Protein AF-A0A813KZ25-F1 (afdb_monomer_lite)

Foldseek 3Di:
DDDDDDDDDDDDDDPDPVVVVVVVVVVVVVCVVVVVDDDPPPDDDDDDPPVVVVVVVLVCLQVVVDDDDPDPVSVVSSVVSVVVVVVVVVVVVVVVVVVVVVVVVQCPDPPRVVVVVVVVVVVVVVVVVVVVVVVVVVVVVVVVVVVVVVVVVVVVVVVVVVVVVVVVCVVCVVVVVVVVVVVVVVVVVVVVVVVVVVVVVVVVVVVVVVLVVVCVQQVHPVLVVVCVVCVVPPVSPPDDTPVNVVVVVVVVVVVVVVVCVVVVPDDDDDDDDDDDDDDPPDDDDPPVVVVVVVVVVVVVVVVVVVVVVVVVVVVVVVVVVVVVVVVVVVVVVVVVVVVVVVVVVVVVVVVVVVVVVVVVVVVVVVVVVVVVPPPPDPPPPVVVVVVVVVVVVVVVVVVVVVVVVVVVVVVVVVVVVCCVVVCVVCPPPPPDDDDDPVNLVVVLVVLVVVLVVLVVVLVVLVVVLVVLVDPDDDDDRDDPVVSVVSVVVSVVSVVVSVVSVVVSVVSVPPDCPDDDDDDDDDDDDDDDDPDDDPDDPPPVNVVVVVVVVVVVVVVVVVVDDDDD

Secondary structure (DSSP, 8-state):
---------------SHHHHHHHHHHHHHHHHHTT-S---------S-HHHHHHHHHHHHHHHT-SPPPSSHHHHHHHHHHHHHHHHHHHHHHHHHHHHHHHHHHHTSSTT-HHHHHHHHHHHHHHHHHHHHHHHHHHHHHHHHHHHHHHHHHHHHHHHHHHHHHHHHHHHHHTHHHHHHHHHHHHHHHHHHHHHHHHHHHHHHHHHHHHHHHHHHHH-SHHHHHHHHHHHT-TT-TT---HHHHHHHHHHHHHHHHHHHHHS--S--------------------HHHHHHHHHHHHHHHHHHHHHHHHHHHHHHHHHHHHHHHHHHHHHHHHHHHHHHHHHHHHHHHHHHHHHHHHHHHHHHHHHHHHTTT-SS-HHHHHHHHHHHHHHHHHHHHHHHHHHHHHHHHHHHHHHHHHHHHHHTTS-TT--SS---HHHHHHHHHHHHHHHHHHHHHHHHHHHHHHHTTS--S--PPPPHHHHHHHHHHHHHHHHHHHHHHHHHHHHTTS-------------------------PSPHHHHHHHHHHHHHHHHHHHHHSPPP-

Sequence (564 aa):
MELEAHAEFEGASDGEDDDIARFERQCADRARAEGRIALSQEEEDGLQSDEEDEQIQKGRLVTGTGPAPKDDSGWRQKCELLQEKLARREAELGQARNDLELLRSDGIGPNDPGNELKQRLLDLTKKNRRFQVTCESQKVRLQQLEAEVKKPKEEARKQAEELVMQRASELMGDGLGNVEDWKKKYLVSSNKLQEVRHEAQELRAQLQKQRKVLLKEVGSEEALQQALAVADDPTANQWKGRAAQISQLQRQLRELREKVAAGGDTGLTAAAVTMVPAAAAAAQPKVPAVSQAADKRREEFERLQEEVEKLRAEQAEAKSKQVALKSRAGLLESQLREMKANSQFLLRKSDDDDALVAAMRRQMGRRAEAGDVEELDEGGAAAAELEGLRQENEELQGQLERQAQIVVQLRQKSLAASCENGSVRLGPKSAESSVSDRQLIDRVRFLEAENQKAGEHVRLLREQLEEGGGGSGSSRPFSAESTLNLKDKLRQLSERLAAAERENKSLRQQPASGGDDSPASRPGSRSSSRGMSGAGPDAEQVLRHNEALKREVVRLRAQLPRPD

pLDDT: mean 74.87, std 17.45, range [34.38, 97.69]

Structure (mmCIF, N/CA/C/O backbone):
data_AF-A0A813KZ25-F1
#
_entry.id   AF-A0A813KZ25-F1
#
loop_
_atom_site.group_PDB
_atom_site.id
_atom_site.type_symbol
_atom_site.label_atom_id
_atom_site.label_alt_id
_atom_site.label_comp_id
_atom_site.label_asym_id
_atom_site.label_entity_id
_atom_site.label_seq_id
_atom_site.pdbx_PDB_ins_code
_atom_site.Cartn_x
_atom_site.Cartn_y
_atom_site.Cartn_z
_atom_site.occupancy
_atom_site.B_iso_or_equiv
_atom_site.auth_seq_id
_atom_site.auth_comp_id
_atom_site.auth_asym_id
_atom_site.auth_atom_id
_atom_site.pdbx_PDB_model_num
ATOM 1 N N . MET A 1 1 ? 18.629 -49.037 -3.111 1.00 36.53 1 MET A N 1
ATOM 2 C CA . MET A 1 1 ? 17.404 -49.502 -3.776 1.00 36.53 1 MET A CA 1
ATOM 3 C C . MET A 1 1 ? 16.741 -48.276 -4.369 1.00 36.53 1 MET A C 1
ATOM 5 O O . MET A 1 1 ? 16.383 -47.403 -3.587 1.00 36.53 1 MET A O 1
ATOM 9 N N . GLU A 1 2 ? 16.638 -48.059 -5.674 1.00 37.22 2 GLU A N 1
ATOM 10 C CA . GLU A 1 2 ? 17.312 -48.556 -6.898 1.00 37.22 2 GLU A CA 1
ATOM 11 C C . GLU A 1 2 ? 17.194 -47.357 -7.883 1.00 37.22 2 GLU A C 1
ATOM 13 O O . GLU A 1 2 ? 16.255 -46.576 -7.760 1.00 37.22 2 GLU A O 1
ATOM 18 N N . LEU A 1 3 ? 18.217 -46.932 -8.630 1.00 42.91 3 LEU A N 1
ATOM 19 C CA . LEU A 1 3 ? 18.753 -47.489 -9.884 1.00 42.91 3 LEU A CA 1
ATOM 20 C C . LEU A 1 3 ? 17.744 -47.634 -11.048 1.00 42.91 3 LEU A C 1
ATOM 22 O O . LEU A 1 3 ? 16.659 -48.169 -10.874 1.00 42.91 3 LEU A O 1
ATOM 26 N N . GLU A 1 4 ? 18.220 -47.200 -12.226 1.00 42.59 4 GLU A N 1
ATOM 27 C CA . GLU A 1 4 ? 17.749 -47.471 -13.602 1.00 42.59 4 GLU A CA 1
ATOM 28 C C . GLU A 1 4 ? 16.468 -46.796 -14.144 1.00 42.59 4 GLU A C 1
ATOM 30 O O . GLU A 1 4 ? 15.345 -47.159 -13.815 1.00 42.59 4 GLU A O 1
ATOM 35 N N . ALA A 1 5 ? 16.665 -45.900 -15.124 1.00 47.97 5 ALA A N 1
ATOM 36 C CA . ALA A 1 5 ? 16.288 -46.157 -16.525 1.00 47.97 5 ALA A CA 1
ATOM 37 C C . ALA A 1 5 ? 17.083 -45.232 -17.482 1.00 47.97 5 ALA A C 1
ATOM 39 O O . ALA A 1 5 ? 17.211 -44.035 -17.230 1.00 47.97 5 ALA A O 1
ATOM 40 N N . HIS A 1 6 ? 17.627 -45.798 -18.563 1.00 44.78 6 HIS A N 1
ATOM 41 C CA . HIS A 1 6 ? 18.362 -45.121 -19.648 1.00 44.78 6 HIS A CA 1
ATOM 42 C C . HIS A 1 6 ? 17.597 -45.276 -20.981 1.00 44.78 6 HIS A C 1
ATOM 44 O O . HIS A 1 6 ? 16.732 -46.144 -21.075 1.00 44.78 6 HIS A O 1
ATOM 50 N N . ALA A 1 7 ? 18.027 -44.522 -22.007 1.00 44.97 7 ALA A N 1
ATOM 51 C CA . ALA A 1 7 ? 17.545 -44.528 -23.403 1.00 44.97 7 ALA A CA 1
ATOM 52 C C . ALA A 1 7 ? 16.144 -43.895 -23.605 1.00 44.97 7 ALA A C 1
ATOM 54 O O . ALA A 1 7 ? 15.352 -43.825 -22.673 1.00 44.97 7 ALA A O 1
ATOM 55 N N . GLU A 1 8 ? 15.768 -43.352 -24.764 1.00 40.47 8 GLU A N 1
ATOM 56 C CA . GLU A 1 8 ? 16.441 -43.192 -26.074 1.00 40.47 8 GLU A CA 1
ATOM 57 C C . GLU A 1 8 ? 16.658 -41.664 -26.348 1.00 40.47 8 GLU A C 1
ATOM 59 O O . GLU A 1 8 ? 16.613 -40.891 -25.392 1.00 40.47 8 GLU A O 1
ATOM 64 N N . PHE A 1 9 ? 16.947 -41.089 -27.528 1.00 39.06 9 PHE A N 1
ATOM 65 C CA . PHE A 1 9 ? 17.068 -41.554 -28.922 1.00 39.06 9 PHE A CA 1
ATOM 66 C C . PHE A 1 9 ? 18.133 -40.700 -29.676 1.00 39.06 9 PHE A C 1
ATOM 68 O O . PHE A 1 9 ? 18.678 -39.741 -29.130 1.00 39.06 9 PHE A O 1
ATOM 75 N N . GLU A 1 10 ? 18.444 -41.079 -30.915 1.00 45.62 10 GLU A N 1
ATOM 76 C CA . GLU A 1 10 ? 19.489 -40.592 -31.832 1.00 45.62 10 GLU A CA 1
ATOM 77 C C . GLU A 1 10 ? 18.950 -39.613 -32.911 1.00 45.62 10 GLU A C 1
ATOM 79 O O . GLU A 1 10 ? 17.741 -39.448 -33.051 1.00 45.62 10 GLU A O 1
ATOM 84 N N . GLY A 1 11 ? 19.829 -39.004 -33.729 1.00 47.03 11 GLY A N 1
ATOM 85 C CA . GLY A 1 11 ? 19.431 -38.417 -35.028 1.00 47.03 11 GLY A CA 1
ATOM 86 C C . GLY A 1 11 ? 19.893 -36.987 -35.344 1.00 47.03 11 GLY A C 1
ATOM 87 O O . GLY A 1 11 ? 19.056 -36.096 -35.465 1.00 47.03 11 GLY A O 1
ATOM 88 N N . ALA A 1 12 ? 21.200 -36.762 -35.533 1.00 49.75 12 ALA A N 1
ATOM 89 C CA . ALA A 1 12 ? 21.736 -35.527 -36.134 1.00 49.75 12 ALA A CA 1
ATOM 90 C C . ALA A 1 12 ? 23.165 -35.726 -36.693 1.00 49.75 12 ALA A C 1
ATOM 92 O O . ALA A 1 12 ? 24.135 -35.267 -36.096 1.00 49.75 12 ALA A O 1
ATOM 93 N N . SER A 1 13 ? 23.308 -36.433 -37.819 1.00 53.72 13 SER A N 1
ATOM 94 C CA . SER A 1 13 ? 24.585 -36.564 -38.543 1.00 53.72 13 SER A CA 1
ATOM 95 C C . SER A 1 13 ? 24.324 -36.938 -40.002 1.00 53.72 13 SER A C 1
ATOM 97 O O . SER A 1 13 ? 24.240 -38.121 -40.306 1.00 53.72 13 SER A O 1
ATOM 99 N N . ASP A 1 14 ? 24.153 -35.941 -40.872 1.00 59.09 14 ASP A N 1
ATOM 100 C CA . ASP A 1 14 ? 23.972 -36.144 -42.325 1.00 59.09 14 ASP A CA 1
ATOM 101 C C . ASP A 1 14 ? 24.311 -34.857 -43.123 1.00 59.09 14 ASP A C 1
ATOM 103 O O . ASP A 1 14 ? 23.649 -34.499 -44.092 1.00 59.09 14 ASP A O 1
ATOM 107 N N . GLY A 1 15 ? 25.297 -34.080 -42.644 1.00 57.53 15 GLY A N 1
ATOM 108 C CA . GLY A 1 15 ? 25.581 -32.722 -43.143 1.00 57.53 15 GLY A CA 1
ATOM 109 C C . GLY A 1 15 ? 27.024 -32.426 -43.562 1.00 57.53 15 GLY A C 1
ATOM 110 O O . GLY A 1 15 ? 27.287 -31.302 -43.971 1.00 57.53 15 GLY A O 1
ATOM 111 N N . GLU A 1 16 ? 27.956 -33.378 -43.446 1.00 57.84 16 GLU A N 1
ATOM 112 C CA . GLU A 1 16 ? 29.395 -33.122 -43.666 1.00 57.84 16 GLU A CA 1
ATOM 113 C C . GLU A 1 16 ? 29.907 -33.565 -45.057 1.00 57.84 16 GLU A C 1
ATOM 115 O O . GLU A 1 16 ? 30.904 -33.025 -45.537 1.00 57.84 16 GLU A O 1
ATOM 120 N N . ASP A 1 17 ? 29.211 -34.473 -45.755 1.00 60.53 17 ASP A N 1
ATOM 121 C CA . ASP A 1 17 ? 29.650 -34.984 -47.070 1.00 60.53 17 ASP A CA 1
ATOM 122 C C . ASP A 1 17 ? 29.461 -33.971 -48.225 1.00 60.53 17 ASP A C 1
ATOM 124 O O . ASP A 1 17 ? 30.248 -33.953 -49.179 1.00 60.53 17 ASP A O 1
ATOM 128 N N . ASP A 1 18 ? 28.468 -33.076 -48.138 1.00 67.38 18 ASP A N 1
ATOM 129 C CA . ASP A 1 18 ? 28.205 -32.052 -49.168 1.00 67.38 18 ASP A CA 1
ATOM 130 C C . ASP A 1 18 ? 29.309 -30.975 -49.237 1.00 67.38 18 ASP A C 1
ATOM 132 O O . ASP A 1 18 ? 29.603 -30.437 -50.313 1.00 67.38 18 ASP A O 1
ATOM 136 N N . ASP A 1 19 ? 29.968 -30.673 -48.112 1.00 73.38 19 ASP A N 1
ATOM 137 C CA . ASP A 1 19 ? 31.035 -29.667 -48.058 1.00 73.38 19 ASP A CA 1
ATOM 138 C C . ASP A 1 19 ? 32.309 -30.134 -48.785 1.00 73.38 19 ASP A C 1
ATOM 140 O O . ASP A 1 19 ? 32.986 -29.327 -49.434 1.00 73.38 19 ASP A O 1
ATOM 144 N N . ILE A 1 20 ? 32.602 -31.441 -48.767 1.00 74.31 20 ILE A N 1
ATOM 145 C CA . ILE A 1 20 ? 33.750 -32.030 -49.475 1.00 74.31 20 ILE A CA 1
ATOM 146 C C . ILE A 1 20 ? 33.552 -31.906 -50.993 1.00 74.31 20 ILE A C 1
ATOM 148 O O . ILE A 1 20 ? 34.407 -31.350 -51.689 1.00 74.31 20 ILE A O 1
ATOM 152 N N . ALA A 1 21 ? 32.391 -32.323 -51.510 1.00 77.19 21 ALA A N 1
ATOM 153 C CA . ALA A 1 21 ? 32.072 -32.225 -52.938 1.00 77.19 21 ALA A CA 1
ATOM 154 C C . ALA A 1 21 ? 32.057 -30.766 -53.444 1.00 77.19 21 ALA A C 1
ATOM 156 O O . ALA A 1 21 ? 32.424 -30.473 -54.591 1.00 77.19 21 ALA A O 1
ATOM 157 N N . ARG A 1 22 ? 31.661 -29.822 -52.582 1.00 80.88 22 ARG A N 1
ATOM 158 C CA . ARG A 1 22 ? 31.679 -28.386 -52.879 1.00 80.88 22 ARG A CA 1
ATOM 159 C C . ARG A 1 22 ? 33.099 -27.815 -52.931 1.00 80.88 22 ARG A C 1
ATOM 161 O O . ARG A 1 22 ? 33.386 -26.995 -53.808 1.00 80.88 22 ARG A O 1
ATOM 168 N N . PHE A 1 23 ? 33.983 -28.263 -52.041 1.00 83.00 23 PHE A N 1
ATOM 169 C CA . PHE A 1 23 ? 35.395 -27.883 -52.027 1.00 83.00 23 PHE A CA 1
ATOM 170 C C . PHE A 1 23 ? 36.140 -28.397 -53.269 1.00 83.00 23 PHE A C 1
ATOM 172 O O . PHE A 1 23 ? 36.838 -27.625 -53.933 1.00 83.00 23 PHE A O 1
ATOM 179 N N . GLU A 1 24 ? 35.928 -29.659 -53.659 1.00 84.19 24 GLU A N 1
ATOM 180 C CA . GLU A 1 24 ? 36.557 -30.245 -54.852 1.00 84.19 24 GLU A CA 1
ATOM 181 C C . GLU A 1 24 ? 36.193 -29.494 -56.143 1.00 84.19 24 GLU A C 1
ATOM 183 O O . GLU A 1 24 ? 37.074 -29.213 -56.963 1.00 84.19 24 GLU A O 1
ATOM 188 N N . ARG A 1 25 ? 34.927 -29.073 -56.304 1.00 82.00 25 ARG A N 1
ATOM 189 C CA . ARG A 1 25 ? 34.517 -28.220 -57.436 1.00 82.00 25 ARG A CA 1
ATOM 190 C C . ARG A 1 25 ? 35.242 -26.876 -57.450 1.00 82.00 25 ARG A C 1
ATOM 192 O O . ARG A 1 25 ? 35.750 -26.488 -58.499 1.00 82.00 25 ARG A O 1
ATOM 199 N N . GLN A 1 26 ? 35.357 -26.190 -56.309 1.00 85.19 26 GLN A N 1
ATOM 200 C CA . GLN A 1 26 ? 36.090 -24.918 -56.243 1.00 85.19 26 GLN A CA 1
ATOM 201 C C . GLN A 1 26 ? 37.579 -25.080 -56.577 1.00 85.19 26 GLN A C 1
ATOM 203 O O . GLN A 1 26 ? 38.151 -24.224 -57.256 1.00 85.19 26 GLN A O 1
ATOM 208 N N . CYS A 1 27 ? 38.207 -26.183 -56.159 1.00 82.31 27 CYS A N 1
ATOM 209 C CA . CYS A 1 27 ? 39.578 -26.508 -56.548 1.00 82.31 27 CYS A CA 1
ATOM 210 C C . CYS A 1 27 ? 39.711 -26.766 -58.057 1.00 82.31 27 CYS A C 1
ATOM 212 O O . CYS A 1 27 ? 40.636 -26.236 -58.676 1.00 82.31 27 CYS A O 1
ATOM 214 N N . ALA A 1 28 ? 38.786 -27.514 -58.667 1.00 76.69 28 ALA A N 1
ATOM 215 C CA . ALA A 1 28 ? 38.788 -27.768 -60.107 1.00 76.69 28 ALA A CA 1
ATOM 216 C C . ALA A 1 28 ? 38.571 -26.484 -60.930 1.00 76.69 28 ALA A C 1
ATOM 218 O O . ALA A 1 28 ? 39.295 -26.239 -61.898 1.00 76.69 28 ALA A O 1
ATOM 219 N N . ASP A 1 29 ? 37.624 -25.634 -60.529 1.00 78.50 29 ASP A N 1
ATOM 220 C CA . ASP A 1 29 ? 37.330 -24.374 -61.219 1.00 78.50 29 ASP A CA 1
ATOM 221 C C . ASP A 1 29 ? 38.492 -23.374 -61.088 1.00 78.50 29 ASP A C 1
ATOM 223 O O . ASP A 1 29 ? 38.884 -22.756 -62.081 1.00 78.50 29 ASP A O 1
ATOM 227 N N . ARG A 1 30 ? 39.132 -23.283 -59.909 1.00 78.06 30 ARG A N 1
ATOM 228 C CA . ARG A 1 30 ? 40.368 -22.501 -59.727 1.00 78.06 30 ARG A CA 1
ATOM 229 C C . ARG A 1 30 ? 41.516 -23.050 -60.580 1.00 78.06 30 ARG A C 1
ATOM 231 O O . ARG A 1 30 ? 42.224 -22.265 -61.200 1.00 78.06 30 ARG A O 1
ATOM 238 N N . ALA A 1 31 ? 41.684 -24.369 -60.678 1.00 72.00 31 ALA A N 1
ATOM 239 C CA . ALA A 1 31 ? 42.730 -24.974 -61.508 1.00 72.00 31 ALA A CA 1
ATOM 240 C C . ALA A 1 31 ? 42.530 -24.726 -63.018 1.00 72.00 31 ALA A C 1
ATOM 242 O O . ALA A 1 31 ? 43.521 -24.586 -63.742 1.00 72.00 31 ALA A O 1
ATOM 243 N N . ARG A 1 32 ? 41.276 -24.611 -63.490 1.00 73.19 32 ARG A N 1
ATOM 244 C CA . ARG A 1 32 ? 40.964 -24.144 -64.856 1.00 73.19 32 ARG A CA 1
ATOM 245 C C . ARG A 1 32 ? 41.240 -22.647 -65.025 1.00 73.19 32 ARG A C 1
ATOM 247 O O . ARG A 1 32 ? 41.876 -22.270 -66.002 1.00 73.19 32 ARG A O 1
ATOM 254 N N . ALA A 1 33 ? 40.825 -21.806 -64.074 1.00 67.38 33 ALA A N 1
ATOM 255 C CA . ALA A 1 33 ? 41.068 -20.359 -64.118 1.00 67.38 33 ALA A CA 1
ATOM 256 C C . ALA A 1 33 ? 42.566 -19.992 -64.065 1.00 67.38 33 ALA A C 1
ATOM 258 O O . ALA A 1 33 ? 42.987 -19.019 -64.682 1.00 67.38 33 ALA A O 1
ATOM 259 N N . GLU A 1 34 ? 43.382 -20.789 -63.370 1.00 75.94 34 GLU A N 1
ATOM 260 C CA . GLU A 1 34 ? 44.844 -20.655 -63.333 1.00 75.94 34 GLU A CA 1
ATOM 261 C C . GLU A 1 34 ? 45.560 -21.314 -64.533 1.00 75.94 34 GLU A C 1
ATOM 263 O O . GLU A 1 34 ? 46.790 -21.346 -64.563 1.00 75.94 34 GLU A O 1
ATOM 268 N N . GLY A 1 35 ? 44.829 -21.876 -65.506 1.00 66.38 35 GLY A N 1
ATOM 269 C CA . GLY A 1 35 ? 45.403 -22.496 -66.709 1.00 66.38 35 GLY A CA 1
ATOM 270 C C . GLY A 1 35 ? 46.263 -23.741 -66.451 1.00 66.38 35 GLY A C 1
ATOM 271 O O . GLY A 1 35 ? 47.052 -24.128 -67.309 1.00 66.38 35 GLY A O 1
ATOM 272 N N . ARG A 1 36 ? 46.150 -24.370 -65.270 1.00 60.28 36 ARG A N 1
ATOM 273 C CA . ARG A 1 36 ? 46.997 -25.513 -64.869 1.00 60.28 36 ARG A CA 1
ATOM 274 C C . ARG A 1 36 ? 46.496 -26.862 -65.374 1.00 60.28 36 ARG A C 1
ATOM 276 O O . ARG A 1 36 ? 47.260 -27.822 -65.393 1.00 60.28 36 ARG A O 1
ATOM 283 N N . ILE A 1 37 ? 45.225 -26.940 -65.758 1.00 51.19 37 ILE A N 1
ATOM 284 C CA . ILE A 1 37 ? 44.663 -28.096 -66.455 1.00 51.19 37 ILE A CA 1
ATOM 285 C C . ILE A 1 37 ? 44.690 -27.758 -67.941 1.00 51.19 37 ILE A C 1
ATOM 287 O O . ILE A 1 37 ? 43.858 -26.985 -68.417 1.00 51.19 37 ILE A O 1
ATOM 291 N N . ALA A 1 38 ? 45.663 -28.319 -68.659 1.00 49.47 38 ALA A N 1
ATOM 292 C CA . ALA A 1 38 ? 45.655 -28.284 -70.112 1.00 49.47 38 ALA A CA 1
ATOM 293 C C . ALA A 1 38 ? 44.382 -28.977 -70.614 1.00 49.47 38 ALA A C 1
ATOM 295 O O . ALA A 1 38 ? 44.053 -30.078 -70.165 1.00 49.47 38 ALA A O 1
ATOM 296 N N . LEU A 1 39 ? 43.674 -28.334 -71.544 1.00 45.62 39 LEU A N 1
ATOM 297 C CA . LEU A 1 39 ? 42.665 -29.023 -72.338 1.00 45.62 39 LEU A CA 1
ATOM 298 C C . LEU A 1 39 ? 43.368 -30.188 -73.042 1.00 45.62 39 LEU A C 1
ATOM 300 O O . LEU A 1 39 ? 44.388 -29.980 -73.701 1.00 45.62 39 LEU A O 1
ATOM 304 N N . SER A 1 40 ? 42.842 -31.403 -72.887 1.00 44.84 40 SER A N 1
ATOM 305 C CA . SER A 1 40 ? 43.243 -32.553 -73.694 1.00 44.84 40 SER A CA 1
ATOM 306 C C . SER A 1 40 ? 42.746 -32.321 -75.119 1.00 44.84 40 SER A C 1
ATOM 308 O O . SER A 1 40 ? 41.666 -32.767 -75.501 1.00 44.84 40 SER A O 1
ATOM 310 N N . GLN A 1 41 ? 43.522 -31.532 -75.855 1.00 44.53 41 GLN A N 1
ATOM 311 C CA . GLN A 1 41 ? 43.350 -31.218 -77.263 1.00 44.53 41 GLN A CA 1
ATOM 312 C C . GLN A 1 41 ? 43.820 -32.428 -78.077 1.00 44.53 41 GLN A C 1
ATOM 314 O O . GLN A 1 41 ? 44.891 -32.427 -78.679 1.00 44.53 41 GLN A O 1
ATOM 319 N N . GLU A 1 42 ? 43.038 -33.503 -78.004 1.00 47.38 42 GLU A N 1
ATOM 320 C CA . GLU A 1 42 ? 43.119 -34.592 -78.968 1.00 47.38 42 GLU A CA 1
ATOM 321 C C . GLU A 1 42 ? 42.448 -34.127 -80.271 1.00 47.38 42 GLU A C 1
ATOM 323 O O . GLU A 1 42 ? 41.403 -33.481 -80.230 1.00 47.38 42 GLU A O 1
ATOM 328 N N . GLU A 1 43 ? 43.067 -34.473 -81.404 1.00 51.31 43 GLU A N 1
ATOM 329 C CA . GLU A 1 43 ? 42.542 -34.320 -82.772 1.00 51.31 43 GLU A CA 1
ATOM 330 C C . GLU A 1 43 ? 42.404 -32.884 -83.332 1.00 51.31 43 GLU A C 1
ATOM 332 O O . GLU A 1 43 ? 41.311 -32.337 -83.406 1.00 51.31 43 GLU A O 1
ATOM 337 N N . GLU A 1 44 ? 43.502 -32.328 -83.868 1.00 43.34 44 GLU A N 1
ATOM 338 C CA . GLU A 1 44 ? 43.491 -31.637 -85.179 1.00 43.34 44 GLU A CA 1
ATOM 339 C C . GLU A 1 44 ? 44.927 -31.494 -85.732 1.00 43.34 44 GLU A C 1
ATOM 341 O O . GLU A 1 44 ? 45.586 -30.465 -85.609 1.00 43.34 44 GLU A O 1
ATOM 346 N N . ASP A 1 45 ? 45.434 -32.584 -86.318 1.00 43.09 45 ASP A N 1
ATOM 347 C CA . ASP A 1 45 ? 46.761 -32.663 -86.942 1.00 43.09 45 ASP A CA 1
ATOM 348 C C . ASP A 1 45 ? 46.648 -32.420 -88.461 1.00 43.09 45 ASP A C 1
ATOM 350 O O . ASP A 1 45 ? 45.943 -33.156 -89.159 1.00 43.09 45 ASP A O 1
ATOM 354 N N . GLY A 1 46 ? 47.382 -31.436 -88.997 1.00 50.91 46 GLY A N 1
ATOM 355 C CA . GLY A 1 46 ? 47.637 -31.328 -90.440 1.00 50.91 46 GLY A CA 1
ATOM 356 C C . GLY A 1 46 ? 47.591 -29.923 -91.054 1.00 50.91 46 GLY A C 1
ATOM 357 O O . GLY A 1 46 ? 46.553 -29.272 -91.069 1.00 50.91 46 GLY A O 1
ATOM 358 N N . LEU A 1 47 ? 48.691 -29.563 -91.738 1.00 52.75 47 LEU A N 1
ATOM 359 C CA . LEU A 1 47 ? 48.847 -28.442 -92.693 1.00 52.75 47 LEU A CA 1
ATOM 360 C C . LEU A 1 47 ? 49.297 -27.057 -92.157 1.00 52.75 47 LEU A C 1
ATOM 362 O O . LEU A 1 47 ? 48.954 -26.044 -92.762 1.00 52.75 47 LEU A O 1
ATOM 366 N N . GLN A 1 48 ? 50.153 -26.994 -91.123 1.00 53.09 48 GLN A N 1
ATOM 367 C CA . GLN A 1 48 ? 50.901 -25.760 -90.758 1.00 53.09 48 GLN A CA 1
ATOM 368 C C . GLN A 1 48 ? 52.442 -25.911 -90.662 1.00 53.09 48 GLN A C 1
ATOM 370 O O . GLN A 1 48 ? 53.136 -24.931 -90.390 1.00 53.09 48 GLN A O 1
ATOM 375 N N . SER A 1 49 ? 52.992 -27.096 -90.977 1.00 59.94 49 SER A N 1
ATOM 376 C CA . SER A 1 49 ? 54.390 -27.484 -90.678 1.00 59.94 49 SER A CA 1
ATOM 377 C C . SER A 1 49 ? 55.461 -26.465 -91.085 1.00 59.94 49 SER A C 1
ATOM 379 O O . SER A 1 49 ? 56.339 -26.174 -90.283 1.00 59.94 49 SER A O 1
ATOM 381 N N . ASP A 1 50 ? 55.413 -25.908 -92.300 1.00 55.78 50 ASP A N 1
ATOM 382 C CA . ASP A 1 50 ? 56.550 -25.141 -92.836 1.00 55.78 50 ASP A CA 1
ATOM 383 C C . ASP A 1 50 ? 56.724 -23.762 -92.163 1.00 55.78 50 ASP A C 1
ATOM 385 O O . ASP A 1 50 ? 57.852 -23.328 -91.908 1.00 55.78 50 ASP A O 1
ATOM 389 N N . GLU A 1 51 ? 55.627 -23.073 -91.820 1.00 64.00 51 GLU A N 1
ATOM 390 C CA . GLU A 1 51 ? 55.697 -21.795 -91.091 1.00 64.00 51 GLU A CA 1
ATOM 391 C C . GLU A 1 51 ? 56.019 -22.008 -89.607 1.00 64.00 51 GLU A C 1
ATOM 393 O O . GLU A 1 51 ? 56.773 -21.226 -89.016 1.00 64.00 51 GLU A O 1
ATOM 398 N N . GLU A 1 52 ? 55.491 -23.077 -89.007 1.00 66.12 52 GLU A N 1
ATOM 399 C CA . GLU A 1 52 ? 55.798 -23.455 -87.628 1.00 66.12 52 GLU A CA 1
ATOM 400 C C . GLU A 1 52 ? 57.262 -23.877 -87.479 1.00 66.12 52 GLU A C 1
ATOM 402 O O . GLU A 1 52 ? 57.940 -23.390 -86.575 1.00 66.12 52 GLU A O 1
ATOM 407 N N . ASP A 1 53 ? 57.805 -24.683 -88.394 1.00 69.44 53 ASP A N 1
ATOM 408 C CA . ASP A 1 53 ? 59.215 -25.078 -88.391 1.00 69.44 53 ASP A CA 1
ATOM 409 C C . ASP A 1 53 ? 60.149 -23.869 -88.566 1.00 69.44 53 ASP A C 1
ATOM 411 O O . ASP A 1 53 ? 61.172 -23.777 -87.877 1.00 69.44 53 ASP A O 1
ATOM 415 N N . GLU A 1 54 ? 59.797 -22.886 -89.405 1.00 72.25 54 GLU A N 1
ATOM 416 C CA . GLU A 1 54 ? 60.538 -21.621 -89.478 1.00 72.25 54 GLU A CA 1
ATOM 417 C C . GLU A 1 54 ? 60.476 -20.825 -88.164 1.00 72.25 54 GLU A C 1
ATOM 419 O O . GLU A 1 54 ? 61.498 -20.289 -87.718 1.00 72.25 54 GLU A O 1
ATOM 424 N N . GLN A 1 55 ? 59.309 -20.732 -87.520 1.00 74.25 55 GLN A N 1
ATOM 425 C CA . GLN A 1 55 ? 59.161 -20.047 -86.231 1.00 74.25 55 GLN A CA 1
ATOM 426 C C . GLN A 1 55 ? 59.914 -20.775 -85.108 1.00 74.25 55 GLN A C 1
ATOM 428 O O . GLN A 1 55 ? 60.587 -20.132 -84.297 1.00 74.25 55 GLN A O 1
ATOM 433 N N . ILE A 1 56 ? 59.894 -22.108 -85.099 1.00 73.44 56 ILE A N 1
ATOM 434 C CA . ILE A 1 56 ? 60.641 -22.964 -84.175 1.00 73.44 56 ILE A CA 1
ATOM 435 C C . ILE A 1 56 ? 62.150 -22.797 -84.399 1.00 73.44 56 ILE A C 1
ATOM 437 O O . ILE A 1 56 ? 62.898 -22.682 -83.424 1.00 73.44 56 ILE A O 1
ATOM 441 N N . GLN A 1 57 ? 62.628 -22.721 -85.646 1.00 71.06 57 GLN A N 1
ATOM 442 C CA . GLN A 1 57 ? 64.040 -22.453 -85.942 1.00 71.06 57 GLN A CA 1
ATOM 443 C C . GLN A 1 57 ? 64.465 -21.045 -85.503 1.00 71.06 57 GLN A C 1
ATOM 445 O O . GLN A 1 57 ? 65.467 -20.914 -84.793 1.00 71.06 57 GLN A O 1
ATOM 450 N N . LYS A 1 58 ? 63.689 -20.003 -85.833 1.00 77.00 58 LYS A N 1
ATOM 451 C CA . LYS A 1 58 ? 63.936 -18.617 -85.383 1.00 77.00 58 LYS A CA 1
ATOM 452 C C . LYS A 1 58 ? 63.944 -18.532 -83.851 1.00 77.00 58 LYS A C 1
ATOM 454 O O . LYS A 1 58 ? 64.864 -17.957 -83.267 1.00 77.00 58 LYS A O 1
ATOM 459 N N . GLY A 1 59 ? 63.000 -19.203 -83.188 1.00 74.75 59 GLY A N 1
ATOM 460 C CA . GLY A 1 59 ? 62.949 -19.357 -81.735 1.00 74.75 59 GLY A CA 1
ATOM 461 C C . GLY A 1 59 ? 64.212 -20.008 -81.163 1.00 74.75 59 GLY A C 1
ATOM 462 O O . GLY A 1 59 ? 64.850 -19.426 -80.286 1.00 74.75 59 GLY A O 1
ATOM 463 N N . ARG A 1 60 ? 64.633 -21.161 -81.706 1.00 76.88 60 ARG A N 1
ATOM 464 C CA . ARG A 1 60 ? 65.855 -21.892 -81.304 1.00 76.88 60 ARG A CA 1
ATOM 465 C C . ARG A 1 60 ? 67.144 -21.092 -81.530 1.00 76.88 60 ARG A C 1
ATOM 467 O O . ARG A 1 60 ? 68.080 -21.215 -80.733 1.00 76.88 60 ARG A O 1
ATOM 474 N N . LEU A 1 61 ? 67.210 -20.260 -82.575 1.00 74.62 61 LEU A N 1
ATOM 475 C CA . LEU A 1 61 ? 68.319 -19.322 -82.803 1.00 74.62 61 LEU A CA 1
ATOM 476 C C . LEU A 1 61 ? 68.396 -18.268 -81.686 1.00 74.62 61 LEU A C 1
ATOM 478 O O . LEU A 1 61 ? 69.485 -17.992 -81.173 1.00 74.62 61 LEU A O 1
ATOM 482 N N . VAL A 1 62 ? 67.244 -17.713 -81.296 1.00 78.69 62 VAL A N 1
ATOM 483 C CA . VAL A 1 62 ? 67.093 -16.636 -80.300 1.00 78.69 62 VAL A CA 1
ATOM 484 C C . VAL A 1 62 ? 67.269 -17.115 -78.856 1.00 78.69 62 VAL A C 1
ATOM 486 O O . VAL A 1 62 ? 67.780 -16.369 -78.020 1.00 78.69 62 VAL A O 1
ATOM 489 N N . THR A 1 63 ? 66.863 -18.343 -78.533 1.00 77.94 63 THR A N 1
ATOM 490 C CA . THR A 1 63 ? 67.114 -18.974 -77.222 1.00 77.94 63 THR A CA 1
ATOM 491 C C . THR A 1 63 ? 68.521 -19.556 -77.104 1.00 77.94 63 THR A C 1
ATOM 493 O O . THR A 1 63 ? 68.957 -19.857 -75.997 1.00 77.94 63 THR A O 1
ATOM 496 N N . GLY A 1 64 ? 69.234 -19.731 -78.222 1.00 75.62 64 GLY A N 1
ATOM 497 C CA . GLY A 1 64 ? 70.547 -20.378 -78.252 1.00 75.62 64 GLY A CA 1
ATOM 498 C C . GLY A 1 64 ? 70.505 -21.893 -78.027 1.00 75.62 64 GLY A C 1
ATOM 499 O O . GLY A 1 64 ? 71.552 -22.484 -77.783 1.00 75.62 64 GLY A O 1
ATOM 500 N N . THR A 1 65 ? 69.325 -22.517 -78.110 1.00 78.19 65 THR A N 1
ATOM 501 C CA . THR A 1 65 ? 69.140 -23.970 -77.934 1.00 78.19 65 THR A CA 1
ATOM 502 C C . THR A 1 65 ? 69.236 -24.758 -79.246 1.00 78.19 65 THR A C 1
ATOM 504 O O . THR A 1 65 ? 69.225 -25.987 -79.223 1.00 78.19 65 THR A O 1
ATOM 507 N N . GLY A 1 66 ? 69.334 -24.075 -80.391 1.00 77.00 66 GLY A N 1
ATOM 508 C CA . GLY A 1 66 ? 69.631 -24.681 -81.693 1.00 77.00 66 GLY A CA 1
ATOM 509 C C . GLY A 1 66 ? 71.135 -24.814 -81.990 1.00 77.00 66 GLY A C 1
ATOM 510 O O . GLY A 1 66 ? 71.960 -24.199 -81.310 1.00 77.00 66 GLY A O 1
ATOM 511 N N . PRO A 1 67 ? 71.513 -25.582 -83.031 1.00 71.12 67 PRO A N 1
ATOM 512 C CA . PRO A 1 67 ? 72.890 -25.622 -83.520 1.00 71.12 67 PRO A CA 1
ATOM 513 C C . PRO A 1 67 ? 73.364 -24.225 -83.951 1.00 71.12 67 PRO A C 1
ATOM 515 O O . PRO A 1 67 ? 72.580 -23.415 -84.447 1.00 71.12 67 PRO A O 1
ATOM 518 N N . ALA A 1 68 ? 74.656 -23.941 -83.772 1.00 77.44 68 ALA A N 1
ATOM 519 C CA . ALA A 1 68 ? 75.230 -22.652 -84.154 1.00 77.44 68 ALA A CA 1
ATOM 520 C C . ALA A 1 68 ? 75.076 -22.396 -85.671 1.00 77.44 68 ALA A C 1
ATOM 522 O O . ALA A 1 68 ? 75.265 -23.336 -86.454 1.00 77.44 68 ALA A O 1
ATOM 523 N N . PRO A 1 69 ? 74.778 -21.150 -86.100 1.00 83.75 69 PRO A N 1
ATOM 524 C CA . PRO A 1 69 ? 74.749 -20.802 -87.516 1.00 83.75 69 PRO A CA 1
ATOM 525 C C . PRO A 1 69 ? 76.081 -21.141 -88.191 1.00 83.75 69 PRO A C 1
ATOM 527 O O . PRO A 1 69 ? 77.153 -20.850 -87.652 1.00 83.75 69 PRO A O 1
ATOM 530 N N . LYS A 1 70 ? 76.006 -21.798 -89.352 1.00 79.56 70 LYS A N 1
ATOM 531 C CA . LYS A 1 70 ? 77.178 -22.335 -90.065 1.00 79.56 70 LYS A CA 1
ATOM 532 C C . LYS A 1 70 ? 77.835 -21.311 -90.994 1.00 79.56 70 LYS A C 1
ATOM 534 O O . LYS A 1 70 ? 78.919 -21.567 -91.506 1.00 79.56 70 LYS A O 1
ATOM 539 N N . ASP A 1 71 ? 77.169 -20.186 -91.214 1.00 84.31 71 ASP A N 1
ATOM 540 C CA . ASP A 1 71 ? 77.486 -19.179 -92.212 1.00 84.31 71 ASP A CA 1
ATOM 541 C C . ASP A 1 71 ? 77.149 -17.763 -91.707 1.00 84.31 71 ASP A C 1
ATOM 543 O O . ASP A 1 71 ? 76.360 -17.573 -90.774 1.00 84.31 71 ASP A O 1
ATOM 547 N N . ASP A 1 72 ? 77.735 -16.751 -92.348 1.00 85.31 72 ASP A N 1
ATOM 548 C CA . ASP A 1 72 ? 77.554 -15.343 -91.977 1.00 85.31 72 ASP A CA 1
ATOM 549 C C . ASP A 1 72 ? 76.096 -14.865 -92.074 1.00 85.31 72 ASP A C 1
ATOM 551 O O . ASP A 1 72 ? 75.721 -13.924 -91.368 1.00 85.31 72 ASP A O 1
ATOM 555 N N . SER A 1 73 ? 75.262 -15.477 -92.928 1.00 84.56 73 SER A N 1
ATOM 556 C CA . SER A 1 73 ? 73.863 -15.060 -93.082 1.00 84.56 73 SER A CA 1
ATOM 557 C C . SER A 1 73 ? 73.032 -15.436 -91.852 1.00 84.56 73 SER A C 1
ATOM 559 O O . SER A 1 73 ? 72.362 -14.571 -91.284 1.00 84.56 73 SER A O 1
ATOM 561 N N . GLY A 1 74 ? 73.176 -16.664 -91.340 1.00 84.25 74 GLY A N 1
ATOM 562 C CA . GLY A 1 74 ? 72.502 -17.094 -90.116 1.00 84.25 74 GLY A CA 1
ATOM 563 C C . GLY A 1 74 ? 72.996 -16.364 -88.858 1.00 84.25 74 GLY A C 1
ATOM 564 O O . GLY A 1 74 ? 72.216 -16.134 -87.931 1.00 84.25 74 GLY A O 1
ATOM 565 N N . TRP A 1 75 ? 74.261 -15.921 -88.819 1.00 87.56 75 TRP A N 1
ATOM 566 C CA . TRP A 1 75 ? 74.742 -15.034 -87.747 1.00 87.56 75 TRP A CA 1
ATOM 567 C C . TRP A 1 75 ? 74.125 -13.633 -87.819 1.00 87.56 75 TRP A C 1
ATOM 569 O O . TRP A 1 75 ? 73.730 -13.101 -86.781 1.00 87.56 75 TRP A O 1
ATOM 579 N N . ARG A 1 76 ? 73.973 -13.053 -89.017 1.00 88.19 76 ARG A N 1
ATOM 580 C CA . ARG A 1 76 ? 73.265 -11.772 -89.206 1.00 88.19 76 ARG A CA 1
ATOM 581 C C . ARG A 1 76 ? 71.802 -11.876 -88.776 1.00 88.19 76 ARG A C 1
ATOM 583 O O . ARG A 1 76 ? 71.369 -11.063 -87.965 1.00 88.19 76 ARG A O 1
ATOM 590 N N . GLN A 1 77 ? 71.096 -12.919 -89.215 1.00 87.12 77 GLN A N 1
ATOM 591 C CA . GLN A 1 77 ? 69.704 -13.177 -88.835 1.00 87.12 77 GLN A CA 1
ATOM 592 C C . GLN A 1 77 ? 69.546 -13.366 -87.315 1.00 87.12 77 GLN A C 1
ATOM 594 O O . GLN A 1 77 ? 68.624 -12.826 -86.708 1.00 87.12 77 GLN A O 1
ATOM 599 N N . LYS A 1 78 ? 70.479 -14.075 -86.661 1.00 87.25 78 LYS A N 1
ATOM 600 C CA . LYS A 1 78 ? 70.493 -14.203 -85.196 1.00 87.25 78 LYS A CA 1
ATOM 601 C C . LYS A 1 78 ? 70.695 -12.855 -84.496 1.00 87.25 78 LYS A C 1
ATOM 603 O O . LYS A 1 78 ? 70.027 -12.594 -83.499 1.00 87.25 78 LYS A O 1
ATOM 608 N N . CYS A 1 79 ? 71.601 -12.012 -84.990 1.00 89.25 79 CYS A N 1
ATOM 609 C CA . CYS A 1 79 ? 71.822 -10.673 -84.439 1.00 89.25 79 CYS A CA 1
ATOM 610 C C . CYS A 1 79 ? 70.589 -9.773 -84.597 1.00 89.25 79 CYS A C 1
ATOM 612 O O . CYS A 1 79 ? 70.226 -9.093 -83.643 1.00 89.25 79 CYS A O 1
ATOM 614 N N . GLU A 1 80 ? 69.921 -9.813 -85.750 1.00 90.50 80 GLU A N 1
ATOM 615 C CA . GLU A 1 80 ? 68.695 -9.056 -86.029 1.00 90.50 80 GLU A CA 1
ATOM 616 C C . GLU A 1 80 ? 67.543 -9.472 -85.097 1.00 90.50 80 GLU A C 1
ATOM 618 O O . GLU A 1 80 ? 66.973 -8.631 -84.404 1.00 90.50 80 GLU A O 1
ATOM 623 N N . LEU A 1 81 ? 67.281 -10.777 -84.955 1.00 89.12 81 LEU A N 1
ATOM 624 C CA . LEU A 1 81 ? 66.257 -11.288 -84.032 1.00 89.12 81 LEU A CA 1
ATOM 625 C C . LEU A 1 81 ? 66.575 -10.987 -82.552 1.00 89.12 81 LEU A C 1
ATOM 627 O O . LEU A 1 81 ? 65.668 -10.784 -81.741 1.00 89.12 81 LEU A O 1
ATOM 631 N N . LEU A 1 82 ? 67.857 -10.953 -82.169 1.00 89.44 82 LEU A N 1
ATOM 632 C CA . LEU A 1 82 ? 68.272 -10.550 -80.820 1.00 89.44 82 LEU A CA 1
ATOM 633 C C . LEU A 1 82 ? 68.121 -9.040 -80.593 1.00 89.44 82 LEU A C 1
ATOM 635 O O . LEU A 1 82 ? 67.718 -8.649 -79.498 1.00 89.44 82 LEU A O 1
ATOM 639 N N . GLN A 1 83 ? 68.392 -8.205 -81.601 1.00 92.31 83 GLN A N 1
ATOM 640 C CA . GLN A 1 83 ? 68.129 -6.763 -81.557 1.00 92.31 83 GLN A CA 1
ATOM 641 C C . GLN A 1 83 ? 66.630 -6.478 -81.445 1.00 92.31 83 GLN A C 1
ATOM 643 O O . GLN 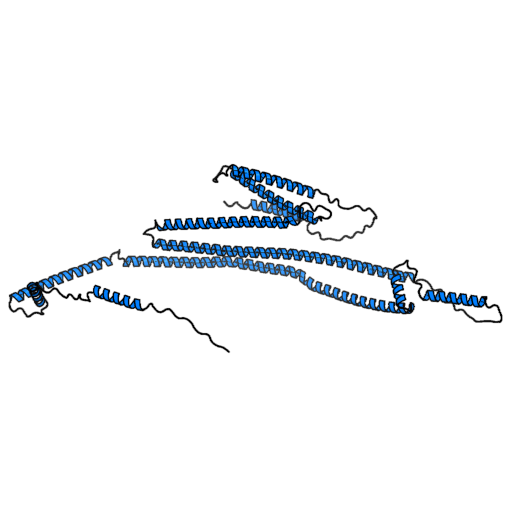A 1 83 ? 66.229 -5.683 -80.599 1.00 92.31 83 GLN A O 1
ATOM 648 N N . GLU A 1 84 ? 65.791 -7.178 -82.211 1.00 92.19 84 GLU A N 1
ATOM 649 C CA . GLU A 1 84 ? 64.337 -7.042 -82.119 1.00 92.19 84 GLU A CA 1
ATOM 650 C C . GLU A 1 84 ? 63.817 -7.461 -80.734 1.00 92.19 84 GLU A C 1
ATOM 652 O O . GLU A 1 84 ? 63.046 -6.736 -80.104 1.00 92.19 84 GLU A O 1
ATOM 657 N N . LYS A 1 85 ? 64.285 -8.597 -80.201 1.00 90.81 85 LYS A N 1
ATOM 658 C CA . LYS A 1 85 ? 63.935 -9.044 -78.844 1.00 90.81 85 LYS A CA 1
ATOM 659 C C . LYS A 1 85 ? 64.394 -8.057 -77.768 1.00 90.81 85 LYS A C 1
ATOM 661 O O . LYS A 1 85 ? 63.681 -7.877 -76.782 1.00 90.81 85 LYS A O 1
ATOM 666 N N . LEU A 1 86 ? 65.556 -7.428 -77.942 1.00 92.56 86 LEU A N 1
ATOM 667 C CA . LEU A 1 86 ? 66.057 -6.393 -77.040 1.00 92.56 86 LEU A CA 1
ATOM 668 C C . LEU A 1 86 ? 65.168 -5.143 -77.107 1.00 92.56 86 LEU A C 1
ATOM 670 O O . LEU A 1 86 ? 64.701 -4.701 -76.064 1.00 92.56 86 LEU A O 1
ATOM 674 N N . ALA A 1 87 ? 64.824 -4.659 -78.303 1.00 94.00 87 ALA A N 1
ATOM 675 C CA . ALA A 1 87 ? 63.923 -3.518 -78.488 1.00 94.00 87 ALA A CA 1
ATOM 676 C C . ALA A 1 87 ? 62.519 -3.768 -77.900 1.00 94.00 87 ALA A C 1
ATOM 678 O O . ALA A 1 87 ? 61.967 -2.902 -77.221 1.00 94.00 87 ALA A O 1
ATOM 679 N N . ARG A 1 88 ? 61.958 -4.976 -78.077 1.00 93.19 88 ARG A N 1
ATOM 680 C CA . ARG A 1 88 ? 60.696 -5.384 -77.427 1.00 93.19 88 ARG A CA 1
ATOM 681 C C . ARG A 1 88 ? 60.816 -5.346 -75.895 1.00 93.19 88 ARG A C 1
ATOM 683 O O . ARG A 1 88 ? 59.938 -4.803 -75.234 1.00 93.19 88 ARG A O 1
ATOM 690 N N . ARG A 1 89 ? 61.922 -5.844 -75.325 1.00 92.19 89 ARG A N 1
ATOM 691 C CA . ARG A 1 89 ? 62.192 -5.795 -73.872 1.00 92.19 89 ARG A CA 1
ATOM 692 C C . ARG A 1 89 ? 62.397 -4.373 -73.348 1.00 92.19 89 ARG A C 1
ATOM 694 O O . ARG A 1 89 ? 61.978 -4.081 -72.233 1.00 92.19 89 ARG A O 1
ATOM 701 N N . GLU A 1 90 ? 63.017 -3.488 -74.123 1.00 94.19 90 GLU A N 1
ATOM 702 C CA . GLU A 1 90 ? 63.159 -2.071 -73.771 1.00 94.19 90 GLU A CA 1
ATOM 703 C C . GLU A 1 90 ? 61.809 -1.342 -73.791 1.00 94.19 90 GLU A C 1
ATOM 705 O O . GLU A 1 90 ? 61.544 -0.548 -72.889 1.00 94.19 90 GLU A O 1
ATOM 710 N N . ALA A 1 91 ? 60.926 -1.662 -74.744 1.00 92.69 91 ALA A N 1
ATOM 711 C CA . ALA A 1 91 ? 59.556 -1.153 -74.774 1.00 92.69 91 ALA A CA 1
ATOM 712 C C . ALA A 1 91 ? 58.718 -1.664 -73.584 1.00 92.69 91 ALA A C 1
ATOM 714 O O . ALA A 1 91 ? 58.099 -0.857 -72.893 1.00 92.69 91 ALA A O 1
ATOM 715 N N . GLU A 1 92 ? 58.765 -2.970 -73.285 1.00 91.62 92 GLU A N 1
ATOM 716 C CA . GLU A 1 92 ? 58.127 -3.574 -72.100 1.00 91.62 92 GLU A CA 1
ATOM 717 C C . GLU A 1 92 ? 58.623 -2.916 -70.792 1.00 91.62 92 GLU A C 1
ATOM 719 O O . GLU A 1 92 ? 57.826 -2.562 -69.923 1.00 91.62 92 GLU A O 1
ATOM 724 N N . LEU A 1 93 ? 59.938 -2.689 -70.654 1.00 91.12 93 LEU A N 1
ATOM 725 C CA . LEU A 1 93 ? 60.524 -1.992 -69.501 1.00 91.12 93 LEU A CA 1
ATOM 726 C C . LEU A 1 93 ? 60.156 -0.504 -69.449 1.00 91.12 93 LEU A C 1
ATOM 728 O O . LEU A 1 93 ? 60.024 0.046 -68.357 1.00 91.12 93 LEU A O 1
ATOM 732 N N . GLY A 1 94 ? 60.006 0.156 -70.599 1.00 93.12 94 GLY A N 1
ATOM 733 C CA . GLY A 1 94 ? 59.514 1.530 -70.693 1.00 93.12 94 GLY A CA 1
ATOM 734 C C . GLY A 1 94 ? 58.071 1.644 -70.208 1.00 93.12 94 GLY A C 1
ATOM 735 O O . GLY A 1 94 ? 57.775 2.486 -69.364 1.00 93.12 94 GLY A O 1
ATOM 736 N N . GLN A 1 95 ? 57.199 0.741 -70.661 1.00 91.25 95 GLN A N 1
ATOM 737 C CA . GLN A 1 95 ? 55.810 0.667 -70.213 1.00 91.25 95 GLN A CA 1
ATOM 738 C C . GLN A 1 95 ? 55.719 0.393 -68.705 1.00 91.25 95 GLN A C 1
ATOM 740 O O . GLN A 1 95 ? 55.116 1.181 -67.986 1.00 91.25 95 GLN A O 1
ATOM 745 N N . ALA A 1 96 ? 56.418 -0.627 -68.197 1.00 86.56 96 ALA A N 1
ATOM 746 C CA . ALA A 1 96 ? 56.415 -0.946 -66.767 1.00 86.56 96 ALA A CA 1
ATOM 747 C C . ALA A 1 96 ? 56.960 0.197 -65.882 1.00 86.56 96 ALA A C 1
ATOM 749 O O . ALA A 1 96 ? 56.539 0.351 -64.736 1.00 86.56 96 ALA A O 1
ATOM 750 N N . ARG A 1 97 ? 57.890 1.020 -66.394 1.00 86.81 97 ARG A N 1
ATOM 751 C CA . ARG A 1 97 ? 58.346 2.242 -65.708 1.00 86.81 97 ARG A CA 1
ATOM 752 C C . ARG A 1 97 ? 57.261 3.315 -65.679 1.00 86.81 97 ARG A C 1
ATOM 754 O O . ARG A 1 97 ? 57.043 3.883 -64.614 1.00 86.81 97 ARG A O 1
ATOM 761 N N . ASN A 1 98 ? 56.579 3.549 -66.799 1.00 85.81 98 ASN A N 1
ATOM 762 C CA . ASN A 1 98 ? 55.479 4.511 -66.881 1.00 85.81 98 ASN A CA 1
ATOM 763 C C . ASN A 1 98 ? 54.314 4.107 -65.961 1.00 85.81 98 ASN A C 1
ATOM 765 O O . ASN A 1 98 ? 53.792 4.953 -65.243 1.00 85.81 98 ASN A O 1
ATOM 769 N N . ASP A 1 99 ? 53.958 2.820 -65.914 1.00 78.50 99 ASP A N 1
ATOM 770 C CA . ASP A 1 99 ? 52.894 2.300 -65.045 1.00 78.50 99 ASP A CA 1
ATOM 771 C C . ASP A 1 99 ? 53.244 2.483 -63.553 1.00 78.50 99 ASP A C 1
ATOM 773 O O . ASP A 1 99 ? 52.409 2.904 -62.750 1.00 78.50 99 ASP A O 1
ATOM 777 N N . LEU A 1 100 ? 54.506 2.238 -63.171 1.00 77.44 100 LEU A N 1
ATOM 778 C CA . LEU A 1 100 ? 55.009 2.502 -61.815 1.00 77.44 100 LEU A CA 1
ATOM 779 C C . LEU A 1 100 ? 55.088 3.998 -61.478 1.00 77.44 100 LEU A C 1
ATOM 781 O O . LEU A 1 100 ? 54.944 4.366 -60.310 1.00 77.44 100 LEU A O 1
ATOM 785 N N . GLU A 1 101 ? 55.338 4.859 -62.465 1.00 81.44 101 GLU A N 1
ATOM 786 C CA . GLU A 1 101 ? 55.323 6.312 -62.291 1.00 81.44 101 GLU A CA 1
ATOM 787 C C . GLU A 1 101 ? 53.891 6.831 -62.107 1.00 81.44 101 GLU A C 1
ATOM 789 O O . GLU A 1 101 ? 53.659 7.603 -61.177 1.00 81.44 101 GLU A O 1
ATOM 794 N N . LEU A 1 102 ? 52.925 6.315 -62.877 1.00 74.69 102 LEU A N 1
ATOM 795 C CA . LEU A 1 102 ? 51.496 6.620 -62.746 1.00 74.69 102 LEU A CA 1
ATOM 796 C C . LEU A 1 102 ? 50.967 6.244 -61.347 1.00 74.69 102 LEU A C 1
ATOM 798 O O . LEU A 1 102 ? 50.449 7.092 -60.617 1.00 74.69 102 LEU A O 1
ATOM 802 N N . LEU A 1 103 ? 51.226 5.002 -60.917 1.00 68.25 103 LEU A N 1
ATOM 803 C CA . LEU A 1 103 ? 50.881 4.506 -59.576 1.00 68.25 103 LEU A CA 1
ATOM 804 C C . LEU A 1 103 ? 51.560 5.306 -58.452 1.00 68.25 103 LEU A C 1
ATOM 806 O O . LEU A 1 103 ? 51.017 5.428 -57.353 1.00 68.25 103 LEU A O 1
ATOM 810 N N . ARG A 1 104 ? 52.754 5.861 -58.702 1.00 71.56 104 ARG A N 1
ATOM 811 C CA . ARG A 1 104 ? 53.439 6.747 -57.752 1.00 71.56 104 ARG A CA 1
ATOM 812 C C . ARG A 1 104 ? 52.826 8.149 -57.731 1.00 71.56 104 ARG A C 1
ATOM 814 O O . ARG A 1 104 ? 52.768 8.734 -56.651 1.00 71.56 104 ARG A O 1
ATOM 821 N N . SER A 1 105 ? 52.383 8.696 -58.865 1.00 64.88 105 SER A N 1
ATOM 822 C CA . SER A 1 105 ? 51.711 10.002 -58.899 1.00 64.88 105 SER A CA 1
ATOM 823 C C . SER A 1 105 ? 50.346 9.976 -58.209 1.00 64.88 105 SER A C 1
ATOM 825 O O . SER A 1 105 ? 50.036 10.913 -57.472 1.00 64.88 105 SER A O 1
ATOM 827 N N . ASP A 1 106 ? 49.589 8.884 -58.344 1.00 61.66 106 ASP A N 1
ATOM 828 C CA . ASP A 1 106 ? 48.258 8.747 -57.735 1.00 61.66 106 ASP A CA 1
ATOM 829 C C . ASP A 1 106 ? 48.303 8.686 -56.192 1.00 61.66 106 ASP A C 1
ATOM 831 O O . ASP A 1 106 ? 47.347 9.068 -55.519 1.00 61.66 106 ASP A O 1
ATOM 835 N N . GLY A 1 107 ? 49.430 8.260 -55.606 1.00 58.12 107 GLY A N 1
ATOM 836 C CA . GLY A 1 107 ? 49.599 8.098 -54.154 1.00 58.12 107 GLY A CA 1
ATOM 837 C C . GLY A 1 107 ? 50.219 9.280 -53.391 1.00 58.12 107 GLY A C 1
ATOM 838 O O . GLY A 1 107 ? 50.418 9.170 -52.182 1.00 58.12 107 GLY A O 1
ATOM 839 N N . ILE A 1 108 ? 50.591 10.385 -54.055 1.00 57.28 108 ILE A N 1
ATOM 840 C CA . ILE A 1 108 ? 51.323 11.518 -53.428 1.00 57.28 108 ILE A CA 1
ATOM 841 C C . ILE A 1 108 ? 50.593 12.865 -53.661 1.00 57.28 108 ILE A C 1
ATOM 843 O O . ILE A 1 108 ? 51.154 13.951 -53.520 1.00 57.28 108 ILE A O 1
ATOM 847 N N . GLY A 1 109 ? 49.300 12.817 -53.992 1.00 57.94 109 GLY A N 1
ATOM 848 C CA . GLY A 1 109 ? 48.450 14.003 -54.124 1.00 57.94 109 GLY A CA 1
ATOM 849 C C . GLY A 1 109 ? 47.879 14.521 -52.789 1.00 57.94 109 GLY A C 1
ATOM 850 O O . GLY A 1 109 ? 47.772 13.771 -51.816 1.00 57.94 109 GLY A O 1
ATOM 851 N N . PRO A 1 110 ? 47.415 15.787 -52.731 1.00 57.56 110 PRO A N 1
ATOM 852 C CA . PRO A 1 110 ? 46.607 16.284 -51.609 1.00 57.56 110 PRO A CA 1
ATOM 853 C C . PRO A 1 110 ? 45.251 15.562 -51.466 1.00 57.56 110 PRO A C 1
ATOM 855 O O . PRO A 1 110 ? 44.656 15.632 -50.395 1.00 57.56 110 PRO A O 1
ATOM 858 N N . ASN A 1 111 ? 44.820 14.833 -52.504 1.00 58.31 111 ASN A N 1
ATOM 859 C CA . ASN A 1 111 ? 43.645 13.954 -52.517 1.00 58.31 111 ASN A CA 1
ATOM 860 C C . ASN A 1 111 ? 44.029 12.458 -52.396 1.00 58.31 111 ASN A C 1
ATOM 862 O O . ASN A 1 111 ? 43.290 11.596 -52.861 1.00 58.31 111 ASN A O 1
ATOM 866 N N . ASP A 1 112 ? 45.201 12.126 -51.834 1.00 70.25 112 ASP A N 1
ATOM 867 C CA . ASP A 1 112 ? 45.537 10.733 -51.493 1.00 70.25 112 ASP A CA 1
ATOM 868 C C . ASP A 1 112 ? 44.460 10.175 -50.534 1.00 70.25 112 ASP A C 1
ATOM 870 O O . ASP A 1 112 ? 44.296 10.727 -49.436 1.00 70.25 112 ASP A O 1
ATOM 874 N N . PRO A 1 113 ? 43.754 9.076 -50.876 1.00 73.25 113 PRO A N 1
ATOM 875 C CA . PRO A 1 113 ? 42.754 8.475 -49.994 1.00 73.25 113 PRO A CA 1
ATOM 876 C C . PRO A 1 113 ? 43.356 8.058 -48.642 1.00 73.25 113 PRO A C 1
ATOM 878 O O . PRO A 1 113 ? 42.673 8.084 -47.618 1.00 73.25 113 PRO A O 1
ATOM 881 N N . GLY A 1 114 ? 44.657 7.753 -48.587 1.00 76.94 114 GLY A N 1
ATOM 882 C CA . GLY A 1 114 ? 45.385 7.538 -47.340 1.00 76.94 114 GLY A CA 1
ATOM 883 C C . GLY A 1 114 ? 45.424 8.776 -46.436 1.00 76.94 114 GLY A C 1
ATOM 884 O O . GLY A 1 114 ? 45.355 8.642 -45.212 1.00 76.94 114 GLY A O 1
ATOM 885 N N . ASN A 1 115 ? 45.503 9.984 -46.992 1.00 79.12 115 ASN A N 1
ATOM 886 C CA . ASN A 1 115 ? 45.465 11.242 -46.245 1.00 79.12 115 ASN A CA 1
ATOM 887 C C . ASN A 1 115 ? 44.040 11.635 -45.835 1.00 79.12 115 ASN A C 1
ATOM 889 O O . ASN A 1 115 ? 43.845 12.065 -44.696 1.00 79.12 115 ASN A O 1
ATOM 893 N N . GLU A 1 116 ? 43.038 11.397 -46.683 1.00 81.25 116 GLU A N 1
ATOM 894 C CA . GLU A 1 116 ? 41.626 11.577 -46.316 1.00 81.25 116 GLU A CA 1
ATOM 895 C C . GLU A 1 116 ? 41.216 10.648 -45.163 1.00 81.25 116 GLU A C 1
ATOM 897 O O . GLU A 1 116 ? 40.600 11.090 -44.189 1.00 81.25 116 GLU A O 1
ATOM 902 N N . LEU A 1 117 ? 41.636 9.377 -45.202 1.00 83.06 117 LEU A N 1
ATOM 903 C CA . LEU A 1 117 ? 41.411 8.417 -44.119 1.00 83.06 117 LEU A CA 1
ATOM 904 C C . LEU A 1 117 ? 42.114 8.835 -42.819 1.00 83.06 117 LEU A C 1
ATOM 906 O O . LEU A 1 117 ? 41.494 8.784 -41.754 1.00 83.06 117 LEU A O 1
ATOM 910 N N . LYS A 1 118 ? 43.368 9.314 -42.878 1.00 84.62 118 LYS A N 1
ATOM 911 C CA . LYS A 1 118 ? 44.073 9.878 -41.705 1.00 84.62 118 LYS A CA 1
ATOM 912 C C . LYS A 1 118 ? 43.323 11.083 -41.131 1.00 84.62 118 LYS A C 1
ATOM 914 O O . LYS A 1 118 ? 43.158 11.172 -39.914 1.00 84.62 118 LYS A O 1
ATOM 919 N N . GLN A 1 119 ? 42.833 11.987 -41.979 1.00 87.31 119 GLN A N 1
ATOM 920 C CA . GLN A 1 119 ? 42.074 13.163 -41.550 1.00 87.31 119 GLN A CA 1
ATOM 921 C C . GLN A 1 119 ? 40.735 12.766 -40.906 1.00 87.31 119 GLN A C 1
ATOM 923 O O . GLN A 1 119 ? 40.427 13.218 -39.800 1.00 87.31 119 GLN A O 1
ATOM 928 N N . ARG A 1 120 ? 39.975 11.853 -41.527 1.00 89.38 120 ARG A N 1
ATOM 929 C CA . ARG A 1 120 ? 38.714 11.322 -40.982 1.00 89.38 120 ARG A CA 1
ATOM 930 C C . ARG A 1 120 ? 38.938 10.590 -39.657 1.00 89.38 120 ARG A C 1
ATOM 932 O O . ARG A 1 120 ? 38.155 10.781 -38.728 1.00 89.38 120 ARG A O 1
ATOM 939 N N . LEU A 1 121 ? 40.027 9.831 -39.525 1.00 91.12 121 LEU A N 1
ATOM 940 C CA . LEU A 1 121 ? 40.427 9.180 -38.274 1.00 91.12 121 LEU A CA 1
ATOM 941 C C . LEU A 1 121 ? 40.768 10.203 -37.176 1.00 91.12 121 LEU A C 1
ATOM 943 O O . LEU A 1 121 ? 40.317 10.057 -36.037 1.00 91.12 121 LEU A O 1
ATOM 947 N N . LEU A 1 122 ? 41.515 11.263 -37.502 1.00 95.19 122 LEU A N 1
ATOM 948 C CA . LEU A 1 122 ? 41.826 12.350 -36.567 1.00 95.19 122 LEU A CA 1
ATOM 949 C C . LEU A 1 122 ? 40.564 13.087 -36.108 1.00 95.19 122 LEU A C 1
ATOM 951 O O . LEU A 1 122 ? 40.428 13.386 -34.921 1.00 95.19 122 LEU A O 1
ATOM 955 N N . ASP A 1 123 ? 39.622 13.360 -37.007 1.00 93.69 123 ASP A N 1
ATOM 956 C CA . ASP A 1 123 ? 38.385 14.062 -36.668 1.00 93.69 123 ASP A CA 1
ATOM 957 C C . ASP A 1 123 ? 37.387 13.171 -35.914 1.00 93.69 123 ASP A C 1
ATOM 959 O O . ASP A 1 123 ? 36.749 13.648 -34.973 1.00 93.69 123 ASP A O 1
ATOM 963 N N . LEU A 1 124 ? 37.324 11.866 -36.207 1.00 93.88 124 LEU A N 1
ATOM 964 C CA . LEU A 1 124 ? 36.636 10.883 -35.361 1.00 93.88 124 LEU A CA 1
ATOM 965 C C . LEU A 1 124 ? 37.276 10.788 -33.969 1.00 93.88 124 LEU A C 1
ATOM 967 O O . LEU A 1 124 ? 36.556 10.788 -32.974 1.00 93.88 124 LEU A O 1
ATOM 971 N N . THR A 1 125 ? 38.607 10.808 -33.868 1.00 94.31 125 THR A N 1
ATOM 972 C CA . THR A 1 125 ? 39.328 10.802 -32.581 1.00 94.31 125 THR A CA 1
ATOM 973 C C . THR A 1 125 ? 39.033 12.072 -31.770 1.00 94.31 125 THR A C 1
ATOM 975 O O . THR A 1 125 ? 38.746 11.995 -30.574 1.00 94.31 125 THR A O 1
ATOM 978 N N . LYS A 1 126 ? 39.012 13.252 -32.412 1.00 97.69 126 LYS A N 1
ATOM 979 C CA . LYS A 1 126 ? 38.602 14.519 -31.774 1.00 97.69 126 LYS A CA 1
ATOM 980 C C . LYS A 1 126 ? 37.134 14.479 -31.331 1.00 97.69 126 LYS A C 1
ATOM 982 O O . LYS A 1 126 ? 36.834 14.929 -30.225 1.00 97.69 126 LYS A O 1
ATOM 987 N N . LYS A 1 127 ? 36.225 13.949 -32.161 1.00 96.19 127 LYS A N 1
ATOM 988 C CA . LYS A 1 127 ? 34.798 13.776 -31.825 1.00 96.19 127 LYS A CA 1
ATOM 989 C C . LYS A 1 127 ? 34.622 12.832 -30.633 1.00 96.19 127 LYS A C 1
ATOM 991 O O . LYS A 1 127 ? 33.958 13.215 -29.678 1.00 96.19 127 LYS A O 1
ATOM 996 N N . ASN A 1 128 ? 35.276 11.671 -30.639 1.00 92.00 128 ASN A N 1
ATOM 997 C CA . ASN A 1 128 ? 35.248 10.700 -29.544 1.00 92.00 128 ASN A CA 1
ATOM 998 C C . ASN A 1 128 ? 35.735 11.338 -28.229 1.00 92.00 128 ASN A C 1
ATOM 1000 O O . ASN A 1 128 ? 35.004 11.347 -27.243 1.00 92.00 128 ASN A O 1
ATOM 1004 N N . ARG A 1 129 ? 36.884 12.031 -28.243 1.00 96.06 129 ARG A N 1
ATOM 1005 C CA . ARG A 1 129 ? 37.388 12.750 -27.060 1.00 96.06 129 ARG A CA 1
ATOM 1006 C C . ARG A 1 129 ? 36.427 13.837 -26.553 1.00 96.06 129 ARG A C 1
ATOM 1008 O O . ARG A 1 129 ? 36.303 14.015 -25.345 1.00 96.06 129 ARG A O 1
ATOM 1015 N N . ARG A 1 130 ? 35.726 14.554 -27.443 1.00 93.19 130 ARG A N 1
ATOM 1016 C CA . ARG A 1 130 ? 34.671 15.513 -27.052 1.00 93.19 130 ARG A CA 1
ATOM 1017 C C . ARG A 1 130 ? 33.469 14.805 -26.422 1.00 93.19 130 ARG A C 1
ATOM 1019 O O . ARG A 1 130 ? 33.007 15.245 -25.376 1.00 93.19 130 ARG A O 1
ATOM 1026 N N . PHE A 1 131 ? 32.990 13.712 -27.018 1.00 94.94 131 PHE A N 1
ATOM 1027 C CA . PHE A 1 131 ? 31.895 12.917 -26.456 1.00 94.94 131 PHE A CA 1
ATOM 1028 C C . PHE A 1 131 ? 32.254 12.341 -25.086 1.00 94.94 131 PHE A C 1
ATOM 1030 O O . PHE A 1 131 ? 31.437 12.433 -24.178 1.00 94.94 131 PHE A O 1
ATOM 1037 N N . GLN A 1 132 ? 33.477 11.841 -24.898 1.00 94.75 132 GLN A N 1
ATOM 1038 C CA . GLN A 1 132 ? 33.944 11.352 -23.604 1.00 94.75 132 GLN A CA 1
ATOM 1039 C C . GLN A 1 132 ? 33.875 12.445 -22.523 1.00 94.75 132 GLN A C 1
ATOM 1041 O O . GLN A 1 132 ? 33.265 12.220 -21.480 1.00 94.75 132 GLN A O 1
ATOM 1046 N N . VAL A 1 133 ? 34.394 13.649 -22.800 1.00 96.75 133 VAL A N 1
ATOM 1047 C CA . VAL A 1 133 ? 34.316 14.793 -21.869 1.00 96.75 133 VAL A CA 1
ATOM 1048 C C . VAL A 1 133 ? 32.863 15.192 -21.573 1.00 96.75 133 VAL A C 1
ATOM 1050 O O . VAL A 1 133 ? 32.522 15.464 -20.421 1.00 96.75 133 VAL A O 1
ATOM 1053 N N . THR A 1 134 ? 31.978 15.188 -22.575 1.00 91.69 134 THR A N 1
ATOM 1054 C CA . THR A 1 134 ? 30.544 15.463 -22.372 1.00 91.69 134 THR A CA 1
ATOM 1055 C C . THR A 1 134 ? 29.875 14.392 -21.506 1.00 91.69 134 THR A C 1
ATOM 1057 O O . THR A 1 134 ? 29.140 14.736 -20.584 1.00 91.69 134 THR A O 1
ATOM 1060 N N . CYS A 1 135 ? 30.155 13.109 -21.745 1.00 90.12 135 CYS A N 1
ATOM 1061 C CA . CYS A 1 135 ? 29.633 11.993 -20.956 1.00 90.12 135 CYS A CA 1
ATOM 1062 C C . CYS A 1 135 ? 30.139 12.021 -19.507 1.00 90.12 135 CYS A C 1
ATOM 1064 O O . CYS A 1 135 ? 29.366 11.772 -18.585 1.00 90.12 135 CYS A O 1
ATOM 1066 N N . GLU A 1 136 ? 31.413 12.341 -19.280 1.00 95.38 136 GLU A N 1
ATOM 1067 C CA . GLU A 1 136 ? 31.984 12.502 -17.936 1.00 95.38 136 GLU A CA 1
ATOM 1068 C C . GLU A 1 136 ? 31.356 13.701 -17.204 1.00 95.38 136 GLU A C 1
ATOM 1070 O O . GLU A 1 136 ? 30.915 13.561 -16.064 1.00 95.38 136 GLU A O 1
ATOM 1075 N N . SER A 1 137 ? 31.191 14.841 -17.884 1.00 92.81 137 SER A N 1
ATOM 1076 C CA . SER A 1 137 ? 30.489 16.020 -17.353 1.00 92.81 137 SER A CA 1
ATOM 1077 C C . SER A 1 137 ? 29.024 15.723 -16.993 1.00 92.81 137 SER A C 1
ATOM 1079 O O . SER A 1 137 ? 28.557 16.073 -15.907 1.00 92.81 137 SER A O 1
ATOM 1081 N N . GLN A 1 138 ? 28.301 15.001 -17.857 1.00 92.12 138 GLN A N 1
ATOM 1082 C CA . GLN A 1 138 ? 26.926 14.572 -17.588 1.00 92.12 138 GLN A CA 1
ATOM 1083 C C . GLN A 1 138 ? 26.841 13.584 -16.418 1.00 92.12 138 GLN A C 1
ATOM 1085 O O . GLN A 1 138 ? 25.950 13.732 -15.585 1.00 92.12 138 GLN A O 1
ATOM 1090 N N . LYS A 1 139 ? 27.775 12.629 -16.295 1.00 93.69 139 LYS A N 1
ATOM 1091 C CA . LYS A 1 139 ? 27.853 11.718 -15.137 1.00 93.69 139 LYS A CA 1
ATOM 1092 C C . LYS A 1 139 ? 28.053 12.480 -13.827 1.00 93.69 139 LYS A C 1
ATOM 1094 O O . LYS A 1 139 ? 27.339 12.207 -12.867 1.00 93.69 139 LYS A O 1
ATOM 1099 N N . VAL A 1 140 ? 28.959 13.460 -13.792 1.00 95.62 140 VAL A N 1
ATOM 1100 C CA . VAL A 1 140 ? 29.170 14.309 -12.603 1.00 95.62 140 VAL A CA 1
ATOM 1101 C C . VAL A 1 140 ? 27.906 15.107 -12.268 1.00 95.62 140 VAL A C 1
ATOM 1103 O O . VAL A 1 140 ? 27.503 15.155 -11.107 1.00 95.62 140 VAL A O 1
ATOM 1106 N N . ARG A 1 141 ? 27.225 15.678 -13.271 1.00 95.00 141 ARG A N 1
ATOM 1107 C CA . ARG A 1 141 ? 25.964 16.407 -13.063 1.00 95.00 141 ARG A CA 1
ATOM 1108 C C . ARG A 1 141 ? 24.831 15.501 -12.566 1.00 95.00 141 ARG A C 1
ATOM 1110 O O . ARG A 1 141 ? 24.060 15.925 -11.710 1.00 95.00 141 ARG A O 1
ATOM 1117 N N . LEU A 1 142 ? 24.735 14.265 -13.059 1.00 88.50 142 LEU A N 1
ATOM 1118 C CA . LEU A 1 142 ? 23.775 13.277 -12.557 1.00 88.50 142 LEU A CA 1
ATOM 1119 C C . LEU A 1 142 ? 24.074 12.906 -11.102 1.00 88.50 142 LEU A C 1
ATOM 1121 O O . LEU A 1 142 ? 23.168 12.971 -10.283 1.00 88.50 142 LEU A O 1
ATOM 1125 N N . GLN A 1 143 ? 25.333 12.640 -10.745 1.00 94.44 143 GLN A N 1
ATOM 1126 C CA . GLN A 1 143 ? 25.729 12.358 -9.356 1.00 94.44 143 GLN A CA 1
ATOM 1127 C C . GLN A 1 143 ? 25.423 13.526 -8.400 1.00 94.44 143 GLN A C 1
ATOM 1129 O O . GLN A 1 143 ? 25.019 13.303 -7.258 1.00 94.44 143 GLN A O 1
ATOM 1134 N N . GLN A 1 144 ? 25.578 14.774 -8.858 1.00 92.94 144 GLN A N 1
ATOM 1135 C CA . GLN A 1 144 ? 25.178 15.965 -8.099 1.00 92.94 144 GLN A CA 1
ATOM 1136 C C . GLN A 1 144 ? 23.659 16.003 -7.874 1.00 92.94 144 GLN A C 1
ATOM 1138 O O . GLN A 1 144 ? 23.220 16.112 -6.731 1.00 92.94 144 GLN A O 1
ATOM 1143 N N . LEU A 1 145 ? 22.860 15.827 -8.933 1.00 88.06 145 LEU A N 1
ATOM 1144 C CA . LEU A 1 145 ? 21.394 15.802 -8.845 1.00 88.06 145 LEU A CA 1
ATOM 1145 C C . LEU A 1 145 ? 20.871 14.619 -8.009 1.00 88.06 145 LEU A C 1
ATOM 1147 O O . LEU A 1 145 ? 19.927 14.774 -7.239 1.00 88.06 145 LEU A O 1
ATOM 1151 N N . GLU A 1 146 ? 21.496 13.445 -8.095 1.00 86.88 146 GLU A N 1
ATOM 1152 C CA . GLU A 1 146 ? 21.181 12.285 -7.254 1.00 86.88 146 GLU A CA 1
ATOM 1153 C C . GLU A 1 146 ? 21.437 12.581 -5.771 1.00 86.88 146 GLU A C 1
ATOM 1155 O O . GLU A 1 146 ? 20.596 12.266 -4.925 1.00 86.88 146 GLU A O 1
ATOM 1160 N N . ALA A 1 147 ? 22.555 13.237 -5.441 1.00 90.94 147 ALA A N 1
ATOM 1161 C CA . ALA A 1 147 ? 22.852 13.667 -4.077 1.00 90.94 147 ALA A CA 1
ATOM 1162 C C . ALA A 1 147 ? 21.868 14.745 -3.577 1.00 90.94 147 ALA A C 1
ATOM 1164 O O . ALA A 1 147 ? 21.434 14.692 -2.423 1.00 90.94 147 ALA A O 1
ATOM 1165 N N . GLU A 1 148 ? 21.478 15.688 -4.440 1.00 90.25 148 GLU A N 1
ATOM 1166 C CA . GLU A 1 148 ? 20.468 16.716 -4.153 1.00 90.25 148 GLU A CA 1
ATOM 1167 C C . GLU A 1 148 ? 19.056 16.144 -3.975 1.00 90.25 148 GLU A C 1
ATOM 1169 O O . GLU A 1 148 ? 18.306 16.662 -3.157 1.00 90.25 148 GLU A O 1
ATOM 1174 N N . VAL A 1 149 ? 18.694 15.057 -4.664 1.00 86.62 149 VAL A N 1
ATOM 1175 C CA . VAL A 1 149 ? 17.410 14.353 -4.473 1.00 86.62 149 VAL A CA 1
ATOM 1176 C C . VAL A 1 149 ? 17.440 13.424 -3.255 1.00 86.62 149 VAL A C 1
ATOM 1178 O O . VAL A 1 149 ? 16.410 13.212 -2.610 1.00 86.62 149 VAL A O 1
ATOM 1181 N N . LYS A 1 150 ? 18.602 12.856 -2.915 1.00 91.44 150 LYS A N 1
ATOM 1182 C CA . LYS A 1 150 ? 18.748 11.922 -1.791 1.00 91.44 150 LYS A CA 1
ATOM 1183 C C . LYS A 1 150 ? 18.658 12.621 -0.431 1.00 91.44 150 LYS A C 1
ATOM 1185 O O . LYS A 1 150 ? 17.920 12.140 0.425 1.00 91.44 150 LYS A O 1
ATOM 1190 N N . LYS A 1 151 ? 19.313 13.776 -0.256 1.00 89.88 151 LYS A N 1
ATOM 1191 C CA . LYS A 1 151 ? 19.268 14.572 0.990 1.00 89.88 151 LYS A CA 1
ATOM 1192 C C . LYS A 1 151 ? 17.844 14.884 1.494 1.00 89.88 151 LYS A C 1
ATOM 1194 O O . LYS A 1 151 ? 17.524 14.437 2.592 1.00 89.88 151 LYS A O 1
ATOM 1199 N N . PRO A 1 152 ? 16.945 15.536 0.728 1.00 85.62 152 PRO A N 1
ATOM 1200 C CA . PRO A 1 152 ? 15.599 15.862 1.198 1.00 85.62 152 PRO A CA 1
ATOM 1201 C C . PRO A 1 152 ? 14.737 14.614 1.421 1.00 85.62 152 PRO A C 1
ATOM 1203 O O . PRO A 1 152 ? 13.844 14.639 2.262 1.00 85.62 152 PRO A O 1
ATOM 1206 N N . LYS A 1 153 ? 15.004 13.496 0.726 1.00 85.31 153 LYS A N 1
ATOM 1207 C CA . LYS A 1 153 ? 14.342 12.209 1.005 1.00 85.31 153 LYS A CA 1
ATOM 1208 C C . LYS A 1 153 ? 14.782 11.622 2.348 1.00 85.31 153 LYS A C 1
ATOM 1210 O O . LYS A 1 153 ? 13.939 11.123 3.088 1.00 85.31 153 LYS A O 1
ATOM 1215 N N . GLU A 1 154 ? 16.071 11.688 2.677 1.00 89.06 154 GLU A N 1
ATOM 1216 C CA . GLU A 1 154 ? 16.601 11.245 3.973 1.00 89.06 154 GLU A CA 1
ATOM 1217 C C . GLU A 1 154 ? 16.163 12.176 5.116 1.00 89.06 154 GLU A C 1
ATOM 1219 O O . GLU A 1 154 ? 15.767 11.694 6.176 1.00 89.06 154 GLU A O 1
ATOM 1224 N N . GLU A 1 155 ? 16.128 13.490 4.888 1.00 89.12 155 GLU A N 1
ATOM 1225 C CA . GLU A 1 155 ? 15.614 14.484 5.839 1.00 89.12 155 GLU A CA 1
ATOM 1226 C C . GLU A 1 155 ? 14.110 14.314 6.092 1.00 89.12 155 GLU A C 1
ATOM 1228 O O . GLU A 1 155 ? 13.699 14.223 7.248 1.00 89.12 155 GLU A O 1
ATOM 1233 N N . ALA A 1 156 ? 13.288 14.178 5.044 1.00 83.56 156 ALA A N 1
ATOM 1234 C CA . ALA A 1 156 ? 11.851 13.923 5.180 1.00 83.56 156 ALA A CA 1
ATOM 1235 C C . ALA A 1 156 ? 11.565 12.573 5.858 1.00 83.56 156 ALA A C 1
ATOM 1237 O O . ALA A 1 156 ? 10.655 12.471 6.681 1.00 83.56 156 ALA A O 1
ATOM 1238 N N . ARG A 1 157 ? 12.368 11.538 5.569 1.00 87.25 157 ARG A N 1
ATOM 1239 C CA . ARG A 1 157 ? 12.290 10.252 6.272 1.00 87.25 157 ARG A CA 1
ATOM 1240 C C . ARG A 1 157 ? 12.623 10.409 7.756 1.00 87.25 157 ARG A C 1
ATOM 1242 O O . ARG A 1 157 ? 11.873 9.908 8.587 1.00 87.25 157 ARG A O 1
ATOM 1249 N N . LYS A 1 158 ? 13.699 11.124 8.093 1.00 91.12 158 LYS A N 1
ATOM 1250 C CA . LYS A 1 158 ? 14.094 11.378 9.484 1.00 91.12 158 LYS A CA 1
ATOM 1251 C C . LYS A 1 158 ? 13.031 12.185 10.234 1.00 91.12 158 LYS A C 1
ATOM 1253 O O . LYS A 1 158 ? 12.706 11.835 11.360 1.00 91.12 158 LYS A O 1
ATOM 1258 N N . GLN A 1 159 ? 12.437 13.198 9.600 1.00 86.06 159 GLN A N 1
ATOM 1259 C CA . GLN A 1 159 ? 11.307 13.954 10.154 1.00 86.06 159 GLN A CA 1
ATOM 1260 C C . GLN A 1 159 ? 10.068 13.071 10.365 1.00 86.06 159 GLN A C 1
ATOM 1262 O O . GLN A 1 159 ? 9.390 13.209 11.377 1.00 86.06 159 GLN A O 1
ATOM 1267 N N . ALA A 1 160 ? 9.775 12.138 9.454 1.00 82.94 160 ALA A N 1
ATOM 1268 C CA . ALA A 1 160 ? 8.678 11.187 9.625 1.00 82.94 160 ALA A CA 1
ATOM 1269 C C . ALA A 1 160 ? 8.939 10.195 10.775 1.00 82.94 160 ALA A C 1
ATOM 1271 O O . ALA A 1 160 ? 8.042 9.947 11.578 1.00 82.94 160 ALA A O 1
ATOM 1272 N N . GLU A 1 161 ? 10.159 9.661 10.888 1.00 84.44 161 GLU A N 1
ATOM 1273 C CA . GLU A 1 161 ? 10.580 8.803 12.005 1.00 84.44 161 GLU A CA 1
ATOM 1274 C C . GLU A 1 161 ? 10.533 9.571 13.342 1.00 84.44 161 GLU A C 1
ATOM 1276 O O . GLU A 1 161 ? 10.012 9.052 14.331 1.00 84.44 161 GLU A O 1
ATOM 1281 N N . GLU A 1 162 ? 10.966 10.835 13.363 1.00 88.69 162 GLU A N 1
ATOM 1282 C CA . GLU A 1 162 ? 10.892 11.709 14.535 1.00 88.69 162 GLU A CA 1
ATOM 1283 C C . GLU A 1 162 ? 9.444 12.047 14.919 1.00 88.69 162 GLU A C 1
ATOM 1285 O O . GLU A 1 162 ? 9.097 11.926 16.087 1.00 88.69 162 GLU A O 1
ATOM 1290 N N . LEU A 1 163 ? 8.561 12.371 13.967 1.00 82.69 163 LEU A N 1
ATOM 1291 C CA . LEU A 1 163 ? 7.132 12.591 14.231 1.00 82.69 163 LEU A CA 1
ATOM 1292 C C . LEU A 1 163 ? 6.425 11.322 14.726 1.00 82.69 163 LEU A C 1
ATOM 1294 O O . LEU A 1 163 ? 5.555 11.404 15.591 1.00 82.69 163 LEU A O 1
ATOM 1298 N N . VAL A 1 164 ? 6.789 10.141 14.216 1.00 81.06 164 VAL A N 1
ATOM 1299 C CA . VAL A 1 164 ? 6.281 8.859 14.735 1.00 81.06 164 VAL A CA 1
ATOM 1300 C C . VAL A 1 164 ? 6.767 8.629 16.166 1.00 81.06 164 VAL A C 1
ATOM 1302 O O . VAL A 1 164 ? 5.973 8.218 17.011 1.00 81.06 164 VAL A O 1
ATOM 1305 N N . MET A 1 165 ? 8.031 8.934 16.463 1.00 78.81 165 MET A N 1
ATOM 1306 C CA . MET A 1 165 ? 8.612 8.771 17.795 1.00 78.81 165 MET A CA 1
ATOM 1307 C C . MET A 1 165 ? 8.080 9.803 18.801 1.00 78.81 165 MET A C 1
ATOM 1309 O O . MET A 1 165 ? 7.753 9.426 19.923 1.00 78.81 165 MET A O 1
ATOM 1313 N N . GLN A 1 166 ? 7.895 11.064 18.400 1.00 78.69 166 GLN A N 1
ATOM 1314 C CA . GLN A 1 166 ? 7.215 12.098 19.187 1.00 78.69 166 GLN A CA 1
ATOM 1315 C C . GLN A 1 166 ? 5.765 11.693 19.457 1.00 78.69 166 GLN A C 1
ATOM 1317 O O . GLN A 1 166 ? 5.360 11.648 20.611 1.00 78.69 166 GLN A O 1
ATOM 1322 N N . ARG A 1 167 ? 5.009 11.266 18.438 1.00 74.56 167 ARG A N 1
ATOM 1323 C CA . ARG A 1 167 ? 3.618 10.815 18.604 1.00 74.56 167 ARG A CA 1
ATOM 1324 C C . ARG A 1 167 ? 3.493 9.552 19.460 1.00 74.56 167 ARG A C 1
ATOM 1326 O O . ARG A 1 167 ? 2.525 9.416 20.201 1.00 74.56 167 ARG A O 1
ATOM 1333 N N . ALA A 1 168 ? 4.451 8.628 19.385 1.00 70.44 168 ALA A N 1
ATOM 1334 C CA . ALA A 1 168 ? 4.527 7.474 20.282 1.00 70.44 168 ALA A CA 1
ATOM 1335 C C . ALA A 1 168 ? 4.894 7.892 21.717 1.00 70.44 168 ALA A C 1
ATOM 1337 O O . ALA A 1 168 ? 4.351 7.338 22.671 1.00 70.44 168 ALA A O 1
ATOM 1338 N N . SER A 1 169 ? 5.762 8.895 21.870 1.00 71.31 169 SER A N 1
ATOM 1339 C CA . SER A 1 169 ? 6.120 9.506 23.154 1.00 71.31 169 SER A CA 1
ATOM 1340 C C . SER A 1 169 ? 4.962 10.304 23.764 1.00 71.31 169 SER A C 1
ATOM 1342 O O . SER A 1 169 ? 4.784 10.267 24.969 1.00 71.31 169 SER A O 1
ATOM 1344 N N . GLU A 1 170 ? 4.101 10.941 22.969 1.00 69.69 170 GLU A N 1
ATOM 1345 C CA . GLU A 1 170 ? 2.844 11.542 23.437 1.00 69.69 170 GLU A CA 1
ATOM 1346 C C . GLU A 1 170 ? 1.846 10.458 23.870 1.00 69.69 170 GLU A C 1
ATOM 1348 O O . GLU A 1 170 ? 1.257 10.547 24.947 1.00 69.69 170 GLU A O 1
ATOM 1353 N N . LEU A 1 171 ? 1.711 9.380 23.083 1.00 60.19 171 LEU A N 1
ATOM 1354 C CA . LEU A 1 171 ? 0.831 8.249 23.406 1.00 60.19 171 LEU A CA 1
ATOM 1355 C C . LEU A 1 171 ? 1.262 7.493 24.678 1.00 60.19 171 LEU A C 1
ATOM 1357 O O . LEU A 1 171 ? 0.417 6.922 25.367 1.00 60.19 171 LEU A O 1
ATOM 1361 N N . MET A 1 172 ? 2.566 7.455 24.973 1.00 59.28 172 MET A N 1
ATOM 1362 C CA . MET A 1 172 ? 3.134 6.791 26.154 1.00 59.28 172 MET A CA 1
ATOM 1363 C C . MET A 1 172 ? 3.454 7.747 27.310 1.00 59.28 172 MET A C 1
ATOM 1365 O O . MET A 1 172 ? 3.509 7.300 28.452 1.00 59.28 172 MET A O 1
ATOM 1369 N N . GLY A 1 173 ? 3.622 9.044 27.058 1.00 48.56 173 GLY A N 1
ATOM 1370 C CA . GLY A 1 173 ? 4.011 10.055 28.047 1.00 48.56 173 GLY A CA 1
ATOM 1371 C C . GLY A 1 173 ? 2.905 10.357 29.052 1.00 48.56 173 GLY A C 1
ATOM 1372 O O . GLY A 1 173 ? 3.174 10.437 30.246 1.00 48.56 173 GLY A O 1
ATOM 1373 N N . ASP A 1 174 ? 1.654 10.389 28.588 1.00 50.94 174 ASP A N 1
ATOM 1374 C CA . ASP A 1 174 ? 0.457 10.386 29.449 1.00 50.94 174 ASP A CA 1
ATOM 1375 C C . ASP A 1 174 ? 0.015 8.939 29.810 1.00 50.94 174 ASP A C 1
ATOM 1377 O O . ASP A 1 174 ? -0.827 8.687 30.673 1.00 50.94 174 ASP A O 1
ATOM 1381 N N . GLY A 1 175 ? 0.623 7.938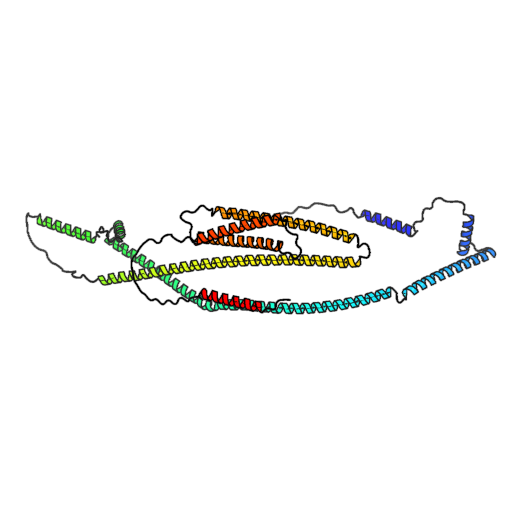 29.159 1.00 50.50 175 GLY A N 1
ATOM 1382 C CA . GLY A 1 175 ? 0.344 6.508 29.326 1.00 50.50 175 GLY A CA 1
ATOM 1383 C C . GLY A 1 175 ? 1.142 5.806 30.435 1.00 50.50 175 GLY A C 1
ATOM 1384 O O . GLY A 1 175 ? 0.674 4.806 30.978 1.00 50.50 175 GLY A O 1
ATOM 1385 N N . LEU A 1 176 ? 2.317 6.316 30.813 1.00 49.09 176 LEU A N 1
ATOM 1386 C CA . LEU A 1 176 ? 3.199 5.703 31.818 1.00 49.09 176 LEU A CA 1
ATOM 1387 C C . LEU A 1 176 ? 2.645 5.808 33.246 1.00 49.09 176 LEU A C 1
ATOM 1389 O O . LEU A 1 176 ? 2.758 4.850 34.011 1.00 49.09 176 LEU A O 1
ATOM 1393 N N . GLY A 1 177 ? 1.953 6.904 33.579 1.00 52.81 177 GLY A N 1
ATOM 1394 C CA . GLY A 1 177 ? 1.109 6.956 34.780 1.00 52.81 177 GLY A CA 1
ATOM 1395 C C . GLY A 1 177 ? -0.062 5.974 34.683 1.00 52.81 177 GLY A C 1
ATOM 1396 O O . GLY A 1 177 ? -0.366 5.249 35.630 1.00 52.81 177 GLY A O 1
ATOM 1397 N N . ASN A 1 178 ? -0.657 5.869 33.491 1.00 60.69 178 ASN A N 1
ATOM 1398 C CA . ASN A 1 178 ? -1.823 5.033 33.242 1.00 60.69 178 ASN A CA 1
ATOM 1399 C C . ASN A 1 178 ? -1.537 3.533 33.455 1.00 60.69 178 ASN A C 1
ATOM 1401 O O . ASN A 1 178 ? -2.390 2.854 34.007 1.00 60.69 178 ASN A O 1
ATOM 1405 N N . VAL A 1 179 ? -0.365 2.986 33.095 1.00 68.12 179 VAL A N 1
ATOM 1406 C CA . VAL A 1 179 ? -0.056 1.549 33.314 1.00 68.12 179 VAL A CA 1
ATOM 1407 C C . VAL A 1 179 ? 0.008 1.195 34.807 1.00 68.12 179 VAL A C 1
ATOM 1409 O O . VAL A 1 179 ? -0.640 0.234 35.228 1.00 68.12 179 VAL A O 1
ATOM 1412 N N . GLU A 1 180 ? 0.722 1.967 35.632 1.00 75.12 180 GLU A N 1
ATOM 1413 C CA . GLU A 1 180 ? 0.734 1.723 37.083 1.00 75.12 180 GLU A CA 1
ATOM 1414 C C . GLU A 1 180 ? -0.630 2.025 37.723 1.00 75.12 180 GLU A C 1
ATOM 1416 O O . GLU A 1 180 ? -1.040 1.319 38.641 1.00 75.12 180 GLU A O 1
ATOM 1421 N N . ASP A 1 181 ? -1.398 2.989 37.213 1.00 75.88 181 ASP A N 1
ATOM 1422 C CA . ASP A 1 181 ? -2.757 3.236 37.701 1.00 75.88 181 ASP A CA 1
ATOM 1423 C C . ASP A 1 181 ? -3.759 2.154 37.268 1.00 75.88 181 ASP A C 1
ATOM 1425 O O . ASP A 1 181 ? -4.630 1.791 38.058 1.00 75.88 181 ASP A O 1
ATOM 1429 N N . TRP A 1 182 ? -3.624 1.561 36.079 1.00 75.38 182 TRP A N 1
ATOM 1430 C CA . TRP A 1 182 ? -4.377 0.371 35.664 1.00 75.38 182 TRP A CA 1
ATOM 1431 C C . TRP A 1 182 ? -4.019 -0.834 36.527 1.00 75.38 182 TRP A C 1
ATOM 1433 O O . TRP A 1 182 ? -4.913 -1.561 36.950 1.00 75.38 182 TRP A O 1
ATOM 1443 N N . LYS A 1 183 ? -2.739 -1.015 36.856 1.00 80.19 183 LYS A N 1
ATOM 1444 C CA . LYS A 1 183 ? -2.253 -2.069 37.755 1.00 80.19 183 LYS A CA 1
ATOM 1445 C C . LYS A 1 183 ? -2.766 -1.880 39.188 1.00 80.19 183 LYS A C 1
ATOM 1447 O O . LYS A 1 183 ? -3.237 -2.847 39.784 1.00 80.19 183 LYS A O 1
ATOM 1452 N N . LYS A 1 184 ? -2.784 -0.648 39.718 1.00 86.19 184 LYS A N 1
ATOM 1453 C CA . LYS A 1 184 ? -3.426 -0.312 41.007 1.00 86.19 184 LYS A CA 1
ATOM 1454 C C . LYS A 1 184 ? -4.936 -0.559 40.967 1.00 86.19 184 LYS A C 1
ATOM 1456 O O . LYS A 1 184 ? -5.452 -1.235 41.851 1.00 86.19 184 LYS A O 1
ATOM 1461 N N . LYS A 1 185 ? -5.648 -0.070 39.941 1.00 83.44 185 LYS A N 1
ATOM 1462 C CA . LYS A 1 185 ? -7.099 -0.290 39.754 1.00 83.44 185 LYS A CA 1
ATOM 1463 C C . LYS A 1 185 ? -7.433 -1.780 39.655 1.00 83.44 185 LYS A C 1
ATOM 1465 O O . LYS A 1 185 ? -8.382 -2.233 40.289 1.00 83.44 185 LYS A O 1
ATOM 1470 N N . TYR A 1 186 ? -6.630 -2.547 38.917 1.00 88.06 186 TYR A N 1
ATOM 1471 C CA . TYR A 1 186 ? -6.743 -4.000 38.818 1.00 88.06 186 TYR A CA 1
ATOM 1472 C C . TYR A 1 186 ? -6.527 -4.676 40.176 1.00 88.06 186 TYR A C 1
ATOM 1474 O O . TYR A 1 186 ? -7.334 -5.514 40.564 1.00 88.06 186 TYR A O 1
ATOM 1482 N N . LEU A 1 187 ? -5.495 -4.283 40.931 1.00 94.81 187 LEU A N 1
ATOM 1483 C CA . LEU A 1 187 ? -5.216 -4.840 42.256 1.00 94.81 187 LEU A CA 1
ATOM 1484 C C . LEU A 1 187 ? -6.348 -4.539 43.255 1.00 94.81 187 LEU A C 1
ATOM 1486 O O . LEU A 1 187 ? -6.800 -5.441 43.955 1.00 94.81 187 LEU A O 1
ATOM 1490 N N . VAL A 1 188 ? -6.865 -3.306 43.269 1.00 92.19 188 VAL A N 1
ATOM 1491 C CA . VAL A 1 188 ? -8.021 -2.904 44.092 1.00 92.19 188 VAL A CA 1
ATOM 1492 C C . VAL A 1 188 ? -9.275 -3.700 43.710 1.00 92.19 188 VAL A C 1
ATOM 1494 O O . VAL A 1 188 ? -9.940 -4.246 44.587 1.00 92.19 188 VAL A O 1
ATOM 1497 N N . SER A 1 189 ? -9.570 -3.831 42.413 1.00 89.06 189 SER A N 1
ATOM 1498 C CA . SER A 1 189 ? -10.707 -4.622 41.915 1.00 89.06 189 SER A CA 1
ATOM 1499 C C . SER A 1 189 ? -10.567 -6.116 42.244 1.00 89.06 189 SER A C 1
ATOM 1501 O O . SER A 1 189 ? -11.519 -6.752 42.694 1.00 89.06 189 SER A O 1
ATOM 1503 N N . SER A 1 190 ? -9.358 -6.672 42.113 1.00 90.00 190 SER A N 1
ATOM 1504 C CA . SER A 1 190 ? -9.040 -8.054 42.485 1.00 90.00 190 SER A CA 1
ATOM 1505 C C . SER A 1 190 ? -9.241 -8.301 43.983 1.00 90.00 190 SER A C 1
ATOM 1507 O O . SER A 1 190 ? -9.837 -9.310 44.359 1.00 90.00 190 SER A O 1
ATOM 1509 N N . ASN A 1 191 ? -8.794 -7.379 44.840 1.00 93.56 191 ASN A N 1
ATOM 1510 C CA . ASN A 1 191 ? -8.992 -7.483 46.286 1.00 93.56 191 ASN A CA 1
ATOM 1511 C C . ASN A 1 191 ? -10.482 -7.377 46.646 1.00 93.56 191 ASN A C 1
ATOM 1513 O O . ASN A 1 191 ? -10.988 -8.234 47.369 1.00 93.56 191 ASN A O 1
ATOM 1517 N N . LYS A 1 192 ? -11.227 -6.429 46.056 1.00 96.25 192 LYS A N 1
ATOM 1518 C CA . LYS A 1 192 ? -12.678 -6.322 46.287 1.00 96.25 192 LYS A CA 1
ATOM 1519 C C . LYS A 1 192 ? -13.432 -7.574 45.826 1.00 96.25 192 LYS A C 1
ATOM 1521 O O . LYS A 1 192 ? -14.346 -8.026 46.512 1.00 96.25 192 LYS A O 1
ATOM 1526 N N . LEU A 1 193 ? -13.016 -8.196 44.721 1.00 90.50 193 LEU A N 1
ATOM 1527 C CA . LEU A 1 193 ? -13.563 -9.477 44.270 1.00 90.50 193 LEU A CA 1
ATOM 1528 C C . LEU A 1 193 ? -13.269 -10.625 45.254 1.00 90.50 193 LEU A C 1
ATOM 1530 O O . LEU A 1 193 ? -14.095 -11.527 45.397 1.00 90.50 193 LEU A O 1
ATOM 1534 N N . GLN A 1 194 ? -12.118 -10.619 45.934 1.00 93.88 194 GLN A N 1
ATOM 1535 C CA . GLN A 1 194 ? -11.812 -11.588 46.994 1.00 93.88 194 GLN A CA 1
ATOM 1536 C C . GLN A 1 194 ? -12.658 -11.346 48.252 1.00 93.88 194 GLN A C 1
ATOM 1538 O O . GLN A 1 194 ? -13.210 -12.309 48.782 1.00 93.88 194 GLN A O 1
ATOM 1543 N N . GLU A 1 195 ? -12.840 -10.089 48.670 1.00 94.00 195 GLU A N 1
ATOM 1544 C CA . GLU A 1 195 ? -13.742 -9.714 49.771 1.00 94.00 195 GLU A CA 1
ATOM 1545 C C . GLU A 1 195 ? -15.174 -10.199 49.505 1.00 94.00 195 GLU A C 1
ATOM 1547 O O . GLU A 1 195 ? -15.712 -10.968 50.295 1.00 94.00 195 GLU A O 1
ATOM 1552 N N . VAL A 1 196 ? -15.756 -9.869 48.345 1.00 93.38 196 VAL A N 1
ATOM 1553 C CA . VAL A 1 196 ? -17.126 -10.286 47.982 1.00 93.38 196 VAL A CA 1
ATOM 1554 C C . VAL A 1 196 ? -17.252 -11.814 47.892 1.00 93.38 196 VAL A C 1
ATOM 1556 O O . VAL A 1 196 ? -18.285 -12.384 48.249 1.00 93.38 196 VAL A O 1
ATOM 1559 N N . ARG A 1 197 ? -16.199 -12.527 47.465 1.00 94.50 197 ARG A N 1
ATOM 1560 C CA . ARG A 1 197 ? -16.174 -14.002 47.496 1.00 94.50 197 ARG A CA 1
ATOM 1561 C C . ARG A 1 197 ? -16.176 -14.551 48.925 1.00 94.50 197 ARG A C 1
ATOM 1563 O O . ARG A 1 197 ? -16.851 -15.553 49.160 1.00 94.50 197 ARG A O 1
ATOM 1570 N N . HIS A 1 198 ? -15.455 -13.919 49.850 1.00 96.06 198 HIS A N 1
ATOM 1571 C CA . HIS A 1 198 ? -15.449 -14.287 51.266 1.00 96.06 198 HIS A CA 1
ATOM 1572 C C . HIS A 1 198 ? -16.803 -13.984 51.925 1.00 96.06 198 HIS A C 1
ATOM 1574 O O . HIS A 1 198 ? -17.409 -14.881 52.506 1.00 96.06 198 HIS A O 1
ATOM 1580 N N . GLU A 1 199 ? -17.335 -12.772 51.747 1.00 95.31 199 GLU A N 1
ATOM 1581 C CA . GLU A 1 199 ? -18.669 -12.355 52.208 1.00 95.31 199 GLU A CA 1
ATOM 1582 C C . GLU A 1 199 ? -19.759 -13.322 51.708 1.00 95.31 199 GLU A C 1
ATOM 1584 O O . GLU A 1 199 ? -20.569 -13.816 52.491 1.00 95.31 199 GLU A O 1
ATOM 1589 N N . ALA A 1 200 ? -19.741 -13.701 50.424 1.00 91.38 200 ALA A N 1
ATOM 1590 C CA . ALA A 1 200 ? -20.691 -14.664 49.863 1.00 91.38 200 ALA A CA 1
ATOM 1591 C C . ALA A 1 200 ? -20.538 -16.092 50.430 1.00 91.38 200 ALA A C 1
ATOM 1593 O O . ALA A 1 200 ? -21.521 -16.835 50.511 1.00 91.38 200 ALA A O 1
ATOM 1594 N N . GLN A 1 201 ? -19.328 -16.513 50.814 1.00 95.56 201 GLN A N 1
ATOM 1595 C CA . GLN A 1 201 ? -19.113 -17.784 51.517 1.00 95.56 201 GLN A CA 1
ATOM 1596 C C . GLN A 1 201 ? -19.616 -17.712 52.963 1.00 95.56 201 GLN A C 1
ATOM 1598 O O . GLN A 1 201 ? -20.280 -18.644 53.424 1.00 95.56 201 GLN A O 1
ATOM 1603 N N . GLU A 1 202 ? -19.373 -16.599 53.654 1.00 95.69 202 GLU A N 1
ATOM 1604 C CA . GLU A 1 202 ? -19.852 -16.387 55.014 1.00 95.69 202 GLU A CA 1
ATOM 1605 C C . GLU A 1 202 ? -21.383 -16.326 55.063 1.00 95.69 202 GLU A C 1
ATOM 1607 O O . GLU A 1 202 ? -21.991 -17.067 55.835 1.00 95.69 202 GLU A O 1
ATOM 1612 N N . LEU A 1 203 ? -22.026 -15.551 54.186 1.00 93.88 203 LEU A N 1
ATOM 1613 C CA . LEU A 1 203 ? -23.486 -15.476 54.074 1.00 93.88 203 LEU A CA 1
ATOM 1614 C C . LEU A 1 203 ? -24.111 -16.846 53.779 1.00 93.88 203 LEU A C 1
ATOM 1616 O O . LEU A 1 203 ? -25.120 -17.203 54.387 1.00 93.88 203 LEU A O 1
ATOM 1620 N N . ARG A 1 204 ? -23.488 -17.675 52.927 1.00 94.00 204 ARG A N 1
ATOM 1621 C CA . ARG A 1 204 ? -23.911 -19.076 52.727 1.00 94.00 204 ARG A CA 1
ATOM 1622 C C . ARG A 1 204 ? -23.783 -19.900 54.008 1.00 94.00 204 ARG A C 1
ATOM 1624 O O . ARG A 1 204 ? -24.700 -20.652 54.334 1.00 94.00 204 ARG A O 1
ATOM 1631 N N . ALA A 1 205 ? -22.688 -19.764 54.753 1.00 94.12 205 ALA A N 1
ATOM 1632 C CA . ALA A 1 205 ? -22.506 -20.462 56.024 1.00 94.12 205 ALA A CA 1
ATOM 1633 C C . ALA A 1 205 ? -23.509 -19.991 57.097 1.00 94.12 205 ALA A C 1
ATOM 1635 O O . ALA A 1 205 ? -24.034 -20.815 57.849 1.00 94.12 205 ALA A O 1
ATOM 1636 N N . GLN A 1 206 ? -23.819 -18.693 57.150 1.00 94.31 206 GLN A N 1
ATOM 1637 C CA . GLN A 1 206 ? -24.839 -18.116 58.026 1.00 94.31 206 GLN A CA 1
ATOM 1638 C C . GLN A 1 206 ? -26.245 -18.613 57.646 1.00 94.31 206 GLN A C 1
ATOM 1640 O O . GLN A 1 206 ? -26.955 -19.104 58.524 1.00 94.31 206 GLN A O 1
ATOM 1645 N N . LEU A 1 207 ? -26.612 -18.615 56.358 1.00 91.50 207 LEU A N 1
ATOM 1646 C CA . LEU A 1 207 ? -27.865 -19.202 55.858 1.00 91.50 207 LEU A CA 1
ATOM 1647 C C . LEU A 1 207 ? -27.994 -20.685 56.220 1.00 91.50 207 LEU A C 1
ATOM 1649 O O . LEU A 1 207 ? -29.043 -21.114 56.690 1.00 91.50 207 LEU A O 1
ATOM 1653 N N . GLN A 1 208 ? -26.929 -21.476 56.069 1.00 93.00 208 GLN A N 1
ATOM 1654 C CA . GLN A 1 208 ? -26.939 -22.894 56.448 1.00 93.00 208 GLN A CA 1
ATOM 1655 C C . GLN A 1 208 ? -27.074 -23.095 57.967 1.00 93.00 208 GLN A C 1
ATOM 1657 O O . GLN A 1 208 ? -27.779 -24.005 58.407 1.00 93.00 208 GLN A O 1
ATOM 1662 N N . LYS A 1 209 ? -26.458 -22.235 58.792 1.00 94.50 209 LYS A N 1
ATOM 1663 C CA . LYS A 1 209 ? -26.668 -22.228 60.252 1.00 94.50 209 LYS A CA 1
ATOM 1664 C C . LYS A 1 209 ? -28.120 -21.876 60.598 1.00 94.50 209 LYS A C 1
ATOM 1666 O O . LYS A 1 209 ? -28.741 -22.602 61.368 1.00 94.50 209 LYS A O 1
ATOM 1671 N N . GLN A 1 210 ? -28.676 -20.822 59.999 1.00 90.50 210 GLN A N 1
ATOM 1672 C CA . GLN A 1 210 ? -30.063 -20.392 60.212 1.00 90.50 210 GLN A CA 1
ATOM 1673 C C . GLN A 1 210 ? -31.066 -21.460 59.756 1.00 90.50 210 GLN A C 1
ATOM 1675 O O . GLN A 1 210 ? -31.943 -21.820 60.536 1.00 90.50 210 GLN A O 1
ATOM 1680 N N . ARG A 1 211 ? -30.886 -22.061 58.570 1.00 87.94 211 ARG A N 1
ATOM 1681 C CA . ARG A 1 211 ? -31.691 -23.199 58.085 1.00 87.94 211 ARG A CA 1
ATOM 1682 C C . ARG A 1 211 ? -31.669 -24.359 59.082 1.00 87.94 211 ARG A C 1
ATOM 1684 O O . ARG A 1 211 ? -32.722 -24.899 59.391 1.00 87.94 211 ARG A O 1
ATOM 1691 N N . LYS A 1 212 ? -30.502 -24.710 59.640 1.00 90.00 212 LYS A N 1
ATOM 1692 C CA . LYS A 1 212 ? -30.380 -25.762 60.670 1.00 90.00 212 LYS A CA 1
ATOM 1693 C C . LYS A 1 212 ? -31.070 -25.406 61.991 1.00 90.00 212 LYS A C 1
ATOM 1695 O O . LYS A 1 212 ? -31.594 -26.305 62.641 1.00 90.00 212 LYS A O 1
ATOM 1700 N N . VAL A 1 213 ? -31.077 -24.135 62.401 1.00 88.50 213 VAL A N 1
ATOM 1701 C CA . VAL A 1 213 ? -31.836 -23.680 63.582 1.00 88.50 213 VAL A CA 1
ATOM 1702 C C . VAL A 1 213 ? -33.336 -23.771 63.306 1.00 88.50 213 VAL A C 1
ATOM 1704 O O . VAL A 1 213 ? -34.043 -24.437 64.055 1.00 88.50 213 VAL A O 1
ATOM 1707 N N . LEU A 1 214 ? -33.811 -23.207 62.192 1.00 83.69 214 LEU A N 1
ATOM 1708 C CA . LEU A 1 214 ? -35.218 -23.283 61.793 1.00 83.69 214 LEU A CA 1
ATOM 1709 C C . LEU A 1 214 ? -35.692 -24.737 61.646 1.00 83.69 214 LEU A C 1
ATOM 1711 O O . LEU A 1 214 ? -36.780 -25.064 62.103 1.00 83.69 214 LEU A O 1
ATOM 1715 N N . LEU A 1 215 ? -34.865 -25.638 61.106 1.00 84.81 215 LEU A N 1
ATOM 1716 C CA . LEU A 1 215 ? -35.187 -27.063 61.003 1.00 84.81 215 LEU A CA 1
ATOM 1717 C C . LEU A 1 215 ? -35.382 -27.729 62.379 1.00 84.81 215 LEU A C 1
ATOM 1719 O O . LEU A 1 215 ? -36.268 -28.568 62.522 1.00 84.81 215 LEU A O 1
ATOM 1723 N N . LYS A 1 216 ? -34.612 -27.337 63.406 1.00 83.44 216 LYS A N 1
ATOM 1724 C CA . LYS A 1 216 ? -34.801 -27.823 64.788 1.00 83.44 216 LYS A CA 1
ATOM 1725 C C . LYS A 1 216 ? -36.095 -27.301 65.420 1.00 83.44 216 LYS A C 1
ATOM 1727 O O . LYS A 1 216 ? -36.782 -28.059 66.104 1.00 83.44 216 LYS A O 1
ATOM 1732 N N . GLU A 1 217 ? -36.431 -26.035 65.177 1.00 80.50 217 GLU A N 1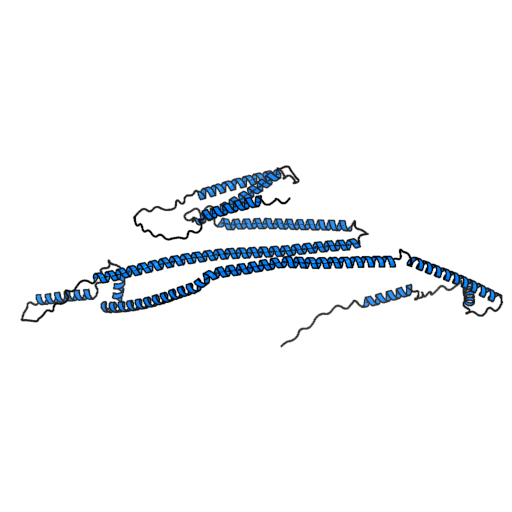
ATOM 1733 C CA . GLU A 1 217 ? -37.667 -25.417 65.677 1.00 80.50 217 GLU A CA 1
ATOM 1734 C C . GLU A 1 217 ? -38.911 -26.019 65.011 1.00 80.50 217 GLU A C 1
ATOM 1736 O O . GLU A 1 217 ? -39.866 -26.405 65.686 1.00 80.50 217 GLU A O 1
ATOM 1741 N N . VAL A 1 218 ? -38.884 -26.144 63.682 1.00 78.75 218 VAL A N 1
ATOM 1742 C CA . VAL A 1 218 ? -40.004 -26.619 62.860 1.00 78.75 218 VAL A CA 1
ATOM 1743 C C . VAL A 1 218 ? -40.170 -28.142 62.937 1.00 78.75 218 VAL A C 1
ATOM 1745 O O . VAL A 1 218 ? -41.295 -28.631 62.947 1.00 78.75 218 VAL A O 1
ATOM 1748 N N . GLY A 1 219 ? -39.078 -28.898 63.069 1.00 74.81 219 GLY A N 1
ATOM 1749 C CA . GLY A 1 219 ? -39.086 -30.344 63.314 1.00 74.81 219 GLY A CA 1
ATOM 1750 C C . GLY A 1 219 ? -39.152 -31.236 62.068 1.00 74.81 219 GLY A C 1
ATOM 1751 O O . GLY A 1 219 ? -38.795 -32.407 62.168 1.00 74.81 219 GLY A O 1
ATOM 1752 N N . SER A 1 220 ? -39.537 -30.710 60.900 1.00 79.19 220 SER A N 1
ATOM 1753 C CA . SER A 1 220 ? -39.449 -31.412 59.610 1.00 79.19 220 SER A CA 1
ATOM 1754 C C . SER A 1 220 ? -39.027 -30.477 58.471 1.00 79.19 220 SER A C 1
ATOM 1756 O O . SER A 1 220 ? -39.251 -29.264 58.516 1.00 79.19 220 SER A O 1
ATOM 1758 N N . GLU A 1 221 ? -38.383 -31.037 57.444 1.00 79.75 221 GLU A N 1
ATOM 1759 C CA . GLU A 1 221 ? -37.850 -30.257 56.319 1.00 79.75 221 GLU A CA 1
ATOM 1760 C C . GLU A 1 221 ? -38.939 -29.836 55.319 1.00 79.75 221 GLU A C 1
ATOM 1762 O O . GLU A 1 221 ? -38.877 -28.732 54.783 1.00 79.75 221 GLU A O 1
ATOM 1767 N N . GLU A 1 222 ? -39.979 -30.654 55.141 1.00 79.38 222 GLU A N 1
ATOM 1768 C CA . GLU A 1 222 ? -41.167 -30.328 54.336 1.00 79.38 222 GLU A CA 1
ATOM 1769 C C . GLU A 1 222 ? -41.890 -29.092 54.879 1.00 79.38 222 GLU A C 1
ATOM 1771 O O . GLU A 1 222 ? -42.200 -28.158 54.139 1.00 79.38 222 GLU A O 1
ATOM 1776 N N . ALA A 1 223 ? -42.089 -29.046 56.199 1.00 73.38 223 ALA A N 1
ATOM 1777 C CA . ALA A 1 223 ? -42.685 -27.897 56.851 1.00 73.38 223 ALA A CA 1
ATOM 1778 C C . ALA A 1 223 ? -41.759 -26.671 56.720 1.00 73.38 223 ALA A C 1
ATOM 1780 O O . ALA A 1 223 ? -42.228 -25.595 56.367 1.00 73.38 223 ALA A O 1
ATOM 1781 N N . LEU A 1 224 ? -40.437 -26.806 56.897 1.00 79.94 224 LEU A N 1
ATOM 1782 C CA . LEU A 1 224 ? -39.513 -25.678 56.700 1.00 79.94 224 LEU A CA 1
ATOM 1783 C C . LEU A 1 224 ? -39.592 -25.085 55.278 1.00 79.94 224 LEU A C 1
ATOM 1785 O O . LEU A 1 224 ? -39.511 -23.868 55.119 1.00 79.94 224 LEU A O 1
ATOM 1789 N N . GLN A 1 225 ? -39.779 -25.918 54.254 1.00 80.88 225 GLN A N 1
ATOM 1790 C CA . GLN A 1 225 ? -39.973 -25.455 52.877 1.00 80.88 225 GLN A CA 1
ATOM 1791 C C . GLN A 1 225 ? -41.311 -24.727 52.697 1.00 80.88 225 GLN A C 1
ATOM 1793 O O . GLN A 1 225 ? -41.331 -23.655 52.097 1.00 80.88 225 GLN A O 1
ATOM 1798 N N . GLN A 1 226 ? -42.401 -25.240 53.279 1.00 75.19 226 GLN A N 1
ATOM 1799 C CA . GLN A 1 226 ? -43.697 -24.549 53.295 1.00 75.19 226 GLN A CA 1
ATOM 1800 C C . GLN A 1 226 ? -43.624 -23.197 54.026 1.00 75.19 226 GLN A C 1
ATOM 1802 O O . GLN A 1 226 ? -44.215 -22.229 53.559 1.00 75.19 226 GLN A O 1
ATOM 1807 N N . ALA A 1 227 ? -42.859 -23.092 55.120 1.00 73.31 227 ALA A N 1
ATOM 1808 C CA . ALA A 1 227 ? -42.649 -21.829 55.834 1.00 73.31 227 ALA A CA 1
ATOM 1809 C C . ALA A 1 227 ? -41.979 -20.777 54.948 1.00 73.31 227 ALA A C 1
ATOM 1811 O O . ALA A 1 227 ? -42.416 -19.633 54.908 1.00 73.31 227 ALA A O 1
ATOM 1812 N N . LEU A 1 228 ? -40.913 -21.172 54.247 1.00 77.12 228 LEU A N 1
ATOM 1813 C CA . LEU A 1 228 ? -40.143 -20.281 53.382 1.00 77.12 228 LEU A CA 1
ATOM 1814 C C . LEU A 1 228 ? -40.938 -19.880 52.133 1.00 77.12 228 LEU A C 1
ATOM 1816 O O . LEU A 1 228 ? -40.894 -18.720 51.753 1.00 77.12 228 LEU A O 1
ATOM 1820 N N . ALA A 1 229 ? -41.721 -20.794 51.551 1.00 74.00 229 ALA A N 1
ATOM 1821 C CA . ALA A 1 229 ? -42.608 -20.494 50.423 1.00 74.00 229 ALA A CA 1
ATOM 1822 C C . ALA A 1 229 ? -43.762 -19.536 50.787 1.00 74.00 229 ALA A C 1
ATOM 1824 O O . ALA A 1 229 ? -44.278 -18.839 49.921 1.00 74.00 229 ALA A O 1
ATOM 1825 N N . VAL A 1 230 ? -44.166 -19.509 52.061 1.00 71.25 230 VAL A N 1
ATOM 1826 C CA . VAL A 1 230 ? -45.223 -18.634 52.599 1.00 71.25 230 VAL A CA 1
ATOM 1827 C C . VAL A 1 230 ? -44.660 -17.315 53.158 1.00 71.25 230 VAL A C 1
ATOM 1829 O O . VAL A 1 230 ? -45.401 -16.350 53.304 1.00 71.25 230 VAL A O 1
ATOM 1832 N N . ALA A 1 231 ? -43.356 -17.236 53.446 1.00 66.94 231 ALA A N 1
ATOM 1833 C CA . ALA A 1 231 ? -42.729 -16.068 54.074 1.00 66.94 231 ALA A CA 1
ATOM 1834 C C . ALA A 1 231 ? -42.711 -14.804 53.194 1.00 66.94 231 ALA A C 1
ATOM 1836 O O . ALA A 1 231 ? -42.665 -13.700 53.738 1.00 66.94 231 ALA A O 1
ATOM 1837 N N . ASP A 1 232 ? -42.764 -14.963 51.869 1.00 65.06 232 ASP A N 1
ATOM 1838 C CA . ASP A 1 232 ? -42.758 -13.855 50.905 1.00 65.06 232 ASP A CA 1
ATOM 1839 C C . ASP A 1 232 ? -44.169 -13.289 50.614 1.00 65.06 232 ASP A C 1
ATOM 1841 O O . ASP A 1 232 ? -44.285 -12.242 49.976 1.00 65.06 232 ASP A O 1
ATOM 1845 N N . ASP A 1 233 ? -45.245 -13.925 51.107 1.00 59.97 233 ASP A N 1
ATOM 1846 C CA . ASP A 1 233 ? -46.626 -13.431 50.986 1.00 59.97 233 ASP A CA 1
ATOM 1847 C C . ASP A 1 233 ? -47.170 -12.942 52.349 1.00 59.97 233 ASP A C 1
ATOM 1849 O O . ASP A 1 233 ? -47.534 -13.752 53.209 1.00 59.97 233 ASP A O 1
ATOM 1853 N N . PRO A 1 234 ? -47.300 -11.617 52.568 1.00 56.09 234 PRO A N 1
ATOM 1854 C CA . PRO A 1 234 ? -47.763 -11.060 53.839 1.00 56.09 234 PRO A CA 1
ATOM 1855 C C . PRO A 1 234 ? -49.250 -11.327 54.145 1.00 56.09 234 PRO A C 1
ATOM 1857 O O . PRO A 1 234 ? -49.719 -10.950 55.220 1.00 56.09 234 PRO A O 1
ATOM 1860 N N . THR A 1 235 ? -50.008 -11.949 53.235 1.00 54.84 235 THR A N 1
ATOM 1861 C CA . THR A 1 235 ? -51.429 -12.288 53.430 1.00 54.84 235 THR A CA 1
ATOM 1862 C C . THR A 1 235 ? -51.662 -13.753 53.817 1.00 54.84 235 THR A C 1
ATOM 1864 O O . THR A 1 235 ? -52.733 -14.106 54.325 1.00 54.84 235 THR A O 1
ATOM 1867 N N . ALA A 1 236 ? -50.655 -14.615 53.649 1.00 58.56 236 ALA A N 1
ATOM 1868 C CA . ALA A 1 236 ? -50.764 -16.059 53.819 1.00 58.56 236 ALA A CA 1
ATOM 1869 C C . ALA A 1 236 ? -50.681 -16.506 55.300 1.00 58.56 236 ALA A C 1
ATOM 1871 O O . ALA A 1 236 ? -49.758 -17.191 55.741 1.00 58.56 236 ALA A O 1
ATOM 1872 N N . ASN A 1 237 ? -51.724 -16.184 56.074 1.00 55.38 237 ASN A N 1
ATOM 1873 C CA . ASN A 1 237 ? -51.903 -16.474 57.512 1.00 55.38 237 ASN A CA 1
ATOM 1874 C C . ASN A 1 237 ? -51.948 -17.975 57.923 1.00 55.38 237 ASN A C 1
ATOM 1876 O O . ASN A 1 237 ? -52.437 -18.316 59.005 1.00 55.38 237 ASN A O 1
ATOM 1880 N N . GLN A 1 238 ? -51.480 -18.904 57.086 1.00 57.88 238 GLN A N 1
ATOM 1881 C CA . GLN A 1 238 ? -51.633 -20.349 57.305 1.00 57.88 238 GLN A CA 1
ATOM 1882 C C . GLN A 1 238 ? -50.533 -20.970 58.184 1.00 57.88 238 GLN A C 1
ATOM 1884 O O . GLN A 1 238 ? -50.750 -22.024 58.788 1.00 57.88 238 GLN A O 1
ATOM 1889 N N . TRP A 1 239 ? -49.375 -20.317 58.333 1.00 60.81 239 TRP A N 1
ATOM 1890 C CA . TRP A 1 239 ? -48.268 -20.853 59.129 1.00 60.81 239 TRP A CA 1
ATOM 1891 C C . TRP A 1 239 ? -48.457 -20.656 60.646 1.00 60.81 239 TRP A C 1
ATOM 1893 O O . TRP A 1 239 ? -48.059 -19.648 61.233 1.00 60.81 239 TRP A O 1
ATOM 1903 N N . LYS A 1 240 ? -49.007 -21.667 61.330 1.00 63.28 240 LYS A N 1
ATOM 1904 C CA . LYS A 1 240 ? -49.007 -21.743 62.803 1.00 63.28 240 LYS A CA 1
ATOM 1905 C C . LYS A 1 240 ? -47.780 -22.510 63.292 1.00 63.28 240 LYS A C 1
ATOM 1907 O O . LYS A 1 240 ? -47.816 -23.732 63.408 1.00 63.28 240 LYS A O 1
ATOM 1912 N N . GLY A 1 241 ? -46.706 -21.781 63.600 1.00 66.81 241 GLY A N 1
ATOM 1913 C CA . GLY A 1 241 ? -45.444 -22.361 64.070 1.00 66.81 241 GLY A CA 1
ATOM 1914 C C . GLY A 1 241 ? -45.586 -23.233 65.328 1.00 66.81 241 GLY A C 1
ATOM 1915 O O . GLY A 1 241 ? -46.498 -23.051 66.139 1.00 66.81 241 GLY A O 1
ATOM 1916 N N . ARG A 1 242 ? -44.642 -24.162 65.522 1.00 66.50 242 ARG A N 1
ATOM 1917 C CA . ARG A 1 242 ? -44.669 -25.188 66.582 1.00 66.50 242 ARG A CA 1
ATOM 1918 C C . ARG A 1 242 ? -44.920 -24.632 67.991 1.00 66.50 242 ARG A C 1
ATOM 1920 O O . ARG A 1 242 ? -45.683 -25.223 68.745 1.00 66.50 242 ARG A O 1
ATOM 1927 N N . ALA A 1 243 ? -44.361 -23.472 68.340 1.00 66.75 243 ALA A N 1
ATOM 1928 C CA . ALA A 1 243 ? -44.612 -22.814 69.629 1.00 66.75 243 ALA A CA 1
ATOM 1929 C C . ALA A 1 243 ? -46.089 -22.402 69.833 1.00 66.75 243 ALA A C 1
ATOM 1931 O O . ALA A 1 243 ? -46.621 -22.515 70.941 1.00 66.75 243 ALA A O 1
ATOM 1932 N N . ALA A 1 244 ? -46.775 -21.980 68.765 1.00 70.56 244 ALA A N 1
ATOM 1933 C CA . ALA A 1 244 ? -48.201 -21.657 68.792 1.00 70.56 244 ALA A CA 1
ATOM 1934 C C . ALA A 1 244 ? -49.062 -22.928 68.887 1.00 70.56 244 ALA A C 1
ATOM 1936 O O . ALA A 1 244 ? -50.024 -22.948 69.655 1.00 70.56 244 ALA A O 1
ATOM 1937 N N . GLN A 1 245 ? -48.679 -24.005 68.186 1.00 75.56 245 GLN A N 1
ATOM 1938 C CA . GLN A 1 245 ? -49.315 -25.322 68.329 1.00 75.56 245 GLN A CA 1
ATOM 1939 C C . GLN A 1 245 ? -49.152 -25.879 69.751 1.00 75.56 245 GLN A C 1
ATOM 1941 O O . GLN A 1 245 ? -50.135 -26.302 70.351 1.00 75.56 245 GLN A O 1
ATOM 1946 N N . ILE A 1 246 ? -47.950 -25.809 70.335 1.00 77.00 246 ILE A N 1
ATOM 1947 C CA . ILE A 1 246 ? -47.693 -26.213 71.727 1.00 77.00 246 ILE A CA 1
ATOM 1948 C C . ILE A 1 246 ? -48.541 -25.376 72.691 1.00 77.00 246 ILE A C 1
ATOM 1950 O O . ILE A 1 246 ? -49.220 -25.943 73.539 1.00 77.00 246 ILE A O 1
ATOM 1954 N N . SER A 1 247 ? -48.585 -24.050 72.529 1.00 80.38 247 SER A N 1
ATOM 1955 C CA . SER A 1 247 ? -49.439 -23.173 73.349 1.00 80.38 247 SER A CA 1
ATOM 1956 C C . SER A 1 247 ? -50.939 -23.476 73.204 1.00 80.38 247 SER A C 1
ATOM 1958 O O . SER A 1 247 ? -51.700 -23.292 74.155 1.00 80.38 247 SER A O 1
ATOM 1960 N N . GLN A 1 248 ? -51.387 -23.924 72.027 1.00 82.50 248 GLN A N 1
ATOM 1961 C CA . GLN A 1 248 ? -52.767 -24.356 71.795 1.00 82.50 248 GLN A CA 1
ATOM 1962 C C . GLN A 1 248 ? -53.049 -25.709 72.463 1.00 82.50 248 GLN A C 1
ATOM 1964 O O . GLN A 1 248 ? -54.027 -25.816 73.197 1.00 82.50 248 GLN A O 1
ATOM 1969 N N . LEU A 1 249 ? -52.172 -26.702 72.289 1.00 84.88 249 LEU A N 1
ATOM 1970 C CA . LEU A 1 249 ? -52.280 -28.013 72.937 1.00 84.88 249 LEU A CA 1
ATOM 1971 C C . LEU A 1 249 ? -52.199 -27.900 74.466 1.00 84.88 249 LEU A C 1
ATOM 1973 O O . LEU A 1 249 ? -52.940 -28.575 75.167 1.00 84.88 249 LEU A O 1
ATOM 1977 N N . GLN A 1 250 ? -51.366 -27.004 75.002 1.00 87.44 250 GLN A N 1
ATOM 1978 C CA . GLN A 1 250 ? -51.300 -26.706 76.437 1.00 87.44 250 GLN A CA 1
ATOM 1979 C C . GLN A 1 250 ? -52.591 -26.062 76.962 1.00 87.44 250 GLN A C 1
ATOM 1981 O O . GLN A 1 250 ? -53.013 -26.386 78.072 1.00 87.44 250 GLN A O 1
ATOM 1986 N N . ARG A 1 251 ? -53.243 -25.186 76.181 1.00 85.19 251 ARG A N 1
ATOM 1987 C CA . ARG A 1 251 ? -54.578 -24.656 76.515 1.00 85.19 251 ARG A CA 1
ATOM 1988 C C . ARG A 1 251 ? -55.643 -25.747 76.473 1.00 85.19 251 ARG A C 1
ATOM 1990 O O . ARG A 1 251 ? -56.370 -25.891 77.444 1.00 85.19 251 ARG A O 1
ATOM 1997 N N . GLN A 1 252 ? -55.663 -26.576 75.432 1.00 88.38 252 GLN A N 1
ATOM 1998 C CA . GLN A 1 252 ? -56.592 -27.707 75.331 1.00 88.38 252 GLN A CA 1
ATOM 1999 C C . GLN A 1 252 ? -56.385 -28.727 76.462 1.00 88.38 252 GLN A C 1
ATOM 2001 O O . GLN A 1 252 ? -57.356 -29.181 77.053 1.00 88.38 252 GLN A O 1
ATOM 2006 N N . LEU A 1 253 ? -55.140 -29.033 76.839 1.00 89.50 253 LEU A N 1
ATOM 2007 C CA . LEU A 1 253 ? -54.825 -29.867 78.005 1.00 89.50 253 LEU A CA 1
ATOM 2008 C C . LEU A 1 253 ? -55.267 -29.223 79.324 1.00 89.50 253 LEU A C 1
ATOM 2010 O O . LEU A 1 253 ? -55.674 -29.943 80.231 1.00 89.50 253 LEU A O 1
ATOM 2014 N N . ARG A 1 254 ? -55.200 -27.891 79.449 1.00 88.56 254 ARG A N 1
ATOM 2015 C CA . ARG A 1 254 ? -55.715 -27.172 80.622 1.00 88.56 254 ARG A CA 1
ATOM 2016 C C . ARG A 1 254 ? -57.238 -27.235 80.683 1.00 88.56 254 ARG A C 1
ATOM 2018 O O . ARG A 1 254 ? -57.757 -27.677 81.696 1.00 88.56 254 ARG A O 1
ATOM 2025 N N . GLU A 1 255 ? -57.931 -26.914 79.594 1.00 86.38 255 GLU A N 1
ATOM 2026 C CA . GLU A 1 255 ? -59.393 -27.019 79.501 1.00 86.38 255 GLU A CA 1
ATOM 2027 C C . GLU A 1 255 ? -59.891 -28.451 79.727 1.00 86.38 255 GLU A C 1
ATOM 2029 O O . GLU A 1 255 ? -60.921 -28.650 80.359 1.00 86.38 255 GLU A O 1
ATOM 2034 N N . LEU A 1 256 ? -59.183 -29.465 79.218 1.00 85.50 256 LEU A N 1
ATOM 2035 C CA . LEU A 1 256 ? -59.522 -30.869 79.456 1.00 85.50 256 LEU A CA 1
ATOM 2036 C C . LEU A 1 256 ? -59.288 -31.266 80.918 1.00 85.50 256 LEU A C 1
ATOM 2038 O O . LEU A 1 256 ? -60.122 -31.963 81.484 1.00 85.50 256 LEU A O 1
ATOM 2042 N N . ARG A 1 257 ? -58.213 -30.788 81.560 1.00 83.06 257 ARG A N 1
ATOM 2043 C CA . ARG A 1 257 ? -58.001 -30.974 83.007 1.00 83.06 257 ARG A CA 1
ATOM 2044 C C . ARG A 1 257 ? -59.066 -30.263 83.839 1.00 83.06 257 ARG A C 1
ATOM 2046 O O . ARG A 1 257 ? -59.560 -30.854 84.787 1.00 83.06 257 ARG A O 1
ATOM 2053 N N . GLU A 1 258 ? -59.458 -29.047 83.467 1.00 83.00 258 GLU A N 1
ATOM 2054 C CA . GLU A 1 258 ? -60.549 -28.304 84.110 1.00 83.00 258 GLU A CA 1
ATOM 2055 C C . GLU A 1 258 ? -61.899 -29.006 83.908 1.00 83.00 258 GLU A C 1
ATOM 2057 O O . GLU A 1 258 ? -62.661 -29.126 84.858 1.00 83.00 258 GLU A O 1
ATOM 2062 N N . LYS A 1 259 ? -62.174 -29.565 82.721 1.00 81.31 259 LYS A N 1
ATOM 2063 C CA . LYS A 1 259 ? -63.378 -30.375 82.452 1.00 81.31 259 LYS A CA 1
ATOM 2064 C C . LYS A 1 259 ? -63.380 -31.706 83.207 1.00 81.31 259 LYS A C 1
ATOM 2066 O O . LYS A 1 259 ? -64.442 -32.138 83.631 1.00 81.31 259 LYS A O 1
ATOM 2071 N N . VAL A 1 260 ? -62.222 -32.334 83.423 1.00 76.38 260 VAL A N 1
ATOM 2072 C CA . VAL A 1 260 ? -62.095 -33.522 84.289 1.00 76.38 260 VAL A CA 1
ATOM 2073 C C . VAL A 1 260 ? -62.253 -33.152 85.768 1.00 76.38 260 VAL A C 1
ATOM 2075 O O . VAL A 1 260 ? -62.899 -33.889 86.500 1.00 76.38 260 VAL A O 1
ATOM 2078 N N . ALA A 1 261 ? -61.746 -31.997 86.205 1.00 69.88 261 ALA A N 1
ATOM 2079 C CA . ALA A 1 261 ? -61.945 -31.499 87.568 1.00 69.88 261 ALA A CA 1
ATOM 2080 C C . ALA A 1 261 ? -63.402 -31.067 87.835 1.00 69.88 261 ALA A C 1
ATOM 2082 O O . ALA A 1 261 ? -63.913 -31.294 88.924 1.00 69.88 261 ALA A O 1
ATOM 2083 N N . ALA A 1 262 ? -64.085 -30.487 86.842 1.00 65.38 262 ALA A N 1
ATOM 2084 C CA . ALA A 1 262 ? -65.482 -30.056 86.937 1.00 65.38 262 ALA A CA 1
ATOM 2085 C C . ALA A 1 262 ? -66.495 -31.190 86.684 1.00 65.38 262 ALA A C 1
ATOM 2087 O O . ALA A 1 262 ? -67.610 -31.138 87.190 1.00 65.38 262 ALA A O 1
ATOM 2088 N N . GLY A 1 263 ? -66.121 -32.211 85.906 1.00 51.56 263 GLY A N 1
ATOM 2089 C CA . GLY A 1 263 ? -66.896 -33.443 85.710 1.00 51.56 263 GLY A CA 1
ATOM 2090 C C . GLY A 1 263 ? -66.589 -34.538 86.738 1.00 51.56 263 GLY A C 1
ATOM 2091 O O . GLY A 1 263 ? -67.191 -35.606 86.686 1.00 51.56 263 GLY A O 1
ATOM 2092 N N . GLY A 1 264 ? -65.650 -34.284 87.651 1.00 47.00 264 GLY A N 1
ATOM 2093 C CA . GLY A 1 264 ? -65.199 -35.195 88.699 1.00 47.00 264 GLY A CA 1
ATOM 2094 C C . GLY A 1 264 ? -65.896 -34.985 90.042 1.00 47.00 264 GLY A C 1
ATOM 2095 O O . GLY A 1 264 ? -65.231 -35.068 91.071 1.00 47.00 264 GLY A O 1
ATOM 2096 N N . ASP A 1 265 ? -67.206 -34.718 90.062 1.00 43.53 265 ASP A N 1
ATOM 2097 C CA . ASP A 1 265 ? -67.969 -34.652 91.317 1.00 43.53 265 ASP A CA 1
ATOM 2098 C C . ASP A 1 265 ? -68.532 -36.022 91.726 1.00 43.53 265 ASP A C 1
ATOM 2100 O O . ASP A 1 265 ? -69.734 -36.269 91.685 1.00 43.53 265 ASP A O 1
ATOM 2104 N N . THR A 1 266 ? -67.629 -36.916 92.141 1.00 39.78 266 THR A N 1
ATOM 2105 C CA . THR A 1 266 ? -67.912 -37.886 93.211 1.00 39.78 266 THR A CA 1
ATOM 2106 C C . THR A 1 266 ? -66.636 -38.198 93.997 1.00 39.78 266 THR A C 1
ATOM 2108 O O . THR A 1 266 ? -65.941 -39.171 93.711 1.00 39.78 266 THR A O 1
ATOM 2111 N N . GLY A 1 267 ? -66.389 -37.430 95.060 1.00 39.91 267 GLY A N 1
ATOM 2112 C CA . GLY A 1 267 ? -65.756 -37.973 96.266 1.00 39.91 267 GLY A CA 1
ATOM 2113 C C . GLY A 1 267 ? -64.253 -37.742 96.493 1.00 39.91 267 GLY A C 1
ATOM 2114 O O . GLY A 1 267 ? -63.395 -38.204 95.753 1.00 39.91 267 GLY A O 1
ATOM 2115 N N . LEU A 1 268 ? -63.992 -37.189 97.683 1.00 35.59 268 LEU A N 1
ATOM 2116 C CA . LEU A 1 268 ? -62.767 -37.255 98.493 1.00 35.59 268 LEU A CA 1
ATOM 2117 C C . LEU A 1 268 ? -61.564 -36.329 98.184 1.00 35.59 268 LEU A C 1
ATOM 2119 O O . LEU A 1 268 ? -60.607 -36.663 97.499 1.00 35.59 268 LEU A O 1
ATOM 2123 N N . THR A 1 269 ? -61.556 -35.256 98.984 1.00 36.16 269 THR A N 1
ATOM 2124 C CA . THR A 1 269 ? -60.455 -34.827 99.875 1.00 36.16 269 THR A CA 1
ATOM 2125 C C . THR A 1 269 ? -59.161 -34.215 99.321 1.00 36.16 269 THR A C 1
ATOM 2127 O O . THR A 1 269 ? -58.311 -34.883 98.751 1.00 36.16 269 THR A O 1
ATOM 2130 N N . ALA A 1 270 ? -58.939 -32.996 99.826 1.00 35.59 270 ALA A N 1
ATOM 2131 C CA . ALA A 1 270 ? -57.703 -32.526 100.462 1.00 35.59 270 ALA A CA 1
ATOM 2132 C C . ALA A 1 270 ? -56.513 -32.054 99.597 1.00 35.59 270 ALA A C 1
ATOM 2134 O O . ALA A 1 270 ? -55.711 -32.825 99.094 1.00 35.59 270 ALA A O 1
ATOM 2135 N N . ALA A 1 271 ? -56.322 -30.733 99.695 1.00 35.25 271 ALA A N 1
ATOM 2136 C CA . ALA A 1 271 ? -55.095 -30.080 100.160 1.00 35.25 271 ALA A CA 1
ATOM 2137 C C . ALA A 1 271 ? -53.830 -30.048 99.275 1.00 35.25 271 ALA A C 1
ATOM 2139 O O . ALA A 1 271 ? -53.204 -31.055 98.981 1.00 35.25 271 ALA A O 1
ATOM 2140 N N . ALA A 1 272 ? -53.368 -28.801 99.104 1.00 38.00 272 ALA A N 1
ATOM 2141 C CA . ALA A 1 272 ? -51.984 -28.362 98.904 1.00 38.00 272 ALA A CA 1
ATOM 2142 C C . ALA A 1 272 ? -51.256 -28.752 97.600 1.00 38.00 272 ALA A C 1
ATOM 2144 O O . ALA A 1 272 ? -51.111 -29.913 97.248 1.00 38.00 272 ALA A O 1
ATOM 2145 N N . VAL A 1 273 ? -50.684 -27.733 96.945 1.00 37.84 273 VAL A N 1
ATOM 2146 C CA . VAL A 1 273 ? -49.225 -27.494 96.800 1.00 37.84 273 VAL A CA 1
ATOM 2147 C C . VAL A 1 273 ? -49.065 -26.370 95.750 1.00 37.84 273 VAL A C 1
ATOM 2149 O O . VAL A 1 273 ? -49.416 -26.549 94.593 1.00 37.84 273 VAL A O 1
ATOM 2152 N N . THR A 1 274 ? -48.840 -25.110 96.139 1.00 34.44 274 THR A N 1
ATOM 2153 C CA . THR A 1 274 ? -47.547 -24.467 96.487 1.00 34.44 274 THR A CA 1
ATOM 2154 C C . THR A 1 274 ? -46.908 -23.721 95.300 1.00 34.44 274 THR A C 1
ATOM 2156 O O . THR A 1 274 ? -46.471 -24.321 94.329 1.00 34.44 274 THR A O 1
ATOM 2159 N N . MET A 1 275 ? -46.774 -22.404 95.491 1.00 34.38 275 MET A N 1
ATOM 2160 C CA . MET A 1 275 ? -45.788 -21.464 94.923 1.00 34.38 275 MET A CA 1
ATOM 2161 C C . MET A 1 275 ? -45.779 -21.062 93.432 1.00 34.38 275 MET A C 1
ATOM 2163 O O . MET A 1 275 ? -45.588 -21.831 92.498 1.00 34.38 275 MET A O 1
ATOM 2167 N N . VAL A 1 276 ? -45.828 -19.735 93.295 1.00 43.72 276 VAL A N 1
ATOM 2168 C CA . VAL A 1 276 ? -45.318 -18.883 92.210 1.00 43.72 276 VAL A CA 1
ATOM 2169 C C . VAL A 1 276 ? -43.781 -19.040 92.108 1.00 43.72 276 VAL A C 1
ATOM 2171 O O . VAL A 1 276 ? -43.138 -19.343 93.115 1.00 43.72 276 VAL A O 1
ATOM 2174 N N . PRO A 1 277 ? -43.153 -18.769 90.949 1.00 42.97 277 PRO A N 1
ATOM 2175 C CA . PRO A 1 277 ? -42.412 -17.504 90.875 1.00 42.97 277 PRO A CA 1
ATOM 2176 C C . PRO A 1 277 ? -42.784 -16.654 89.655 1.00 42.97 277 PRO A C 1
ATOM 2178 O O . PRO A 1 277 ? -43.102 -17.156 88.579 1.00 42.97 277 PRO A O 1
ATOM 2181 N N . ALA A 1 278 ? -42.709 -15.336 89.835 1.00 44.78 278 ALA A N 1
ATOM 2182 C CA . ALA A 1 278 ? -42.915 -14.363 88.777 1.00 44.78 278 ALA A CA 1
ATOM 2183 C C . ALA A 1 278 ? -41.629 -14.179 87.960 1.00 44.78 278 ALA A C 1
ATOM 2185 O O . ALA A 1 278 ? -40.553 -14.009 88.530 1.00 44.78 278 ALA A O 1
ATOM 2186 N N . ALA A 1 279 ? -41.752 -14.138 86.634 1.00 36.31 279 ALA A N 1
ATOM 2187 C CA . ALA A 1 279 ? -40.737 -13.606 85.728 1.00 36.31 279 ALA A CA 1
ATOM 2188 C C . ALA A 1 279 ? -41.380 -13.198 84.388 1.00 36.31 279 ALA A C 1
ATOM 2190 O O . ALA A 1 279 ? -42.410 -13.744 84.005 1.00 36.31 279 ALA A O 1
ATOM 2191 N N . ALA A 1 280 ? -40.726 -12.280 83.665 1.00 37.47 280 ALA A N 1
ATOM 2192 C CA . ALA A 1 280 ? -41.056 -11.827 82.302 1.00 37.47 280 ALA A CA 1
ATOM 2193 C C . ALA A 1 280 ? -42.157 -10.755 82.109 1.00 37.47 280 ALA A C 1
ATOM 2195 O O . ALA A 1 280 ? -42.722 -10.638 81.023 1.00 37.47 280 ALA A O 1
ATOM 2196 N N . ALA A 1 281 ? -42.328 -9.837 83.067 1.00 40.16 281 ALA A N 1
ATOM 2197 C CA . ALA A 1 281 ? -42.700 -8.457 82.726 1.00 40.16 281 ALA A CA 1
ATOM 2198 C C . ALA A 1 281 ? -41.460 -7.708 82.180 1.00 40.16 281 ALA A C 1
ATOM 2200 O O . ALA A 1 281 ? -40.850 -6.907 82.882 1.00 40.16 281 ALA A O 1
ATOM 2201 N N . ALA A 1 282 ? -41.024 -8.043 80.956 1.00 41.03 282 ALA A N 1
ATOM 2202 C CA . ALA A 1 282 ? -39.815 -7.483 80.332 1.00 41.03 282 ALA A CA 1
ATOM 2203 C C . ALA A 1 282 ? -39.861 -7.506 78.785 1.00 41.03 282 ALA A C 1
ATOM 2205 O O . ALA A 1 282 ? -38.972 -8.033 78.116 1.00 41.03 282 ALA A O 1
ATOM 2206 N N . ALA A 1 283 ? -40.906 -6.917 78.207 1.00 42.19 283 ALA A N 1
ATOM 2207 C CA . ALA A 1 283 ? -40.948 -6.501 76.804 1.00 42.19 283 ALA A CA 1
ATOM 2208 C C . ALA A 1 283 ? -41.560 -5.089 76.786 1.00 42.19 283 ALA A C 1
ATOM 2210 O O . ALA A 1 283 ? -42.662 -4.911 77.288 1.00 42.19 283 ALA A O 1
ATOM 2211 N N . GLN A 1 284 ? -40.908 -4.034 76.293 1.00 52.81 284 GLN A N 1
ATOM 2212 C CA . GLN A 1 284 ? -39.963 -3.938 75.166 1.00 52.81 284 GLN A CA 1
ATOM 2213 C C . GLN A 1 284 ? -38.729 -3.056 75.541 1.00 52.81 284 GLN A C 1
ATOM 2215 O O . GLN A 1 284 ? -38.744 -2.536 76.655 1.00 52.81 284 GLN A O 1
ATOM 2220 N N . PRO A 1 285 ? -37.647 -2.896 74.725 1.00 50.09 285 PRO A N 1
ATOM 2221 C CA . PRO A 1 285 ? -37.675 -2.432 73.323 1.00 50.09 285 PRO A CA 1
ATOM 2222 C C . PRO A 1 285 ? -36.646 -3.116 72.385 1.00 50.09 285 PRO A C 1
ATOM 2224 O O . PRO A 1 285 ? -35.453 -2.830 72.438 1.00 50.09 285 PRO A O 1
ATOM 2227 N N . LYS A 1 286 ? -37.095 -3.959 71.441 1.00 55.34 286 LYS A N 1
ATOM 2228 C CA . LYS A 1 286 ? -36.237 -4.455 70.330 1.00 55.34 286 LYS A CA 1
ATOM 2229 C C . LYS A 1 286 ? -36.537 -3.820 68.965 1.00 55.34 286 LYS A C 1
ATOM 2231 O O . LYS A 1 286 ? -35.793 -4.041 68.015 1.00 55.34 286 LYS A O 1
ATOM 2236 N N . VAL A 1 287 ? -37.572 -2.983 68.887 1.00 59.28 287 VAL A N 1
ATOM 2237 C CA . VAL A 1 287 ? -37.995 -2.267 67.672 1.00 59.28 287 VAL A CA 1
ATOM 2238 C C . VAL A 1 287 ? -36.866 -1.461 66.995 1.00 59.28 287 VAL A C 1
ATOM 2240 O O . VAL A 1 287 ? -36.696 -1.645 65.790 1.00 59.28 287 VAL A O 1
ATOM 2243 N N . PRO A 1 288 ? -36.034 -0.648 67.692 1.00 62.84 288 PRO A N 1
ATOM 2244 C CA . PRO A 1 288 ? -35.010 0.152 67.007 1.00 62.84 288 PRO A CA 1
ATOM 2245 C C . PRO A 1 288 ? -33.882 -0.696 66.404 1.00 62.84 288 PRO A C 1
ATOM 2247 O O . PRO A 1 288 ? -33.355 -0.345 65.356 1.00 62.84 288 PRO A O 1
ATOM 2250 N N . ALA A 1 289 ? -33.538 -1.840 67.006 1.00 69.75 289 ALA A N 1
ATOM 2251 C CA . ALA A 1 289 ? -32.519 -2.738 66.456 1.00 69.75 289 ALA A CA 1
ATOM 2252 C C . ALA A 1 289 ? -33.005 -3.458 65.184 1.00 69.75 289 ALA A C 1
ATOM 2254 O O . ALA A 1 289 ? -32.213 -3.724 64.283 1.00 69.75 289 ALA A O 1
ATOM 2255 N N . VAL A 1 290 ? -34.308 -3.755 65.097 1.00 74.12 290 VAL A N 1
ATOM 2256 C CA . VAL A 1 290 ? -34.923 -4.342 63.897 1.00 74.12 290 VAL A CA 1
ATOM 2257 C C . VAL A 1 290 ? -35.084 -3.296 62.790 1.00 74.12 290 VAL A C 1
ATOM 2259 O O . VAL A 1 290 ? -34.808 -3.628 61.640 1.00 74.12 290 VAL A O 1
ATOM 2262 N N . SER A 1 291 ? -35.439 -2.043 63.115 1.00 75.88 291 SER A N 1
ATOM 2263 C CA . SER A 1 291 ? -35.421 -0.942 62.132 1.00 75.88 291 SER A CA 1
ATOM 2264 C C . SER A 1 291 ? -34.010 -0.732 61.591 1.00 75.88 291 SER A C 1
ATOM 2266 O O . SER A 1 291 ? -33.813 -0.921 60.402 1.00 75.88 291 SER A O 1
ATOM 2268 N N . GLN A 1 292 ? -33.002 -0.519 62.445 1.00 79.31 292 GLN A N 1
ATOM 2269 C CA . GLN A 1 292 ? -31.617 -0.312 61.995 1.00 79.31 292 GLN A CA 1
ATOM 2270 C C . GLN A 1 292 ? -31.074 -1.465 61.133 1.00 79.31 292 GLN A C 1
ATOM 2272 O O . GLN A 1 292 ? -30.249 -1.237 60.254 1.00 79.31 292 GLN A O 1
ATOM 2277 N N . ALA A 1 293 ? -31.517 -2.706 61.364 1.00 81.19 293 ALA A N 1
ATOM 2278 C CA . ALA A 1 293 ? -31.163 -3.845 60.517 1.00 81.19 293 ALA A CA 1
ATOM 2279 C C . ALA A 1 293 ? -31.920 -3.864 59.173 1.00 81.19 293 ALA A C 1
ATOM 2281 O O . ALA A 1 293 ? -31.380 -4.349 58.182 1.00 81.19 293 ALA A O 1
ATOM 2282 N N . ALA A 1 294 ? -33.153 -3.356 59.123 1.00 80.62 294 ALA A N 1
ATOM 2283 C CA . ALA A 1 294 ? -33.909 -3.179 57.884 1.00 80.62 294 ALA A CA 1
ATOM 2284 C C . ALA A 1 294 ? -33.385 -1.989 57.063 1.00 80.62 294 ALA A C 1
ATOM 2286 O O . ALA A 1 294 ? -33.249 -2.112 55.850 1.00 80.62 294 ALA A O 1
ATOM 2287 N N . ASP A 1 295 ? -33.038 -0.886 57.724 1.00 84.81 295 ASP A N 1
ATOM 2288 C CA . ASP A 1 295 ? -32.501 0.329 57.111 1.00 84.81 295 ASP A CA 1
ATOM 2289 C C . ASP A 1 295 ? -31.127 0.043 56.479 1.00 84.81 295 ASP A C 1
ATOM 2291 O O . ASP A 1 295 ? -30.947 0.279 55.289 1.00 84.81 295 ASP A O 1
ATOM 2295 N N . LYS A 1 296 ? -30.219 -0.648 57.188 1.00 90.56 296 LYS A N 1
ATOM 2296 C CA . LYS A 1 296 ? -28.942 -1.124 56.611 1.00 90.56 296 LYS A CA 1
ATOM 2297 C C . LYS A 1 296 ? -29.116 -2.044 55.404 1.00 90.56 296 LYS A C 1
ATOM 2299 O O . LYS A 1 296 ? -28.377 -1.925 54.438 1.00 90.56 296 LYS A O 1
ATOM 2304 N N . ARG A 1 297 ? -30.107 -2.945 55.422 1.00 88.56 297 ARG A N 1
ATOM 2305 C CA . ARG A 1 297 ? -30.411 -3.798 54.256 1.00 88.56 297 ARG A CA 1
ATOM 2306 C C . ARG A 1 297 ? -30.952 -2.999 53.073 1.00 88.56 297 ARG A C 1
ATOM 2308 O O . ARG A 1 297 ? -30.740 -3.415 51.940 1.00 88.56 297 ARG A O 1
ATOM 2315 N N . ARG A 1 298 ? -31.658 -1.889 53.316 1.00 89.00 298 ARG A N 1
ATOM 2316 C CA . ARG A 1 298 ? -32.095 -0.964 52.260 1.00 89.00 298 ARG A CA 1
ATOM 2317 C C . ARG A 1 298 ? -30.907 -0.202 51.689 1.00 89.00 298 ARG A C 1
ATOM 2319 O O . ARG A 1 298 ? -30.745 -0.229 50.481 1.00 89.00 298 ARG A O 1
ATOM 2326 N N . GLU A 1 299 ? -30.035 0.348 52.532 1.00 91.69 299 GLU A N 1
ATOM 2327 C CA . GLU A 1 299 ? -28.786 1.002 52.108 1.00 91.69 299 GLU A CA 1
ATOM 2328 C C . GLU A 1 299 ? -27.878 0.047 51.304 1.00 91.69 299 GLU A C 1
ATOM 2330 O O . GLU A 1 299 ? -27.347 0.418 50.259 1.00 91.69 299 GLU A O 1
ATOM 2335 N N . GLU A 1 300 ? -27.727 -1.209 51.744 1.00 89.81 300 GLU A N 1
ATOM 2336 C CA . GLU A 1 300 ? -26.996 -2.253 51.009 1.00 89.81 300 GLU A CA 1
ATOM 2337 C C . GLU A 1 300 ? -27.666 -2.595 49.669 1.00 89.81 300 GLU A C 1
ATOM 2339 O O . GLU A 1 300 ? -26.974 -2.761 48.665 1.00 89.81 300 GLU A O 1
ATOM 2344 N N . PHE A 1 301 ? -28.999 -2.683 49.628 1.00 88.56 301 PHE A N 1
ATOM 2345 C CA . PHE A 1 301 ? -29.747 -2.968 48.402 1.00 88.56 301 PHE A CA 1
ATOM 2346 C C . PHE A 1 301 ? -29.680 -1.807 47.402 1.00 88.56 301 PHE A C 1
ATOM 2348 O O . PHE A 1 301 ? -29.414 -2.043 46.227 1.00 88.56 301 PHE A O 1
ATOM 2355 N N . GLU A 1 302 ? -29.857 -0.566 47.860 1.00 91.56 302 GLU A N 1
ATOM 2356 C CA . GLU A 1 302 ? -29.708 0.654 47.059 1.00 91.56 302 GLU A CA 1
ATOM 2357 C C . GLU A 1 302 ? -28.286 0.750 46.494 1.00 91.56 302 GLU A C 1
ATOM 2359 O O . GLU A 1 302 ? -28.114 0.907 45.288 1.00 91.56 302 GLU A O 1
ATOM 2364 N N . ARG A 1 303 ? -27.258 0.512 47.318 1.00 94.19 303 ARG A N 1
ATOM 2365 C CA . ARG A 1 303 ? -25.856 0.479 46.874 1.00 94.19 303 ARG A CA 1
ATOM 2366 C C . ARG A 1 303 ? -25.573 -0.615 45.838 1.00 94.19 303 ARG A C 1
ATOM 2368 O O . ARG A 1 303 ? -24.849 -0.372 44.874 1.00 94.19 303 ARG A O 1
ATOM 2375 N N . LEU A 1 304 ? -26.116 -1.821 46.021 1.00 89.81 304 LEU A N 1
ATOM 2376 C CA . LEU A 1 304 ? -25.989 -2.902 45.036 1.00 89.81 304 LEU A CA 1
ATOM 2377 C C . LEU A 1 304 ? -26.761 -2.587 43.747 1.00 89.81 304 LEU A C 1
ATOM 2379 O O . LEU A 1 304 ? -26.305 -2.946 42.661 1.00 89.81 304 LEU A O 1
ATOM 2383 N N . GLN A 1 305 ? -27.900 -1.900 43.843 1.00 91.12 305 GLN A N 1
ATOM 2384 C CA . GLN A 1 305 ? -28.659 -1.443 42.685 1.00 91.12 305 GLN A CA 1
ATOM 2385 C C . GLN A 1 305 ? -27.882 -0.372 41.901 1.00 91.12 305 GLN A C 1
ATOM 2387 O O . GLN A 1 305 ? -27.730 -0.522 40.688 1.00 91.12 305 GLN A O 1
ATOM 2392 N N . GLU A 1 306 ? -27.309 0.630 42.576 1.00 94.38 306 GLU A N 1
ATOM 2393 C CA . GLU A 1 306 ? -26.407 1.623 41.973 1.00 94.38 306 GLU A CA 1
ATOM 2394 C C . GLU A 1 306 ? -25.207 0.957 41.280 1.00 94.38 306 GLU A C 1
ATOM 2396 O O . GLU A 1 306 ? -24.857 1.315 40.153 1.00 94.38 306 GLU A O 1
ATOM 2401 N N . GLU A 1 307 ? -24.585 -0.048 41.908 1.00 92.75 307 GLU A N 1
ATOM 2402 C CA . GLU A 1 307 ? -23.460 -0.782 41.319 1.00 92.75 307 GLU A CA 1
ATOM 2403 C C . GLU A 1 307 ? -23.883 -1.591 40.079 1.00 92.75 307 GLU A C 1
ATOM 2405 O O . GLU A 1 307 ? -23.180 -1.584 39.066 1.00 92.75 307 GLU A O 1
ATOM 2410 N N . VAL A 1 308 ? -25.063 -2.220 40.094 1.00 88.81 308 VAL A N 1
ATOM 2411 C CA . VAL A 1 308 ? -25.627 -2.919 38.926 1.00 88.81 308 VAL A CA 1
ATOM 2412 C C . VAL A 1 308 ? -25.977 -1.948 37.791 1.00 88.81 308 VAL A C 1
ATOM 2414 O O . VAL A 1 308 ? -25.722 -2.256 36.623 1.00 88.81 308 VAL A O 1
ATOM 2417 N N . GLU A 1 309 ? -26.543 -0.781 38.093 1.00 92.12 309 GLU A N 1
ATOM 2418 C CA . GLU A 1 309 ? -26.853 0.256 37.101 1.00 92.12 309 GLU A CA 1
ATOM 2419 C C . GLU A 1 309 ? -25.573 0.843 36.488 1.00 92.12 309 GLU A C 1
ATOM 2421 O O . GLU A 1 309 ? -25.459 0.930 35.260 1.00 92.12 309 GLU A O 1
ATOM 2426 N N . LYS A 1 310 ? -24.557 1.118 37.313 1.00 94.69 310 LYS A N 1
ATOM 2427 C CA . LYS A 1 310 ? -23.221 1.531 36.871 1.00 94.69 310 LYS A CA 1
ATOM 2428 C C . LYS A 1 310 ? -22.567 0.487 35.961 1.00 94.69 310 LYS A C 1
ATOM 2430 O O . LYS A 1 310 ? -22.123 0.830 34.866 1.00 94.69 310 LYS A O 1
ATOM 2435 N N . LEU A 1 311 ? -22.555 -0.790 36.352 1.00 89.44 311 LEU A N 1
ATOM 2436 C CA . LEU A 1 311 ? -21.988 -1.871 35.534 1.00 89.44 311 LEU A CA 1
ATOM 2437 C C . LEU A 1 311 ? -22.743 -2.056 34.206 1.00 89.44 311 LEU A C 1
ATOM 2439 O O . LEU A 1 311 ? -22.127 -2.375 33.187 1.00 89.44 311 LEU A O 1
ATOM 2443 N N . ARG A 1 312 ? -24.063 -1.817 34.169 1.00 89.38 312 ARG A N 1
ATOM 2444 C CA . ARG A 1 312 ? -24.834 -1.787 32.911 1.00 89.38 312 ARG A CA 1
ATOM 2445 C C . ARG A 1 312 ? -24.435 -0.611 32.018 1.00 89.38 312 ARG A C 1
ATOM 2447 O O . ARG A 1 312 ? -24.294 -0.813 30.811 1.00 89.38 312 ARG A O 1
ATOM 2454 N N . ALA A 1 313 ? -24.219 0.576 32.584 1.00 90.00 313 ALA A N 1
ATOM 2455 C CA . ALA A 1 313 ? -23.744 1.742 31.841 1.00 90.00 313 ALA A CA 1
ATOM 2456 C C . ALA A 1 313 ? -22.335 1.509 31.261 1.00 90.00 313 ALA A C 1
ATOM 2458 O O . ALA A 1 313 ? -22.126 1.705 30.063 1.00 90.00 313 ALA A O 1
ATOM 2459 N N . GLU A 1 314 ? -21.401 0.987 32.062 1.00 90.81 314 GLU A N 1
ATOM 2460 C CA . GLU A 1 314 ? -20.052 0.607 31.615 1.00 90.81 314 GLU A CA 1
ATOM 2461 C C . GLU A 1 314 ? -20.097 -0.473 30.515 1.00 90.81 314 GLU A C 1
ATOM 2463 O O . GLU A 1 314 ? -19.389 -0.374 29.510 1.00 90.81 314 GLU A O 1
ATOM 2468 N N . GLN A 1 315 ? -20.985 -1.471 30.630 1.00 83.12 315 GLN A N 1
ATOM 2469 C CA . GLN A 1 315 ? -21.179 -2.484 29.586 1.00 83.12 315 GLN A CA 1
ATOM 2470 C C . GLN A 1 315 ? -21.721 -1.877 28.277 1.00 83.12 315 GLN A C 1
ATOM 2472 O O . GLN A 1 315 ? -21.305 -2.287 27.188 1.00 83.12 315 GLN A O 1
ATOM 2477 N N . ALA A 1 316 ? -22.651 -0.922 28.356 1.00 87.31 316 ALA A N 1
ATOM 2478 C CA . ALA A 1 316 ? -23.192 -0.228 27.189 1.00 87.31 316 ALA A CA 1
ATOM 2479 C C . ALA A 1 316 ? -22.124 0.644 26.506 1.00 87.31 316 ALA A C 1
ATOM 2481 O O . ALA A 1 316 ? -21.968 0.589 25.282 1.00 87.31 316 ALA A O 1
ATOM 2482 N N . GLU A 1 317 ? -21.328 1.375 27.288 1.00 89.50 317 GLU A N 1
ATOM 2483 C CA . GLU A 1 317 ? -20.220 2.186 26.784 1.00 89.50 317 GLU A CA 1
ATOM 2484 C C . GLU A 1 317 ? -19.135 1.312 26.125 1.00 89.50 317 GLU A C 1
ATOM 2486 O O . GLU A 1 317 ? -18.674 1.616 25.023 1.00 89.50 317 GLU A O 1
ATOM 2491 N N . ALA A 1 318 ? -18.780 0.174 26.733 1.00 86.19 318 ALA A N 1
ATOM 2492 C CA . ALA A 1 318 ? -17.834 -0.788 26.167 1.00 86.19 318 ALA A CA 1
ATOM 2493 C C . ALA A 1 318 ? -18.327 -1.386 24.835 1.00 86.19 318 ALA A C 1
ATOM 2495 O O . ALA A 1 318 ? -17.550 -1.492 23.883 1.00 86.19 318 ALA A O 1
ATOM 2496 N N . LYS A 1 319 ? -19.623 -1.719 24.724 1.00 93.75 319 LYS A N 1
ATOM 2497 C CA . LYS A 1 319 ? -20.241 -2.159 23.457 1.00 93.75 319 LYS A CA 1
ATOM 2498 C C . LYS A 1 319 ? -20.184 -1.057 22.393 1.00 93.75 319 LYS A C 1
ATOM 2500 O O . LYS A 1 319 ? -19.813 -1.342 21.256 1.00 93.75 319 LYS A O 1
ATOM 2505 N N . SER A 1 320 ? -20.477 0.192 22.760 1.00 90.88 320 SER A N 1
ATOM 2506 C CA . SER A 1 320 ? -20.374 1.350 21.859 1.00 90.88 320 SER A CA 1
ATOM 2507 C C . SER A 1 320 ? -18.940 1.543 21.340 1.00 90.88 320 SER A C 1
ATOM 2509 O O . SER A 1 320 ? -18.713 1.577 20.128 1.00 90.88 320 SER A O 1
ATOM 2511 N N . LYS A 1 321 ? -17.945 1.527 22.241 1.00 93.88 321 LYS A N 1
ATOM 2512 C CA . LYS A 1 321 ? -16.510 1.566 21.900 1.00 93.88 321 LYS A CA 1
ATOM 2513 C C . LYS A 1 321 ? -16.113 0.415 20.968 1.00 93.88 321 LYS A C 1
ATOM 2515 O O . LYS A 1 321 ? -15.413 0.645 19.985 1.00 93.88 321 LYS A O 1
ATOM 2520 N N . GLN A 1 322 ? -16.596 -0.807 21.212 1.00 85.75 322 GLN A N 1
ATOM 2521 C CA . GLN A 1 322 ? -16.318 -1.957 20.344 1.00 85.75 322 GLN A CA 1
ATOM 2522 C C . GLN A 1 322 ? -16.886 -1.770 18.925 1.00 85.75 322 GLN A C 1
ATOM 2524 O O . GLN A 1 322 ? -16.215 -2.109 17.951 1.00 85.75 322 GLN A O 1
ATOM 2529 N N . VAL A 1 323 ? -18.100 -1.226 18.790 1.00 91.75 323 VAL A N 1
ATOM 2530 C CA . VAL A 1 323 ? -18.717 -0.937 17.482 1.00 91.75 323 VAL A CA 1
ATOM 2531 C C . VAL A 1 323 ? -17.950 0.166 16.745 1.00 91.75 323 VAL A C 1
ATOM 2533 O O . VAL A 1 323 ? -17.649 -0.002 15.564 1.00 91.75 323 VAL A O 1
ATOM 2536 N N . ALA A 1 324 ? -17.558 1.240 17.436 1.00 89.12 324 ALA A N 1
ATOM 2537 C CA . ALA A 1 324 ? -16.762 2.329 16.863 1.00 89.12 324 ALA A CA 1
ATOM 2538 C C . ALA A 1 324 ? -15.355 1.879 16.418 1.00 89.12 324 ALA A C 1
ATOM 2540 O O . ALA A 1 324 ? -14.857 2.308 15.377 1.00 89.12 324 ALA A O 1
ATOM 2541 N N . LEU A 1 325 ? -14.712 0.977 17.168 1.00 84.44 325 LEU A N 1
ATOM 2542 C CA . LEU A 1 325 ? -13.434 0.384 16.764 1.00 84.44 325 LEU A CA 1
ATOM 2543 C C . LEU A 1 325 ? -13.593 -0.542 15.550 1.00 84.44 325 LEU A C 1
ATOM 2545 O O . LEU A 1 325 ? -12.767 -0.483 14.642 1.00 84.44 325 LEU A O 1
ATOM 2549 N N . LYS A 1 326 ? -14.667 -1.342 15.485 1.00 93.00 326 LYS A N 1
ATOM 2550 C CA . LYS A 1 326 ? -14.971 -2.198 14.324 1.00 93.00 326 LYS A CA 1
ATOM 2551 C C . LYS A 1 326 ? -15.242 -1.387 13.053 1.00 93.00 326 LYS A C 1
ATOM 2553 O O . LYS A 1 326 ? -14.721 -1.740 12.000 1.00 93.00 326 LYS A O 1
ATOM 2558 N N . SER A 1 327 ? -16.008 -0.295 13.133 1.00 92.75 327 SER A N 1
ATOM 2559 C CA . SER A 1 327 ? -16.262 0.563 11.964 1.00 92.75 327 SER A CA 1
ATOM 2560 C C . SER A 1 327 ? -14.996 1.285 11.496 1.00 92.75 327 SER A C 1
ATOM 2562 O O . SER A 1 327 ? -14.724 1.320 10.296 1.00 92.75 327 SER A O 1
ATOM 2564 N N . ARG A 1 328 ? -14.165 1.780 12.427 1.00 94.69 328 ARG A N 1
ATOM 2565 C CA . ARG A 1 328 ? -12.854 2.363 12.104 1.00 94.69 328 ARG A CA 1
ATOM 2566 C C . ARG A 1 328 ? -11.907 1.343 11.465 1.00 94.69 328 ARG A C 1
ATOM 2568 O O . ARG A 1 328 ? -11.243 1.687 10.493 1.00 94.69 328 ARG A O 1
ATOM 2575 N N . ALA A 1 329 ? -11.850 0.113 11.978 1.00 84.31 329 ALA A N 1
ATOM 2576 C CA . ALA A 1 329 ? -11.047 -0.958 11.388 1.00 84.31 329 ALA A CA 1
ATOM 2577 C C . ALA A 1 329 ? -11.490 -1.252 9.944 1.00 84.31 329 ALA A C 1
ATOM 2579 O O . ALA A 1 329 ? -10.660 -1.213 9.041 1.00 84.31 329 ALA A O 1
ATOM 2580 N N . GLY A 1 330 ? -12.797 -1.413 9.705 1.00 91.31 330 GLY A N 1
ATOM 2581 C CA . GLY A 1 330 ? -13.339 -1.632 8.360 1.00 91.31 330 GLY A CA 1
ATOM 2582 C C . GLY A 1 330 ? -13.015 -0.507 7.366 1.00 91.31 330 GLY A C 1
ATOM 2583 O O . GLY A 1 330 ? -12.671 -0.794 6.219 1.00 91.31 330 GLY A O 1
ATOM 2584 N N . LEU A 1 331 ? -13.055 0.758 7.808 1.00 93.56 331 LEU A N 1
ATOM 2585 C CA . LEU A 1 331 ? -12.656 1.912 6.991 1.00 93.56 331 LEU A CA 1
ATOM 2586 C C . LEU A 1 331 ? -11.160 1.872 6.636 1.00 93.56 331 LEU A C 1
ATOM 2588 O O . LEU A 1 331 ? -10.794 2.033 5.470 1.00 93.56 331 LEU A O 1
ATOM 2592 N N . LEU A 1 332 ? -10.297 1.629 7.629 1.00 89.31 332 LEU A N 1
ATOM 2593 C CA . LEU A 1 332 ? -8.847 1.550 7.430 1.00 89.31 332 LEU A CA 1
ATOM 2594 C C . LEU A 1 332 ? -8.472 0.385 6.504 1.00 89.31 332 LEU A C 1
ATOM 2596 O O . LEU A 1 332 ? -7.625 0.545 5.630 1.00 89.31 332 LEU A O 1
ATOM 2600 N N . GLU A 1 333 ? -9.142 -0.763 6.624 1.00 94.44 333 GLU A N 1
ATOM 2601 C CA . GLU A 1 333 ? -8.963 -1.881 5.697 1.00 94.44 333 GLU A CA 1
ATOM 2602 C C . GLU A 1 333 ? -9.419 -1.551 4.269 1.00 94.44 333 GLU A C 1
ATOM 2604 O O . GLU A 1 333 ? -8.757 -1.967 3.317 1.00 94.44 333 GLU A O 1
ATOM 2609 N N . SER A 1 334 ? -10.528 -0.818 4.085 1.00 92.88 334 SER A N 1
ATOM 2610 C CA . SER A 1 334 ? -10.940 -0.385 2.743 1.00 92.88 334 SER A CA 1
ATOM 2611 C C . SER A 1 334 ? -9.943 0.594 2.128 1.00 92.88 334 SER A C 1
ATOM 2613 O O . SER A 1 334 ? -9.566 0.405 0.975 1.00 92.88 334 SER A O 1
ATOM 2615 N N . GLN A 1 335 ? -9.435 1.552 2.910 1.00 95.44 335 GLN A N 1
ATOM 2616 C CA . GLN A 1 335 ? -8.407 2.498 2.466 1.00 95.44 335 GLN A CA 1
ATOM 2617 C C . GLN A 1 335 ? -7.092 1.784 2.118 1.00 95.44 335 GLN A C 1
ATOM 2619 O O . GLN A 1 335 ? -6.459 2.109 1.119 1.00 95.44 335 GLN A O 1
ATOM 2624 N N . LEU A 1 336 ? -6.696 0.766 2.889 1.00 93.94 336 LEU A N 1
ATOM 2625 C CA . LEU A 1 336 ? -5.513 -0.048 2.596 1.00 93.94 336 LEU A CA 1
ATOM 2626 C C . LEU A 1 336 ? -5.693 -0.851 1.296 1.00 93.94 336 LEU A C 1
ATOM 2628 O O . LEU A 1 336 ? -4.779 -0.896 0.471 1.00 93.94 336 LEU A O 1
ATOM 2632 N N . ARG A 1 337 ? -6.875 -1.444 1.077 1.00 96.75 337 ARG A N 1
ATOM 2633 C CA . ARG A 1 337 ? -7.213 -2.143 -0.177 1.00 96.75 337 ARG A CA 1
ATOM 2634 C C . ARG A 1 337 ? -7.194 -1.200 -1.385 1.00 96.75 337 ARG A C 1
ATOM 2636 O O . ARG A 1 337 ? -6.627 -1.564 -2.412 1.00 96.75 337 ARG A O 1
ATOM 2643 N N . GLU A 1 338 ? -7.745 0.002 -1.249 1.00 96.19 338 GLU A N 1
ATOM 2644 C CA . GLU A 1 338 ? -7.740 1.040 -2.288 1.00 96.19 338 GLU A CA 1
ATOM 2645 C C . GLU A 1 338 ? -6.319 1.532 -2.603 1.00 96.19 338 GLU A C 1
ATOM 2647 O O . GLU A 1 338 ? -5.901 1.508 -3.758 1.00 96.19 338 GLU A O 1
ATOM 2652 N N . MET A 1 339 ? -5.518 1.866 -1.586 1.00 94.50 339 MET A N 1
ATOM 2653 C CA . MET A 1 339 ? -4.114 2.259 -1.768 1.00 94.50 339 MET A CA 1
ATOM 2654 C C . MET A 1 339 ? -3.277 1.158 -2.431 1.00 94.50 339 MET A C 1
ATOM 2656 O O . MET A 1 339 ? -2.430 1.455 -3.275 1.00 94.50 339 MET A O 1
ATOM 2660 N N . LYS A 1 340 ? -3.533 -0.117 -2.107 1.00 97.44 340 LYS A N 1
ATOM 2661 C CA . LYS A 1 340 ? -2.883 -1.254 -2.773 1.00 97.44 340 LYS A CA 1
ATOM 2662 C C . LYS A 1 340 ? -3.291 -1.361 -4.246 1.00 97.44 340 LYS A C 1
ATOM 2664 O O . LYS A 1 340 ? -2.421 -1.578 -5.085 1.00 97.44 340 LYS A O 1
ATOM 2669 N N . ALA A 1 341 ? -4.573 -1.181 -4.568 1.00 95.88 341 ALA A N 1
ATOM 2670 C CA . ALA A 1 341 ? -5.054 -1.172 -5.950 1.00 95.88 341 ALA A CA 1
ATOM 2671 C C . ALA A 1 341 ? -4.449 -0.006 -6.755 1.00 95.88 341 ALA A C 1
ATOM 2673 O O . ALA A 1 341 ? -3.945 -0.219 -7.855 1.00 95.88 341 ALA A O 1
ATOM 2674 N N . ASN A 1 342 ? -4.399 1.196 -6.172 1.00 95.25 342 ASN A N 1
ATOM 2675 C CA . ASN A 1 342 ? -3.784 2.376 -6.784 1.00 95.25 342 ASN A CA 1
ATOM 2676 C C . ASN A 1 342 ? -2.277 2.178 -7.019 1.00 95.25 342 ASN A C 1
ATOM 2678 O O . ASN A 1 342 ? -1.772 2.512 -8.087 1.00 95.25 342 ASN A O 1
ATOM 2682 N N . SER A 1 343 ? -1.559 1.573 -6.067 1.00 95.81 343 SER A N 1
ATOM 2683 C CA . SER A 1 343 ? -0.144 1.223 -6.241 1.00 95.81 343 SER A CA 1
ATOM 2684 C C . SER A 1 343 ? 0.069 0.187 -7.352 1.00 95.81 343 SER A C 1
ATOM 2686 O O . SER A 1 343 ? 0.979 0.356 -8.157 1.00 95.81 343 SER A O 1
ATOM 2688 N N . GLN A 1 344 ? -0.781 -0.842 -7.452 1.00 95.44 344 GLN A N 1
ATOM 2689 C CA . GLN A 1 344 ? -0.720 -1.821 -8.546 1.00 95.44 344 GLN A CA 1
ATOM 2690 C C . GLN A 1 344 ? -1.046 -1.203 -9.913 1.00 95.44 344 GLN A C 1
ATOM 2692 O O . GLN A 1 344 ? -0.447 -1.591 -10.912 1.00 95.44 344 GLN A O 1
ATOM 2697 N N . PHE A 1 345 ? -1.967 -0.237 -9.966 1.00 97.12 345 PHE A N 1
ATOM 2698 C CA . PHE A 1 345 ? -2.276 0.512 -11.183 1.00 97.12 345 PHE A CA 1
ATOM 2699 C C . PHE A 1 345 ? -1.098 1.390 -11.631 1.00 97.12 345 PHE A C 1
ATOM 2701 O O . PHE A 1 345 ? -0.741 1.372 -12.804 1.00 97.12 345 PHE A O 1
ATOM 2708 N N . LEU A 1 346 ? -0.457 2.108 -10.701 1.00 96.56 346 LEU A N 1
ATOM 2709 C CA . LEU A 1 346 ? 0.721 2.929 -11.002 1.00 96.56 346 LEU A CA 1
ATOM 2710 C C . LEU A 1 346 ? 1.925 2.093 -11.456 1.00 96.56 346 LEU A C 1
ATOM 2712 O O . LEU A 1 346 ? 2.639 2.530 -12.350 1.00 96.56 346 LEU A O 1
ATOM 2716 N N . LEU A 1 347 ? 2.128 0.901 -10.881 1.00 97.25 347 LEU A N 1
ATOM 2717 C CA . LEU A 1 347 ? 3.168 -0.028 -11.336 1.00 97.25 347 LEU A CA 1
ATOM 2718 C C . LEU A 1 347 ? 2.913 -0.483 -12.776 1.00 97.25 347 LEU A C 1
ATOM 2720 O O . LEU A 1 347 ? 3.775 -0.275 -13.617 1.00 97.25 347 LEU A O 1
ATOM 2724 N N . ARG A 1 348 ? 1.701 -0.972 -13.084 1.00 97.00 348 ARG A N 1
ATOM 2725 C CA . ARG A 1 348 ? 1.329 -1.350 -14.460 1.00 97.00 348 ARG A CA 1
ATOM 2726 C C . ARG A 1 348 ? 1.522 -0.208 -15.448 1.00 97.00 348 ARG A C 1
ATOM 2728 O O . ARG A 1 348 ? 2.102 -0.420 -16.499 1.00 97.00 348 ARG A O 1
ATOM 2735 N N . LYS A 1 349 ? 1.101 1.007 -15.083 1.00 97.31 349 LYS A N 1
ATOM 2736 C CA . LYS A 1 349 ? 1.320 2.175 -15.936 1.00 97.31 349 LYS A CA 1
ATOM 2737 C C . LYS A 1 349 ? 2.816 2.445 -16.158 1.00 97.31 349 LYS A C 1
ATOM 2739 O O . LYS A 1 349 ? 3.193 2.788 -17.267 1.00 97.31 349 LYS A O 1
ATOM 2744 N N . SER A 1 350 ? 3.661 2.278 -15.139 1.00 95.44 350 SER A N 1
ATOM 2745 C CA . SER A 1 350 ? 5.116 2.392 -15.303 1.00 95.44 350 SER A CA 1
ATOM 2746 C C . SER A 1 350 ? 5.659 1.333 -16.264 1.00 95.44 350 SER A C 1
ATOM 2748 O O . SER A 1 350 ? 6.467 1.673 -17.119 1.00 95.44 350 SER A O 1
ATOM 2750 N N . ASP A 1 351 ? 5.188 0.086 -16.161 1.00 95.94 351 ASP A N 1
ATOM 2751 C CA . ASP A 1 351 ? 5.569 -1.003 -17.069 1.00 95.94 351 ASP A CA 1
ATOM 2752 C C . ASP A 1 351 ? 5.131 -0.698 -18.522 1.00 95.94 351 ASP A C 1
ATOM 2754 O O . ASP A 1 351 ? 5.899 -0.908 -19.464 1.00 95.94 351 ASP A O 1
ATOM 2758 N N . ASP A 1 352 ? 3.922 -0.149 -18.706 1.00 95.69 352 ASP A N 1
ATOM 2759 C CA . ASP A 1 352 ? 3.376 0.286 -20.002 1.00 95.69 352 ASP A CA 1
ATOM 2760 C C . ASP A 1 352 ? 4.168 1.481 -20.587 1.00 95.69 352 ASP A C 1
ATOM 2762 O O . ASP A 1 352 ? 4.517 1.484 -21.772 1.00 95.69 352 ASP A O 1
ATOM 2766 N N . ASP A 1 353 ? 4.490 2.484 -19.760 1.00 96.62 353 ASP A N 1
ATOM 2767 C CA . ASP A 1 353 ? 5.287 3.661 -20.133 1.00 96.62 353 ASP A CA 1
ATOM 2768 C C . ASP A 1 353 ? 6.734 3.243 -20.506 1.00 96.62 353 ASP A C 1
ATOM 2770 O O . ASP A 1 353 ? 7.279 3.716 -21.508 1.00 96.62 353 ASP A O 1
ATOM 2774 N N . ASP A 1 354 ? 7.348 2.302 -19.776 1.00 96.94 354 ASP A N 1
ATOM 2775 C CA . ASP A 1 354 ? 8.670 1.736 -20.094 1.00 96.94 354 ASP A CA 1
ATOM 2776 C C . ASP A 1 354 ? 8.649 0.911 -21.395 1.00 96.94 354 ASP A C 1
ATOM 2778 O O . ASP A 1 354 ? 9.574 1.005 -22.213 1.00 96.94 354 ASP A O 1
ATOM 2782 N N . ALA A 1 355 ? 7.581 0.143 -21.643 1.00 95.56 355 ALA A N 1
ATOM 2783 C CA . ALA A 1 355 ? 7.384 -0.581 -22.898 1.00 95.56 355 ALA A CA 1
ATOM 2784 C C . ALA A 1 355 ? 7.244 0.376 -24.097 1.00 95.56 355 ALA A C 1
ATOM 2786 O O . ALA A 1 355 ? 7.862 0.147 -25.145 1.00 95.56 355 ALA A O 1
ATOM 2787 N N . LEU A 1 356 ? 6.510 1.483 -23.932 1.00 96.50 356 LEU A N 1
ATOM 2788 C CA . LEU A 1 356 ? 6.394 2.550 -24.929 1.00 96.50 356 LEU A CA 1
ATOM 2789 C C . LEU A 1 356 ? 7.752 3.217 -25.201 1.00 96.50 356 LEU A C 1
ATOM 2791 O O . LEU A 1 356 ? 8.152 3.353 -26.359 1.00 96.50 356 LEU A O 1
ATOM 2795 N N . VAL A 1 357 ? 8.510 3.568 -24.157 1.00 96.81 357 VAL A N 1
ATOM 2796 C CA . VAL A 1 357 ? 9.866 4.129 -24.297 1.00 96.81 357 VAL A CA 1
ATOM 2797 C C . VAL A 1 357 ? 10.799 3.147 -25.015 1.00 96.81 357 VAL A C 1
ATOM 2799 O O . VAL A 1 357 ? 11.576 3.559 -25.882 1.00 96.81 357 VAL A O 1
ATOM 2802 N N . ALA A 1 358 ? 10.715 1.846 -24.722 1.00 95.12 358 ALA A N 1
ATOM 2803 C CA . ALA A 1 358 ? 11.480 0.820 -25.428 1.00 95.12 358 ALA A CA 1
ATOM 2804 C C . ALA A 1 358 ? 11.081 0.712 -26.913 1.00 95.12 358 ALA A C 1
ATOM 2806 O O . ALA A 1 358 ? 11.959 0.593 -27.771 1.00 95.12 358 ALA A O 1
ATOM 2807 N N . ALA A 1 359 ? 9.788 0.797 -27.241 1.00 95.44 359 ALA A N 1
ATOM 2808 C CA . ALA A 1 359 ? 9.304 0.812 -28.622 1.00 95.44 359 ALA A CA 1
ATOM 2809 C C . ALA A 1 359 ? 9.805 2.046 -29.396 1.00 95.44 359 ALA A C 1
ATOM 2811 O O . ALA A 1 359 ? 10.376 1.897 -30.479 1.00 95.44 359 ALA A O 1
ATOM 2812 N N . MET A 1 360 ? 9.703 3.245 -28.810 1.00 94.38 360 MET A N 1
ATOM 2813 C CA . MET A 1 360 ? 10.224 4.480 -29.412 1.00 94.38 360 MET A CA 1
ATOM 2814 C C . MET A 1 360 ? 11.743 4.418 -29.629 1.00 94.38 360 MET A C 1
ATOM 2816 O O . MET A 1 360 ? 12.229 4.805 -30.690 1.00 94.38 360 MET A O 1
ATOM 2820 N N . ARG A 1 361 ? 12.508 3.869 -28.673 1.00 93.62 361 ARG A N 1
ATOM 2821 C CA . ARG A 1 361 ? 13.961 3.661 -28.832 1.00 93.62 361 ARG A CA 1
ATOM 2822 C C . ARG A 1 361 ? 14.290 2.707 -29.983 1.00 93.62 361 ARG A C 1
ATOM 2824 O O . ARG A 1 361 ? 15.212 2.994 -30.739 1.00 93.62 361 ARG A O 1
ATOM 2831 N N . ARG A 1 362 ? 13.527 1.620 -30.165 1.00 94.06 362 ARG A N 1
ATOM 2832 C CA . ARG A 1 362 ? 13.684 0.708 -31.318 1.00 94.06 362 ARG A CA 1
ATOM 2833 C C . ARG A 1 362 ? 13.350 1.382 -32.651 1.00 94.06 362 ARG A C 1
ATOM 2835 O O . ARG A 1 362 ? 14.004 1.095 -33.646 1.00 94.06 362 ARG A O 1
ATOM 2842 N N . GLN A 1 363 ? 12.348 2.262 -32.694 1.00 92.75 363 GLN A N 1
ATOM 2843 C CA . GLN A 1 363 ? 12.010 3.013 -33.909 1.00 92.75 363 GLN A CA 1
ATOM 2844 C C . GLN A 1 363 ? 13.092 4.048 -34.257 1.00 92.75 363 GLN A C 1
ATOM 2846 O O . GLN A 1 363 ? 13.492 4.149 -35.413 1.00 92.75 363 GLN A O 1
ATOM 2851 N N . MET A 1 364 ? 13.612 4.763 -33.255 1.00 87.62 364 MET A N 1
ATOM 2852 C CA . MET A 1 364 ? 14.751 5.678 -33.407 1.00 87.62 364 MET A CA 1
ATOM 2853 C C . MET A 1 364 ? 16.015 4.944 -33.877 1.00 87.62 364 MET A C 1
ATOM 2855 O O . MET A 1 364 ? 16.698 5.440 -34.766 1.00 87.62 364 MET A O 1
ATOM 2859 N N . GLY A 1 365 ? 16.298 3.757 -33.323 1.00 86.44 365 GLY A N 1
ATOM 2860 C CA . GLY A 1 365 ? 17.402 2.895 -33.759 1.00 86.44 365 GLY A CA 1
ATOM 2861 C C . GLY A 1 365 ? 17.265 2.479 -35.223 1.00 86.44 365 GLY A C 1
ATOM 2862 O O . GLY A 1 365 ? 18.142 2.788 -36.019 1.00 86.44 365 GLY A O 1
ATOM 2863 N N . ARG A 1 366 ? 16.113 1.911 -35.608 1.00 84.44 366 ARG A N 1
ATOM 2864 C CA . ARG A 1 366 ? 15.851 1.507 -37.001 1.00 84.44 366 ARG A CA 1
ATOM 2865 C C . ARG A 1 366 ? 15.945 2.663 -38.000 1.00 84.44 366 ARG A C 1
ATOM 2867 O O . ARG A 1 366 ? 16.448 2.461 -39.095 1.00 84.44 366 ARG A O 1
ATOM 2874 N N . ARG A 1 367 ? 15.522 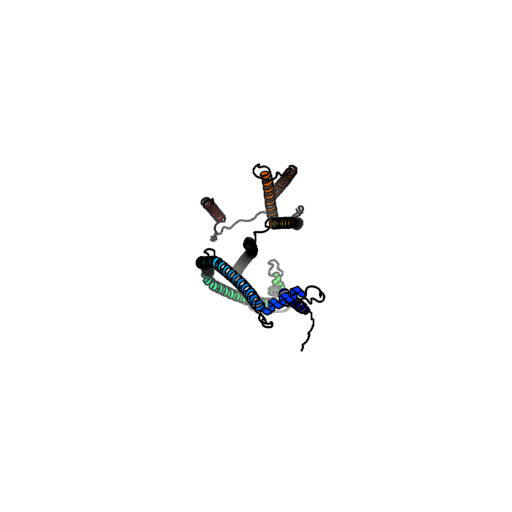3.879 -37.633 1.00 80.19 367 ARG A N 1
ATOM 2875 C CA . ARG A 1 367 ? 15.702 5.072 -38.486 1.00 80.19 367 ARG A CA 1
ATOM 2876 C C . ARG A 1 367 ? 17.156 5.534 -38.585 1.00 80.19 367 ARG A C 1
ATOM 2878 O O . ARG A 1 367 ? 17.553 6.023 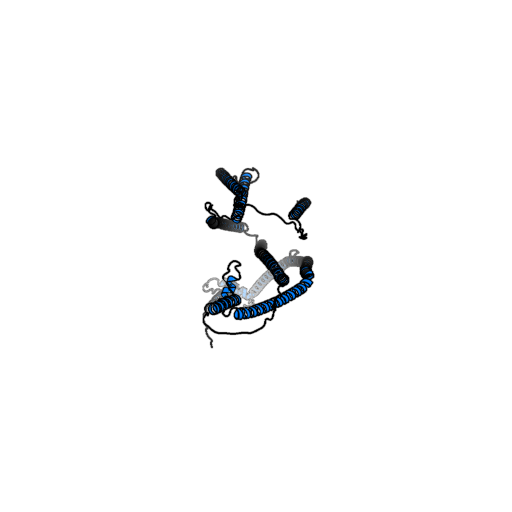-39.634 1.00 80.19 367 ARG A O 1
ATOM 2885 N N . ALA A 1 368 ? 17.942 5.390 -37.519 1.00 77.38 368 ALA A N 1
ATOM 2886 C CA . ALA A 1 368 ? 19.374 5.679 -37.561 1.00 77.38 368 ALA A CA 1
ATOM 2887 C C . ALA A 1 368 ? 20.145 4.648 -38.406 1.00 77.38 368 ALA A C 1
ATOM 2889 O O . ALA A 1 368 ? 21.102 5.019 -39.071 1.00 77.38 368 ALA A O 1
ATOM 2890 N N . GLU A 1 369 ? 19.707 3.387 -38.405 1.00 71.12 369 GLU A N 1
ATOM 2891 C CA . GLU A 1 369 ? 20.263 2.309 -39.236 1.00 71.12 369 GLU A CA 1
ATOM 2892 C C . GLU A 1 369 ? 19.841 2.439 -40.713 1.00 71.12 369 GLU A C 1
ATOM 2894 O O . GLU A 1 369 ? 20.673 2.268 -41.598 1.00 71.12 369 GLU A 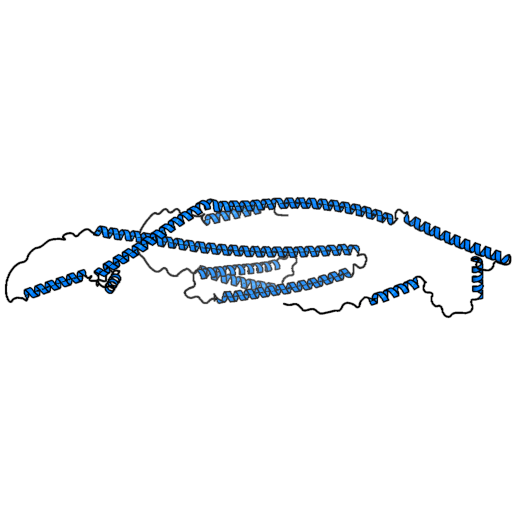O 1
ATOM 2899 N N . ALA A 1 370 ? 18.584 2.807 -40.997 1.00 62.09 370 ALA A N 1
ATOM 2900 C CA . ALA A 1 370 ? 18.099 3.047 -42.362 1.00 62.09 370 ALA A CA 1
ATOM 2901 C C . ALA A 1 370 ? 18.768 4.266 -43.028 1.00 62.09 370 ALA A C 1
ATOM 2903 O O . ALA A 1 370 ? 19.106 4.216 -44.207 1.00 62.09 370 ALA A O 1
ATOM 2904 N N . GLY A 1 371 ? 19.048 5.325 -42.257 1.00 55.19 371 GLY A N 1
ATOM 2905 C CA . GLY A 1 371 ? 19.733 6.528 -42.746 1.00 55.19 371 GLY A CA 1
ATOM 2906 C C . GLY A 1 371 ? 21.204 6.341 -43.154 1.00 55.19 371 GLY A C 1
ATOM 2907 O O . GLY A 1 371 ? 21.793 7.286 -43.670 1.00 55.19 371 GLY A O 1
ATOM 2908 N N . ASP A 1 372 ? 21.792 5.158 -42.935 1.00 51.06 372 ASP A N 1
ATOM 2909 C CA . ASP A 1 372 ? 23.110 4.753 -43.464 1.00 51.06 372 ASP A CA 1
ATOM 2910 C C . ASP A 1 372 ? 22.986 3.865 -44.735 1.00 51.06 372 ASP A C 1
ATOM 2912 O O . ASP A 1 372 ? 24.001 3.418 -45.272 1.00 51.06 372 ASP A O 1
ATOM 2916 N N . VAL A 1 373 ? 21.761 3.583 -45.217 1.00 52.75 373 VAL A N 1
ATOM 2917 C CA . VAL A 1 373 ? 21.471 2.654 -46.338 1.00 52.75 373 VAL A CA 1
ATOM 2918 C C . VAL A 1 373 ? 20.568 3.267 -47.430 1.00 52.75 373 VAL A C 1
ATOM 2920 O O . VAL A 1 373 ? 20.648 2.843 -48.584 1.00 52.75 373 VAL A O 1
ATOM 2923 N N . GLU A 1 374 ? 19.741 4.273 -47.123 1.00 47.84 374 GLU A N 1
ATOM 2924 C CA . GLU A 1 374 ? 18.876 4.940 -48.114 1.00 47.84 374 GLU A CA 1
ATOM 2925 C C . GLU A 1 374 ? 19.652 5.870 -49.073 1.00 47.84 374 GLU A C 1
ATOM 2927 O O . GLU A 1 374 ? 19.796 7.069 -48.850 1.00 47.84 374 GLU A O 1
ATOM 2932 N N . GLU A 1 375 ? 20.099 5.314 -50.203 1.00 49.59 375 GLU A N 1
ATOM 2933 C CA . GLU A 1 375 ? 20.228 6.066 -51.470 1.00 49.59 375 GLU A CA 1
ATOM 2934 C C . GLU A 1 375 ? 19.527 5.346 -52.651 1.00 49.59 375 GLU A C 1
ATOM 2936 O O . GLU A 1 375 ? 19.588 5.795 -53.795 1.00 49.59 375 GLU A O 1
ATOM 2941 N N . LEU A 1 376 ? 18.833 4.223 -52.396 1.00 49.28 376 LEU A N 1
ATOM 2942 C CA . LEU A 1 376 ? 18.152 3.402 -53.407 1.00 49.28 376 LEU A CA 1
ATOM 2943 C C . LEU A 1 376 ? 16.815 2.826 -52.870 1.00 49.28 376 LEU A C 1
ATOM 2945 O O . LEU A 1 376 ? 16.825 1.943 -52.020 1.00 49.28 376 LEU A O 1
ATOM 2949 N N . ASP A 1 377 ? 15.692 3.273 -53.456 1.00 51.56 377 ASP A N 1
ATOM 2950 C CA . ASP A 1 377 ? 14.312 2.723 -53.351 1.00 51.56 377 ASP A CA 1
ATOM 2951 C C . ASP A 1 377 ? 13.380 3.137 -52.173 1.00 51.56 377 ASP A C 1
ATOM 2953 O O . ASP A 1 377 ? 12.535 2.362 -51.723 1.00 51.56 377 ASP A O 1
ATOM 2957 N N . GLU A 1 378 ? 13.421 4.400 -51.725 1.00 54.38 378 GLU A N 1
ATOM 2958 C CA . GLU A 1 378 ? 12.520 4.919 -50.662 1.00 54.38 378 GLU A CA 1
ATOM 2959 C C . GLU A 1 378 ? 11.006 4.897 -51.012 1.00 54.38 378 GLU A C 1
ATOM 2961 O O . GLU A 1 378 ? 10.143 4.931 -50.132 1.00 54.38 378 GLU A O 1
ATOM 2966 N N . GLY A 1 379 ? 10.645 4.885 -52.302 1.00 53.38 379 GLY A N 1
ATOM 2967 C CA . GLY A 1 379 ? 9.274 5.171 -52.753 1.00 53.38 379 GLY A CA 1
ATOM 2968 C C . GLY A 1 379 ? 8.267 4.028 -52.574 1.00 53.38 379 GLY A C 1
ATOM 2969 O O . GLY A 1 379 ? 7.098 4.279 -52.275 1.00 53.38 379 GLY A O 1
ATOM 2970 N N . GLY A 1 380 ? 8.698 2.778 -52.775 1.00 56.03 380 GLY A N 1
ATOM 2971 C CA . GLY A 1 380 ? 7.819 1.603 -52.724 1.00 56.03 380 GLY A CA 1
ATOM 2972 C C . GLY A 1 380 ? 7.648 1.035 -51.315 1.00 56.03 380 GLY A C 1
ATOM 2973 O O . GLY A 1 380 ? 6.526 0.769 -50.878 1.00 56.03 380 GLY A O 1
ATOM 2974 N N . ALA A 1 381 ? 8.756 0.885 -50.584 1.00 58.19 381 ALA A N 1
ATOM 2975 C CA . ALA A 1 381 ? 8.769 0.271 -49.258 1.00 58.19 381 ALA A CA 1
ATOM 2976 C C . ALA A 1 381 ? 7.996 1.102 -48.218 1.00 58.19 381 ALA A C 1
ATOM 2978 O O . ALA A 1 381 ? 7.151 0.561 -47.502 1.00 58.19 381 ALA A O 1
ATOM 2979 N N . ALA A 1 382 ? 8.205 2.424 -48.191 1.00 60.72 382 ALA A N 1
ATOM 2980 C CA . ALA A 1 382 ? 7.521 3.318 -47.257 1.00 60.72 382 ALA A CA 1
ATOM 2981 C C . ALA A 1 382 ? 5.998 3.368 -47.485 1.00 60.72 382 ALA A C 1
ATOM 2983 O O . ALA A 1 382 ? 5.230 3.495 -46.529 1.00 60.72 382 ALA A O 1
ATOM 2984 N N . ALA A 1 383 ? 5.538 3.234 -48.735 1.00 67.12 383 ALA A N 1
ATOM 2985 C CA . ALA A 1 383 ? 4.112 3.172 -49.056 1.00 67.12 383 ALA A CA 1
ATOM 2986 C C . ALA A 1 383 ? 3.467 1.871 -48.542 1.00 67.12 383 ALA A C 1
ATOM 2988 O O . ALA A 1 383 ? 2.396 1.921 -47.935 1.00 67.12 383 ALA A O 1
ATOM 2989 N N . ALA A 1 384 ? 4.144 0.731 -48.718 1.00 71.56 384 ALA A N 1
ATOM 2990 C CA . ALA A 1 384 ? 3.687 -0.562 -48.211 1.00 71.56 384 ALA A CA 1
ATOM 2991 C C . ALA A 1 384 ? 3.684 -0.625 -46.669 1.00 71.56 384 ALA A C 1
ATOM 2993 O O . ALA A 1 384 ? 2.735 -1.141 -46.079 1.00 71.56 384 ALA A O 1
ATOM 2994 N N . GLU A 1 385 ? 4.692 -0.049 -46.000 1.00 76.94 385 GLU A N 1
ATOM 2995 C CA . GLU A 1 385 ? 4.720 0.061 -44.532 1.00 76.94 385 GLU A CA 1
ATOM 2996 C C . GLU A 1 385 ? 3.568 0.944 -44.014 1.00 76.94 385 GLU A C 1
ATOM 2998 O O . GLU A 1 385 ? 2.882 0.578 -43.057 1.00 76.94 385 GLU A O 1
ATOM 3003 N N . LEU A 1 386 ? 3.289 2.073 -44.678 1.00 73.12 386 LEU A N 1
ATOM 3004 C CA . LEU A 1 386 ? 2.179 2.964 -44.322 1.00 73.12 386 LEU A CA 1
ATOM 3005 C C . LEU A 1 386 ? 0.804 2.293 -44.494 1.00 73.12 386 LEU A C 1
ATOM 3007 O O . LEU A 1 386 ? -0.113 2.553 -43.711 1.00 73.12 386 LEU A O 1
ATOM 3011 N N . GLU A 1 387 ? 0.645 1.440 -45.508 1.00 77.25 387 GLU A N 1
ATOM 3012 C CA . GLU A 1 387 ? -0.583 0.676 -45.739 1.00 77.25 387 GLU A CA 1
ATOM 3013 C C . GLU A 1 387 ? -0.758 -0.451 -44.705 1.00 77.25 387 GLU A C 1
ATOM 3015 O O . GLU A 1 387 ? -1.848 -0.600 -44.150 1.00 77.25 387 GLU A O 1
ATOM 3020 N N . GLY A 1 388 ? 0.322 -1.151 -44.337 1.00 83.00 388 GLY A N 1
ATOM 3021 C CA . GLY A 1 388 ? 0.319 -2.122 -43.236 1.00 83.00 388 GLY A CA 1
ATOM 3022 C C . GLY A 1 388 ? -0.055 -1.496 -41.886 1.00 83.00 388 GLY A C 1
ATOM 3023 O O . GLY A 1 388 ? -0.956 -1.983 -41.204 1.00 83.00 388 GLY A O 1
ATOM 3024 N N . LEU A 1 389 ? 0.546 -0.351 -41.538 1.00 82.38 389 LEU A N 1
ATOM 3025 C CA . LEU A 1 389 ? 0.219 0.405 -40.318 1.00 82.38 389 LEU A CA 1
ATOM 3026 C C . LEU A 1 389 ? -1.224 0.943 -40.305 1.00 82.38 389 LEU A C 1
ATOM 3028 O O . LEU A 1 389 ? -1.791 1.178 -39.233 1.00 82.38 389 LEU A O 1
ATOM 3032 N N . ARG A 1 390 ? -1.836 1.142 -41.481 1.00 83.62 390 ARG A N 1
ATOM 3033 C CA . ARG A 1 390 ? -3.264 1.471 -41.614 1.00 83.62 390 ARG A CA 1
ATOM 3034 C C . ARG A 1 390 ? -4.152 0.271 -41.308 1.00 83.62 390 ARG A C 1
ATOM 3036 O O . ARG A 1 390 ? -5.072 0.414 -40.509 1.00 83.62 390 ARG A O 1
ATOM 3043 N N . GLN A 1 391 ? -3.851 -0.889 -41.888 1.00 85.31 391 GLN A N 1
ATOM 3044 C CA . GLN A 1 391 ? -4.599 -2.126 -41.643 1.00 85.31 391 GLN A CA 1
ATOM 3045 C C . GLN A 1 391 ? -4.519 -2.543 -40.164 1.00 85.31 391 GLN A C 1
ATOM 3047 O O . GLN A 1 391 ? -5.541 -2.873 -39.564 1.00 85.31 391 GLN A O 1
ATOM 3052 N N . GLU A 1 392 ? -3.344 -2.423 -39.535 1.00 87.56 392 GLU A N 1
ATOM 3053 C CA . GLU A 1 392 ? -3.174 -2.662 -38.094 1.00 87.56 392 GLU A CA 1
ATOM 3054 C C . GLU A 1 392 ? -3.996 -1.671 -37.244 1.00 87.56 392 GLU A C 1
ATOM 3056 O O . GLU A 1 392 ? -4.642 -2.069 -36.274 1.00 87.56 392 GLU A O 1
ATOM 3061 N N . ASN A 1 393 ? -4.057 -0.388 -37.629 1.00 83.50 393 ASN A N 1
ATOM 3062 C CA . ASN A 1 393 ? -4.918 0.596 -36.958 1.00 83.50 393 ASN A CA 1
ATOM 3063 C C . ASN A 1 393 ? -6.409 0.261 -37.082 1.00 83.50 393 ASN A C 1
ATOM 3065 O O . ASN A 1 393 ? -7.137 0.382 -36.097 1.00 83.50 393 ASN A O 1
ATOM 3069 N N . GLU A 1 394 ? -6.874 -0.148 -38.262 1.00 88.62 394 GLU A N 1
ATOM 3070 C CA . GLU A 1 394 ? -8.268 -0.552 -38.479 1.00 88.62 394 GLU A CA 1
ATOM 3071 C C . GLU A 1 394 ? -8.617 -1.811 -37.670 1.00 88.62 394 GLU A C 1
ATOM 3073 O O . GLU A 1 394 ? -9.686 -1.876 -37.054 1.00 88.62 394 GLU A O 1
ATOM 3078 N N . GLU A 1 395 ? -7.698 -2.779 -37.567 1.00 89.75 395 GLU A N 1
ATOM 3079 C CA . GLU A 1 395 ? -7.903 -3.951 -36.717 1.00 89.75 395 GLU A CA 1
ATOM 3080 C C . GLU A 1 395 ? -7.961 -3.576 -35.226 1.00 89.75 395 GLU A C 1
ATOM 3082 O O . GLU A 1 395 ? -8.890 -3.995 -34.526 1.00 89.75 395 GLU A O 1
ATOM 3087 N N . LEU A 1 396 ? -7.026 -2.753 -34.738 1.00 89.00 396 LEU A N 1
ATOM 3088 C CA . LEU A 1 396 ? -7.003 -2.276 -33.351 1.00 89.00 396 LEU A CA 1
ATOM 3089 C C . LEU A 1 396 ? -8.249 -1.447 -33.005 1.00 89.00 396 LEU A C 1
ATOM 3091 O O . LEU A 1 396 ? -8.810 -1.615 -31.919 1.00 89.00 396 LEU A O 1
ATOM 3095 N N . GLN A 1 397 ? -8.740 -0.611 -33.926 1.00 86.94 397 GLN A N 1
ATOM 3096 C CA . GLN A 1 397 ? -10.019 0.092 -33.775 1.00 86.94 397 GLN A CA 1
ATOM 3097 C C . GLN A 1 397 ? -11.186 -0.898 -33.681 1.00 86.94 397 GLN A C 1
ATOM 3099 O O . GLN A 1 397 ? -11.980 -0.817 -32.743 1.00 86.94 397 GLN A O 1
ATOM 3104 N N . GLY A 1 398 ? -11.241 -1.904 -34.559 1.00 90.75 398 GLY A N 1
ATOM 3105 C CA . GLY A 1 398 ? -12.245 -2.967 -34.486 1.00 90.75 398 GLY A CA 1
ATOM 3106 C C . GLY A 1 398 ? -12.176 -3.789 -33.189 1.00 90.75 398 GLY A C 1
ATOM 3107 O O . GLY A 1 398 ? -13.208 -4.216 -32.666 1.00 90.75 398 GLY A O 1
ATOM 3108 N N . GLN A 1 399 ? -10.983 -4.007 -32.626 1.00 91.12 399 GLN A N 1
ATOM 3109 C CA . GLN A 1 399 ? -10.814 -4.633 -31.309 1.00 91.12 399 GLN A CA 1
ATOM 3110 C C . GLN A 1 399 ? -11.348 -3.730 -30.183 1.00 91.12 399 GLN A C 1
ATOM 3112 O O . GLN A 1 399 ? -12.074 -4.215 -29.311 1.00 91.12 399 GLN A O 1
ATOM 3117 N N . LEU A 1 400 ? -11.056 -2.426 -30.226 1.00 89.00 400 LEU A N 1
ATOM 3118 C CA . LEU A 1 400 ? -11.565 -1.420 -29.286 1.00 89.00 400 LEU A CA 1
ATOM 3119 C C . LEU A 1 400 ? -13.096 -1.318 -29.310 1.00 89.00 400 LEU A C 1
ATOM 3121 O O . LEU A 1 400 ? -13.722 -1.314 -28.250 1.00 89.00 400 LEU A O 1
ATOM 3125 N N . GLU A 1 401 ? -13.714 -1.308 -30.492 1.00 91.44 401 GLU A N 1
ATOM 3126 C CA . GLU A 1 401 ? -15.174 -1.301 -30.642 1.00 91.44 401 GLU A CA 1
ATOM 3127 C C . GLU A 1 401 ? -15.815 -2.566 -30.056 1.00 91.44 401 GLU A C 1
ATOM 3129 O O . GLU A 1 401 ? -16.779 -2.475 -29.288 1.00 91.44 401 GLU A O 1
ATOM 3134 N N . ARG A 1 402 ? -15.240 -3.750 -30.326 1.00 92.62 402 ARG A N 1
ATOM 3135 C CA . ARG A 1 402 ? -15.687 -5.017 -29.718 1.00 92.62 402 ARG A CA 1
ATOM 3136 C C . ARG A 1 402 ? -15.590 -4.972 -28.190 1.00 92.62 402 ARG A C 1
ATOM 3138 O O . ARG A 1 402 ? -16.544 -5.348 -27.505 1.00 92.62 402 ARG A O 1
ATOM 3145 N N . GLN A 1 403 ? -14.482 -4.473 -27.636 1.00 90.19 403 GLN A N 1
ATOM 3146 C CA . GLN A 1 403 ? -14.320 -4.316 -26.185 1.00 90.19 403 GLN A CA 1
ATOM 3147 C C . GLN A 1 403 ? -15.319 -3.309 -25.595 1.00 90.19 403 GLN A C 1
ATOM 3149 O O . GLN A 1 403 ? -15.946 -3.599 -24.574 1.00 90.19 403 GLN A O 1
ATOM 3154 N N . ALA A 1 404 ? -15.538 -2.165 -26.248 1.00 88.81 404 ALA A N 1
ATOM 3155 C CA . ALA A 1 404 ? -16.529 -1.176 -25.831 1.00 88.81 404 ALA A CA 1
ATOM 3156 C C . ALA A 1 404 ? -17.946 -1.776 -25.801 1.00 88.81 404 ALA A C 1
ATOM 3158 O O . ALA A 1 404 ? -18.687 -1.579 -24.834 1.00 88.81 404 ALA A O 1
ATOM 3159 N N . GLN A 1 405 ? -18.303 -2.582 -26.805 1.00 91.38 405 GLN A N 1
ATOM 3160 C CA . GLN A 1 405 ? -19.594 -3.265 -26.870 1.00 91.38 405 GLN A CA 1
ATOM 3161 C C . GLN A 1 405 ? -19.753 -4.314 -25.753 1.00 91.38 405 GLN A C 1
ATOM 3163 O O . GLN A 1 405 ? -20.811 -4.376 -25.121 1.00 91.38 405 GLN A O 1
ATOM 3168 N N . ILE A 1 406 ? -18.697 -5.071 -25.427 1.00 91.38 406 ILE A N 1
ATOM 3169 C CA . ILE A 1 406 ? -18.666 -5.991 -24.273 1.00 91.38 406 ILE A CA 1
ATOM 3170 C C . ILE A 1 406 ? -18.850 -5.223 -22.955 1.00 91.38 406 ILE A C 1
ATOM 3172 O O . ILE A 1 406 ? -19.662 -5.624 -22.121 1.00 91.38 406 ILE A O 1
ATOM 3176 N N . VAL A 1 407 ? -18.164 -4.090 -22.765 1.00 89.38 407 VAL A N 1
ATOM 3177 C CA . VAL A 1 407 ? -18.311 -3.247 -21.563 1.00 89.38 407 VAL A CA 1
ATOM 3178 C C . VAL A 1 407 ? -19.740 -2.710 -21.432 1.00 89.38 407 VAL A C 1
ATOM 3180 O O . VAL A 1 407 ? -20.294 -2.721 -20.330 1.00 89.38 407 VAL A O 1
ATOM 3183 N N . VAL A 1 408 ? -20.376 -2.295 -22.532 1.00 90.56 408 VAL A N 1
ATOM 3184 C CA . VAL A 1 408 ? -21.790 -1.879 -22.535 1.00 90.56 408 VAL A CA 1
ATOM 3185 C C . VAL A 1 408 ? -22.710 -3.043 -22.151 1.00 90.56 408 VAL A C 1
ATOM 3187 O O . VAL A 1 408 ? -23.555 -2.869 -21.272 1.00 90.56 408 VAL A O 1
ATOM 3190 N N . GLN A 1 409 ? -22.518 -4.239 -22.717 1.00 89.44 409 GLN A N 1
ATOM 3191 C CA . GLN A 1 409 ? -23.307 -5.424 -22.352 1.00 89.44 409 GLN A CA 1
ATOM 3192 C C . GLN A 1 409 ? -23.117 -5.832 -20.883 1.00 89.44 409 GLN A C 1
ATOM 3194 O O . GLN A 1 409 ? -24.090 -6.167 -20.208 1.00 89.44 409 GLN A O 1
ATOM 3199 N N . LEU A 1 410 ? -21.891 -5.781 -20.354 1.00 85.75 410 LEU A N 1
ATOM 3200 C CA . LEU A 1 410 ? -21.609 -6.080 -18.946 1.00 85.75 410 LEU A CA 1
ATOM 3201 C C . LEU A 1 410 ? -22.225 -5.036 -18.007 1.00 85.75 410 LEU A C 1
ATOM 3203 O O . LEU A 1 410 ? -22.786 -5.406 -16.976 1.00 85.75 410 LEU A O 1
ATOM 3207 N N . ARG A 1 411 ? -22.202 -3.748 -18.375 1.00 82.69 411 ARG A N 1
ATOM 3208 C CA . ARG A 1 411 ? -22.907 -2.686 -17.637 1.00 82.69 411 ARG A CA 1
ATOM 3209 C C . ARG A 1 411 ? -24.420 -2.904 -17.647 1.00 82.69 411 ARG A C 1
ATOM 3211 O O . ARG A 1 411 ? -25.036 -2.788 -16.594 1.00 82.69 411 ARG A O 1
ATOM 3218 N N . GLN A 1 412 ? -25.009 -3.280 -18.783 1.00 84.38 412 GLN A N 1
ATOM 3219 C CA . GLN A 1 412 ? -26.438 -3.605 -18.883 1.00 84.38 412 GLN A CA 1
ATOM 3220 C C . GLN A 1 412 ? -26.815 -4.843 -18.053 1.00 84.38 412 GLN A C 1
ATOM 3222 O O . GLN A 1 412 ? -27.795 -4.795 -17.315 1.00 84.38 412 GLN A O 1
ATOM 3227 N N . LYS A 1 413 ? -26.019 -5.921 -18.098 1.00 82.12 413 LYS A N 1
ATOM 3228 C CA . LYS A 1 413 ? -26.228 -7.127 -17.273 1.00 82.12 413 LYS A CA 1
ATOM 3229 C C . LYS A 1 413 ? -26.074 -6.845 -15.776 1.00 82.12 413 LYS A C 1
ATOM 3231 O O . LYS A 1 413 ? -26.885 -7.314 -14.986 1.00 82.12 413 LYS A O 1
ATOM 3236 N N . SER A 1 414 ? -25.078 -6.048 -15.386 1.00 76.62 414 SER A N 1
ATOM 3237 C CA . SER A 1 414 ? -24.880 -5.610 -13.996 1.00 76.62 414 SER A CA 1
ATOM 3238 C C . SER A 1 414 ? -26.039 -4.734 -13.504 1.00 76.62 414 SER A C 1
ATOM 3240 O O . SER A 1 414 ? -26.543 -4.931 -12.399 1.00 76.62 414 SER A O 1
ATOM 3242 N N . LEU A 1 415 ? -26.531 -3.823 -14.352 1.00 73.56 415 LEU A N 1
ATOM 3243 C CA . LEU A 1 415 ? -27.710 -3.008 -14.064 1.00 73.56 415 LEU A CA 1
ATOM 3244 C C . LEU A 1 415 ? -28.961 -3.883 -13.886 1.00 73.56 415 LEU A C 1
ATOM 3246 O O . LEU A 1 415 ? -29.652 -3.733 -12.884 1.00 73.56 415 LEU A O 1
ATOM 3250 N N . ALA A 1 416 ? -29.204 -4.838 -14.790 1.00 71.69 416 ALA A N 1
ATOM 3251 C CA . ALA A 1 416 ? -30.319 -5.781 -14.693 1.00 71.69 416 ALA A CA 1
ATOM 3252 C C . ALA A 1 416 ? -30.253 -6.629 -13.408 1.00 71.69 416 ALA A C 1
ATOM 3254 O O . ALA A 1 416 ? -31.225 -6.668 -12.659 1.00 71.69 416 ALA A O 1
ATOM 3255 N N . ALA A 1 417 ? -29.091 -7.207 -13.085 1.00 70.81 417 ALA A N 1
ATOM 3256 C CA . ALA A 1 417 ? -28.893 -7.983 -11.858 1.00 70.81 417 ALA A CA 1
ATOM 3257 C C . ALA A 1 417 ? -29.049 -7.135 -10.576 1.00 70.81 417 ALA A C 1
ATOM 3259 O O . ALA A 1 417 ? -29.521 -7.629 -9.551 1.00 70.81 417 ALA A O 1
ATOM 3260 N N . SER A 1 418 ? -28.679 -5.850 -10.620 1.00 64.50 418 SER A N 1
ATOM 3261 C CA . SER A 1 418 ? -28.925 -4.898 -9.528 1.00 64.50 418 SER A CA 1
ATOM 3262 C C . SER A 1 418 ? -30.416 -4.562 -9.391 1.00 64.50 418 SER A C 1
ATOM 3264 O O . SER A 1 418 ? -30.934 -4.494 -8.277 1.00 64.50 418 SER A O 1
ATOM 3266 N N . CYS A 1 419 ? -31.138 -4.426 -10.509 1.00 59.78 419 CYS A N 1
ATOM 3267 C CA . CYS A 1 419 ? -32.588 -4.241 -10.509 1.00 59.78 419 CYS A CA 1
ATOM 3268 C C . CYS A 1 419 ? -33.323 -5.478 -9.970 1.00 59.78 419 CYS A C 1
ATOM 3270 O O . CYS A 1 419 ? -34.213 -5.319 -9.142 1.00 59.78 419 CYS A O 1
ATOM 3272 N N . GLU A 1 420 ? -32.940 -6.695 -10.362 1.00 55.44 420 GLU A N 1
ATOM 3273 C CA . GLU A 1 420 ? -33.545 -7.932 -9.847 1.00 55.44 420 GLU A CA 1
ATOM 3274 C C . GLU A 1 420 ? -33.290 -8.101 -8.339 1.00 55.44 420 GLU A C 1
ATOM 3276 O O . GLU A 1 420 ? -34.236 -8.257 -7.564 1.00 55.44 420 GLU A O 1
ATOM 3281 N N . ASN A 1 421 ? -32.039 -7.959 -7.887 1.00 51.69 421 ASN A N 1
ATOM 3282 C CA . ASN A 1 421 ? -31.692 -8.110 -6.468 1.00 51.69 421 ASN A CA 1
ATOM 3283 C C . ASN A 1 421 ? -32.198 -6.958 -5.575 1.00 51.69 421 ASN A C 1
ATOM 3285 O O . ASN A 1 421 ? -32.452 -7.172 -4.388 1.00 51.69 421 ASN A O 1
ATOM 3289 N N . GLY A 1 422 ? -32.358 -5.746 -6.117 1.00 47.81 422 GLY A N 1
ATOM 3290 C CA . GLY A 1 422 ? -32.922 -4.599 -5.398 1.00 47.81 422 GLY A CA 1
ATOM 3291 C C . GLY A 1 422 ? -34.454 -4.601 -5.342 1.00 47.81 422 GLY A C 1
ATOM 3292 O O . GLY A 1 422 ? -35.033 -4.259 -4.311 1.00 47.81 422 GLY A O 1
ATOM 3293 N N . SER A 1 423 ? -35.120 -5.019 -6.423 1.00 45.41 423 SER A N 1
ATOM 3294 C CA . SER A 1 423 ? -36.584 -4.970 -6.556 1.00 45.41 423 SER A CA 1
ATOM 3295 C C . SER A 1 423 ? -37.295 -6.043 -5.726 1.00 45.41 423 SER A C 1
ATOM 3297 O O . SER A 1 423 ? -38.292 -5.754 -5.062 1.00 45.41 423 SER A O 1
ATOM 3299 N N . VAL A 1 424 ? -36.750 -7.267 -5.669 1.00 47.56 424 VAL A N 1
ATOM 3300 C CA . VAL A 1 424 ? -37.387 -8.411 -4.979 1.00 47.56 424 VAL A CA 1
ATOM 3301 C C . VAL A 1 424 ? -37.604 -8.170 -3.475 1.00 47.56 424 VAL A C 1
ATOM 3303 O O . VAL A 1 424 ? -38.481 -8.794 -2.879 1.00 47.56 424 VAL A O 1
ATOM 3306 N N . ARG A 1 425 ? -36.862 -7.247 -2.842 1.00 49.16 425 ARG A N 1
ATOM 3307 C CA . ARG A 1 425 ? -36.962 -6.992 -1.393 1.00 49.16 425 ARG A CA 1
ATOM 3308 C C . ARG A 1 425 ? -37.799 -5.778 -0.981 1.00 49.16 425 ARG A C 1
ATOM 3310 O O . ARG A 1 425 ? -38.081 -5.652 0.207 1.00 49.16 425 ARG A O 1
ATOM 3317 N N . LEU A 1 426 ? -38.190 -4.907 -1.915 1.00 49.66 426 LEU A N 1
ATOM 3318 C CA . LEU A 1 426 ? -38.963 -3.681 -1.650 1.00 49.66 426 LEU A CA 1
ATOM 3319 C C . LEU A 1 426 ? -40.011 -3.425 -2.751 1.00 49.66 426 LEU A C 1
ATOM 3321 O O . LEU A 1 426 ? -40.105 -2.333 -3.311 1.00 49.66 426 LEU A O 1
ATOM 3325 N N . GLY A 1 427 ? -40.808 -4.450 -3.065 1.00 44.53 427 GLY A N 1
ATOM 3326 C CA . GLY A 1 427 ? -41.929 -4.327 -3.998 1.00 44.53 427 GLY A CA 1
ATOM 3327 C C . GLY A 1 427 ? -42.999 -3.327 -3.511 1.00 44.53 427 GLY A C 1
ATOM 3328 O O . GLY A 1 427 ? -43.258 -3.244 -2.307 1.00 44.53 427 GLY A O 1
ATOM 3329 N N . PRO A 1 428 ? -43.680 -2.597 -4.417 1.00 50.44 428 PRO A N 1
ATOM 3330 C CA . PRO A 1 428 ? -44.498 -1.417 -4.096 1.00 50.44 428 PRO A CA 1
ATOM 3331 C C . PRO A 1 428 ? -45.872 -1.721 -3.457 1.00 50.44 428 PRO A C 1
ATOM 3333 O O . PRO A 1 428 ? -46.820 -0.962 -3.645 1.00 50.44 428 PRO A O 1
ATOM 3336 N N . LYS A 1 429 ? -46.025 -2.854 -2.755 1.00 44.94 429 LYS A N 1
ATOM 3337 C CA . LYS A 1 429 ? -47.309 -3.305 -2.178 1.00 44.94 429 LYS A CA 1
ATOM 3338 C C . LYS A 1 429 ? -47.252 -3.895 -0.764 1.00 44.94 429 LYS A C 1
ATOM 3340 O O . LYS A 1 429 ? -48.308 -4.209 -0.229 1.00 44.94 429 LYS A O 1
ATOM 3345 N N . SER A 1 430 ? -46.089 -3.981 -0.114 1.00 43.25 430 SER A N 1
ATOM 3346 C CA . SER A 1 430 ? -46.013 -4.369 1.310 1.00 43.25 430 SER A CA 1
ATOM 3347 C C . SER A 1 430 ? -46.183 -3.164 2.240 1.00 43.25 430 SER A C 1
ATOM 3349 O O . SER A 1 430 ? -45.337 -2.886 3.087 1.00 43.25 430 SER A O 1
ATOM 3351 N N . ALA A 1 431 ? -47.282 -2.435 2.057 1.00 51.50 431 ALA A N 1
ATOM 3352 C CA . ALA A 1 431 ? -47.716 -1.385 2.964 1.00 51.50 431 ALA A CA 1
ATOM 3353 C C . ALA A 1 431 ? -48.763 -1.958 3.925 1.00 51.50 431 ALA A C 1
ATOM 3355 O O . ALA A 1 431 ? -49.951 -1.782 3.694 1.00 51.50 431 ALA A O 1
ATOM 3356 N N . GLU A 1 432 ? -48.326 -2.636 4.992 1.00 46.66 432 GLU A N 1
ATOM 3357 C CA . GLU A 1 432 ? -49.168 -2.856 6.176 1.00 46.66 432 GLU A CA 1
ATOM 3358 C C . GLU A 1 432 ? -48.329 -3.134 7.448 1.00 46.66 432 GLU A C 1
ATOM 3360 O O . GLU A 1 432 ? -47.518 -4.053 7.527 1.00 46.66 432 GLU A O 1
ATOM 3365 N N . SER A 1 433 ? -48.562 -2.297 8.464 1.00 50.94 433 SER A N 1
ATOM 3366 C CA . SER A 1 433 ? -48.305 -2.486 9.903 1.00 50.94 433 SER A CA 1
ATOM 3367 C C . SER A 1 433 ? -46.885 -2.471 10.520 1.00 50.94 433 SER A C 1
ATOM 3369 O O . SER A 1 433 ? -46.830 -2.201 11.718 1.00 50.94 433 SER A O 1
ATOM 3371 N N . SER A 1 434 ? -45.748 -2.679 9.830 1.00 52.84 434 SER A N 1
ATOM 3372 C CA . SER A 1 434 ? -44.430 -2.607 10.532 1.00 52.84 434 SER A CA 1
ATOM 3373 C C . SER A 1 434 ? -43.185 -2.212 9.717 1.00 52.84 434 SER A C 1
ATOM 3375 O O . SER A 1 434 ? -42.091 -2.739 9.931 1.00 52.84 434 SER A O 1
ATOM 3377 N N . VAL A 1 435 ? -43.293 -1.221 8.825 1.00 57.06 435 VAL A N 1
ATOM 3378 C CA . VAL A 1 435 ? -42.087 -0.577 8.270 1.00 57.06 435 VAL A CA 1
ATOM 3379 C C . VAL A 1 435 ? -41.459 0.300 9.356 1.00 57.06 435 VAL A C 1
ATOM 3381 O O . VAL A 1 435 ? -42.023 1.320 9.737 1.00 57.06 435 VAL A O 1
ATOM 3384 N N . SER A 1 436 ? -40.299 -0.103 9.870 1.00 66.56 436 SER A N 1
ATOM 3385 C CA . SER A 1 436 ? -39.563 0.678 10.873 1.00 66.56 436 SER A CA 1
ATOM 3386 C C . SER A 1 436 ? -39.045 1.999 10.290 1.00 66.56 436 SER A C 1
ATOM 3388 O O . SER A 1 436 ? -38.638 2.039 9.127 1.00 66.56 436 SER A O 1
ATOM 3390 N N . ASP A 1 437 ? -38.948 3.055 11.107 1.00 66.50 437 ASP A N 1
ATOM 3391 C CA . ASP A 1 437 ? -38.419 4.371 10.689 1.00 66.50 437 ASP A CA 1
ATOM 3392 C C . ASP A 1 437 ? -37.072 4.267 9.964 1.00 66.50 437 ASP A C 1
ATOM 3394 O O . ASP A 1 437 ? -36.787 4.997 9.017 1.00 66.50 437 ASP A O 1
ATOM 3398 N N . ARG A 1 438 ? -36.242 3.300 10.366 1.00 63.47 438 ARG A N 1
ATOM 3399 C CA . ARG A 1 438 ? -34.953 3.017 9.733 1.00 63.47 438 ARG A CA 1
ATOM 3400 C C . ARG A 1 438 ? -35.093 2.573 8.273 1.00 63.47 438 ARG A C 1
ATOM 3402 O O . ARG A 1 438 ? -34.312 3.016 7.438 1.00 63.47 438 ARG A O 1
ATOM 3409 N N . GLN A 1 439 ? -36.091 1.750 7.954 1.00 74.69 439 GLN A N 1
ATOM 3410 C CA . GLN A 1 439 ? -36.385 1.334 6.578 1.00 74.69 439 GLN A CA 1
ATOM 3411 C C . GLN A 1 439 ? -36.947 2.492 5.744 1.00 74.69 439 GLN A C 1
ATOM 3413 O O . GLN A 1 439 ? -36.613 2.588 4.565 1.00 74.69 439 GLN A O 1
ATOM 3418 N N . LEU A 1 440 ? -37.729 3.400 6.342 1.00 73.88 440 LEU A N 1
ATOM 3419 C CA . LEU A 1 440 ? -38.168 4.632 5.674 1.00 73.88 440 LEU A CA 1
ATOM 3420 C C . LEU A 1 440 ? -36.980 5.561 5.377 1.00 73.88 440 LEU A C 1
ATOM 3422 O O . LEU A 1 440 ? -36.846 6.033 4.251 1.00 73.88 440 LEU A O 1
ATOM 3426 N N . ILE A 1 441 ? -36.070 5.761 6.336 1.00 73.81 441 ILE A N 1
ATOM 3427 C CA . ILE A 1 441 ? -34.847 6.563 6.156 1.00 73.81 441 ILE A CA 1
ATOM 3428 C C . ILE A 1 441 ? -33.952 5.975 5.056 1.00 73.81 441 ILE A C 1
ATOM 3430 O O . ILE A 1 441 ? -33.481 6.712 4.187 1.00 73.81 441 ILE A O 1
ATOM 3434 N N . ASP A 1 442 ? -33.729 4.659 5.059 1.00 71.50 442 ASP A N 1
ATOM 3435 C CA . ASP A 1 442 ? -32.905 4.001 4.042 1.00 71.50 442 ASP A CA 1
ATOM 3436 C C . ASP A 1 442 ? -33.591 4.012 2.655 1.00 71.50 442 ASP A C 1
ATOM 3438 O O . ASP A 1 442 ? -32.913 4.186 1.639 1.00 71.50 442 ASP A O 1
ATOM 3442 N N . ARG A 1 443 ? -34.933 3.945 2.589 1.00 77.12 443 ARG A N 1
ATOM 3443 C CA . ARG A 1 443 ? -35.711 4.118 1.345 1.00 77.12 443 ARG A CA 1
ATOM 3444 C C . ARG A 1 443 ? -35.639 5.549 0.802 1.00 77.12 443 ARG A C 1
ATOM 3446 O O . ARG A 1 443 ? -35.417 5.714 -0.394 1.00 77.12 443 ARG A O 1
ATOM 3453 N N . VAL A 1 444 ? -35.772 6.567 1.656 1.00 73.44 444 VAL A N 1
ATOM 3454 C CA . VAL A 1 444 ? -35.617 7.987 1.282 1.00 73.44 444 VAL A CA 1
ATOM 3455 C C . VAL A 1 444 ? -34.211 8.244 0.734 1.00 73.44 444 VAL A C 1
ATOM 3457 O O . VAL A 1 444 ? -34.077 8.784 -0.360 1.00 73.44 444 VAL A O 1
ATOM 3460 N N . ARG A 1 445 ? -33.160 7.759 1.413 1.00 76.31 445 ARG A N 1
ATOM 3461 C CA . ARG A 1 445 ? -31.767 7.864 0.934 1.00 76.31 445 ARG A CA 1
ATOM 3462 C C . ARG A 1 445 ? -31.540 7.186 -0.416 1.00 76.31 445 ARG A C 1
ATOM 3464 O O . ARG A 1 445 ? -30.813 7.720 -1.250 1.00 76.31 445 ARG A O 1
ATOM 3471 N N . PHE A 1 446 ? -32.148 6.020 -0.638 1.00 77.62 446 PHE A N 1
ATOM 3472 C CA . PHE A 1 446 ? -32.084 5.334 -1.927 1.00 77.62 446 PHE A CA 1
ATOM 3473 C C . PHE A 1 446 ? -32.725 6.178 -3.040 1.00 77.62 446 PHE A C 1
ATOM 3475 O O . PHE A 1 446 ? -32.088 6.414 -4.066 1.00 77.62 446 PHE A O 1
ATOM 3482 N N . LEU A 1 447 ? -33.939 6.690 -2.811 1.00 74.38 447 LEU A N 1
ATOM 3483 C CA . LEU A 1 447 ? -34.656 7.539 -3.768 1.00 74.38 447 LEU A CA 1
ATOM 3484 C C . LEU A 1 447 ? -33.938 8.877 -4.019 1.00 74.38 447 LEU A C 1
ATOM 3486 O O . LEU A 1 447 ? -33.940 9.377 -5.139 1.00 74.38 447 LEU A O 1
ATOM 3490 N N . GLU A 1 448 ? -33.278 9.455 -3.013 1.00 75.00 448 GLU A N 1
ATOM 3491 C CA . GLU A 1 448 ? -32.445 10.657 -3.173 1.00 75.00 448 GLU A CA 1
ATOM 3492 C C . GLU A 1 448 ? -31.222 10.394 -4.067 1.00 75.00 448 GLU A C 1
ATOM 3494 O O . GLU A 1 448 ? -30.941 11.179 -4.974 1.00 75.00 448 GLU A O 1
ATOM 3499 N N . ALA A 1 449 ? -30.535 9.262 -3.878 1.00 73.00 449 ALA A N 1
ATOM 3500 C CA . ALA A 1 449 ? -29.412 8.861 -4.726 1.00 73.00 449 ALA A CA 1
ATOM 3501 C C . ALA A 1 449 ? -29.843 8.501 -6.163 1.00 73.00 449 ALA A C 1
ATOM 3503 O O . ALA A 1 449 ? -29.088 8.723 -7.113 1.00 73.00 449 ALA A O 1
ATOM 3504 N N . GLU A 1 450 ? -31.047 7.951 -6.343 1.00 74.31 450 GLU A N 1
ATOM 3505 C CA . GLU A 1 450 ? -31.637 7.687 -7.660 1.00 74.31 450 GLU A CA 1
ATOM 3506 C C . GLU A 1 450 ? -32.032 8.993 -8.372 1.00 74.31 450 GLU A C 1
ATOM 3508 O O . GLU A 1 450 ? -31.655 9.194 -9.530 1.00 74.31 450 GLU A O 1
ATOM 3513 N N . ASN A 1 451 ? -32.663 9.934 -7.659 1.00 75.88 451 ASN A N 1
ATOM 3514 C CA . ASN A 1 451 ? -32.982 11.270 -8.171 1.00 75.88 451 ASN A CA 1
ATOM 3515 C C . ASN A 1 451 ? -31.724 12.043 -8.588 1.00 75.88 451 ASN A C 1
ATOM 3517 O O . ASN A 1 451 ? -31.713 12.648 -9.658 1.00 75.88 451 ASN A O 1
ATOM 3521 N N . GLN A 1 452 ? -30.641 11.986 -7.804 1.00 79.56 452 GLN A N 1
ATOM 3522 C CA . GLN A 1 452 ? -29.379 12.638 -8.167 1.00 79.56 452 GLN A CA 1
ATOM 3523 C C . GLN A 1 452 ? -28.814 12.091 -9.490 1.00 79.56 452 GLN A C 1
ATOM 3525 O O . GLN A 1 452 ? -28.440 12.868 -10.368 1.00 79.56 452 GLN A O 1
ATOM 3530 N N . LYS A 1 453 ? -28.817 10.763 -9.679 1.00 77.19 453 LYS A N 1
ATOM 3531 C CA . LYS A 1 453 ? -28.362 10.120 -10.928 1.00 77.19 453 LYS A CA 1
ATOM 3532 C C . LYS A 1 453 ? -29.249 10.462 -12.123 1.00 77.19 453 LYS A C 1
ATOM 3534 O O . LYS A 1 453 ? -28.738 10.735 -13.207 1.00 77.19 453 LYS A O 1
ATOM 3539 N N . ALA A 1 454 ? -30.569 10.460 -11.939 1.00 77.25 454 ALA A N 1
ATOM 3540 C CA . ALA A 1 454 ? -31.508 10.870 -12.979 1.00 77.25 454 ALA A CA 1
ATOM 3541 C C . ALA A 1 454 ? -31.320 12.355 -13.348 1.00 77.25 454 ALA A C 1
ATOM 3543 O O . ALA A 1 454 ? -31.344 12.692 -14.531 1.00 77.25 454 ALA A O 1
ATOM 3544 N N . GLY A 1 455 ? -31.042 13.216 -12.364 1.00 79.25 455 GLY A N 1
ATOM 3545 C CA . GLY A 1 455 ? -30.683 14.619 -12.564 1.00 79.25 455 GLY A CA 1
ATOM 3546 C C . GLY A 1 455 ? -29.402 14.806 -13.383 1.00 79.25 455 GLY A C 1
ATOM 3547 O O . GLY A 1 455 ? -29.406 15.581 -14.338 1.00 79.25 455 GLY A O 1
ATOM 3548 N N . GLU A 1 456 ? -28.329 14.065 -13.085 1.00 86.00 456 GLU A N 1
ATOM 3549 C CA . GLU A 1 456 ? -27.094 14.112 -13.886 1.00 86.00 456 GLU A CA 1
ATOM 3550 C C . GLU A 1 456 ? -27.297 13.590 -15.314 1.00 86.00 456 GLU A C 1
ATOM 3552 O O . GLU A 1 456 ? -26.794 14.194 -16.260 1.00 86.00 456 GLU A O 1
ATOM 3557 N N . HIS A 1 457 ? -28.094 12.534 -15.502 1.00 77.12 457 HIS A N 1
ATOM 3558 C CA . HIS A 1 457 ? -28.413 12.029 -16.839 1.00 77.12 457 HIS A CA 1
ATOM 3559 C C . HIS A 1 457 ? -29.255 13.031 -17.648 1.00 77.12 457 HIS A C 1
ATOM 3561 O O . HIS A 1 457 ? -28.990 13.242 -18.830 1.00 77.12 457 HIS A O 1
ATOM 3567 N N . VAL A 1 458 ? -30.216 13.721 -17.017 1.00 81.62 458 VAL A N 1
ATOM 3568 C CA . VAL A 1 458 ? -30.938 14.842 -17.645 1.00 81.62 458 VAL A CA 1
ATOM 3569 C C . VAL A 1 458 ? -29.986 15.997 -17.965 1.00 81.62 458 VAL A C 1
ATOM 3571 O O . VAL A 1 458 ? -30.104 16.571 -19.044 1.00 81.62 458 VAL A O 1
ATOM 3574 N N . ARG A 1 459 ? -29.029 16.327 -17.084 1.00 88.88 459 ARG A N 1
ATOM 3575 C CA . ARG A 1 459 ? -28.029 17.380 -17.332 1.00 88.88 459 ARG A CA 1
ATOM 3576 C C . ARG A 1 459 ? -27.179 17.063 -18.561 1.00 88.88 459 ARG A C 1
ATOM 3578 O O . ARG A 1 459 ? -27.092 17.896 -19.452 1.00 88.88 459 ARG A O 1
ATOM 3585 N N . LEU A 1 460 ? -26.634 15.851 -18.638 1.00 82.25 460 LEU A N 1
ATOM 3586 C CA . LEU A 1 460 ? -25.773 15.412 -19.737 1.00 82.25 460 LEU A CA 1
ATOM 3587 C C . LEU A 1 460 ? -26.532 15.327 -21.074 1.00 82.25 460 LEU A C 1
ATOM 3589 O O . LEU A 1 460 ? -25.988 15.683 -22.114 1.00 82.25 460 LEU A O 1
ATOM 3593 N N . LEU A 1 461 ? -27.814 14.943 -21.058 1.00 79.31 461 LEU A N 1
ATOM 3594 C CA . LEU A 1 461 ? -28.663 14.998 -22.254 1.00 79.31 461 LEU A CA 1
ATOM 3595 C C . LEU A 1 461 ? -29.028 16.437 -22.672 1.00 79.31 461 LEU A C 1
ATOM 3597 O O . LEU A 1 461 ? -29.257 16.659 -23.859 1.00 79.31 461 LEU A O 1
ATOM 3601 N N . ARG A 1 462 ? -29.081 17.415 -21.748 1.00 83.25 462 ARG A N 1
ATOM 3602 C CA . ARG A 1 462 ? -29.190 18.848 -22.108 1.00 83.25 462 ARG A CA 1
ATOM 3603 C C . ARG A 1 462 ? -27.899 19.359 -22.728 1.00 83.25 462 ARG A C 1
ATOM 3605 O O . ARG A 1 462 ? -27.960 19.967 -23.785 1.00 83.25 462 ARG A O 1
ATOM 3612 N N . GLU A 1 463 ? -26.765 19.048 -22.109 1.00 83.12 463 GLU A N 1
ATOM 3613 C CA . GLU A 1 463 ? -25.415 19.408 -22.560 1.00 83.12 463 GLU A CA 1
ATOM 3614 C C . GLU A 1 463 ? -25.203 18.944 -24.018 1.00 83.12 463 GLU A C 1
ATOM 3616 O O . GLU A 1 463 ? -24.955 19.766 -24.895 1.00 83.12 463 GLU A O 1
ATOM 3621 N N . GLN A 1 464 ? -25.522 17.680 -24.332 1.00 80.00 464 GLN A N 1
ATOM 3622 C CA . GLN A 1 464 ? -25.502 17.142 -25.706 1.00 80.00 464 GLN A CA 1
ATOM 3623 C C . GLN A 1 464 ? -26.487 17.819 -26.686 1.00 80.00 464 GLN A C 1
ATOM 3625 O O . GLN A 1 464 ? -26.232 17.868 -27.891 1.00 80.00 464 GLN A O 1
ATOM 3630 N N . LEU A 1 465 ? -27.629 18.321 -26.203 1.00 79.12 465 LEU A N 1
ATOM 3631 C CA . LEU A 1 465 ? -28.614 19.051 -27.015 1.00 79.12 465 LEU A CA 1
ATOM 3632 C C . LEU A 1 465 ? -28.209 20.512 -27.266 1.00 79.12 465 LEU A C 1
ATOM 3634 O O . LEU A 1 465 ? -28.585 21.071 -28.296 1.00 79.12 465 LEU A O 1
ATOM 3638 N N . GLU A 1 466 ? -27.461 21.117 -26.345 1.00 79.44 466 GLU A N 1
ATOM 3639 C CA . GLU A 1 466 ? -26.944 22.485 -26.434 1.00 79.44 466 GLU A CA 1
ATOM 3640 C C . GLU A 1 466 ? -25.677 22.535 -27.307 1.00 79.44 466 GLU A C 1
ATOM 3642 O O . GLU A 1 466 ? -25.611 23.345 -28.235 1.00 79.44 466 GLU A O 1
ATOM 3647 N N . GLU A 1 467 ? -24.738 21.599 -27.123 1.00 74.00 467 GLU A N 1
ATOM 3648 C CA . GLU A 1 467 ? -23.551 21.424 -27.979 1.00 74.00 467 GLU A CA 1
ATOM 3649 C C . GLU A 1 467 ? -23.924 21.144 -29.445 1.00 74.00 467 GLU A C 1
ATOM 3651 O O . GLU A 1 467 ? -23.301 21.674 -30.362 1.00 74.00 467 GLU A O 1
ATOM 3656 N N . GLY A 1 468 ? -24.992 20.375 -29.688 1.00 63.19 468 GLY A N 1
ATOM 3657 C CA . GLY A 1 468 ? -25.507 20.119 -31.038 1.00 63.19 468 GLY A CA 1
ATOM 3658 C C . GLY A 1 468 ? -26.241 21.300 -31.695 1.00 63.19 468 GLY A C 1
ATOM 3659 O O . GLY A 1 468 ? -26.558 21.220 -32.882 1.00 63.19 468 GLY A O 1
ATOM 3660 N N . GLY A 1 469 ? -26.548 22.367 -30.946 1.00 59.25 469 GLY A N 1
ATOM 3661 C CA . GLY A 1 469 ? -27.272 23.552 -31.429 1.00 59.25 469 GLY A CA 1
ATOM 3662 C C . GLY A 1 469 ? -26.425 24.827 -31.535 1.00 59.25 469 GLY A C 1
ATOM 3663 O O . GLY A 1 469 ? -26.791 25.746 -32.270 1.00 59.25 469 GLY A O 1
ATOM 3664 N N . GLY A 1 470 ? -25.300 24.898 -30.819 1.00 52.25 470 GLY A N 1
ATOM 3665 C CA . GLY A 1 470 ? -24.383 26.038 -30.826 1.00 52.25 470 GLY A CA 1
ATOM 3666 C C . GLY A 1 470 ? -23.451 26.032 -32.038 1.00 52.25 470 GLY A C 1
ATOM 3667 O O . GLY A 1 470 ? -22.439 25.339 -32.050 1.00 52.25 470 GLY A O 1
ATOM 3668 N N . GLY A 1 471 ? -23.756 26.837 -33.056 1.00 56.00 471 GLY A N 1
ATOM 3669 C CA . GLY A 1 471 ? -22.938 26.938 -34.267 1.00 56.00 471 GLY A CA 1
ATOM 3670 C C . GLY A 1 471 ? -21.565 27.586 -34.050 1.00 56.00 471 GLY A C 1
ATOM 3671 O O . GLY A 1 471 ? -21.407 28.772 -34.326 1.00 56.00 471 GLY A O 1
ATOM 3672 N N . SER A 1 472 ? -20.560 26.807 -33.636 1.00 53.09 472 SER A N 1
ATOM 3673 C CA . SER A 1 472 ? -19.139 27.119 -33.849 1.00 53.09 472 SER A CA 1
ATOM 3674 C C . SER A 1 472 ? -18.258 25.867 -33.725 1.00 53.09 472 SER A C 1
ATOM 3676 O O . SER A 1 472 ? -18.157 25.285 -32.652 1.00 53.09 472 SER A O 1
ATOM 3678 N N . GLY A 1 473 ? -17.572 25.483 -34.809 1.00 54.53 473 GLY A N 1
ATOM 3679 C CA . GLY A 1 473 ? -16.423 24.566 -34.741 1.00 54.53 473 GLY A CA 1
ATOM 3680 C C . GLY A 1 473 ? -16.697 23.054 -34.820 1.00 54.53 473 GLY A C 1
ATOM 3681 O O . GLY A 1 473 ? -16.594 22.340 -33.833 1.00 54.53 473 GLY A O 1
ATOM 3682 N N . SER A 1 474 ? -16.850 22.538 -36.044 1.00 51.91 474 SER A N 1
ATOM 3683 C CA . SER A 1 474 ? -16.374 21.192 -36.427 1.00 51.91 474 SER A CA 1
ATOM 3684 C C . SER A 1 474 ? -16.905 19.967 -35.647 1.00 51.91 474 SER A C 1
ATOM 3686 O O . SER A 1 474 ? -16.135 19.130 -35.172 1.00 51.91 474 SER A O 1
ATOM 3688 N N . SER A 1 475 ? -18.222 19.755 -35.644 1.00 51.44 475 SER A N 1
ATOM 3689 C CA . SER A 1 475 ? -18.798 18.405 -35.523 1.00 51.44 475 SER A CA 1
ATOM 3690 C C . SER A 1 475 ? -20.010 18.246 -36.439 1.00 51.44 475 SER A C 1
ATOM 3692 O O . SER A 1 475 ? -20.735 19.206 -36.698 1.00 51.44 475 SER A O 1
ATOM 3694 N N . ARG A 1 476 ? -20.191 17.043 -37.003 1.00 55.66 476 ARG A N 1
ATOM 3695 C CA . ARG A 1 476 ? -21.284 16.764 -37.951 1.00 55.66 476 ARG A CA 1
ATOM 3696 C C . ARG A 1 476 ? -22.634 16.932 -37.235 1.00 55.66 476 ARG A C 1
ATOM 3698 O O . ARG A 1 476 ? -22.785 16.367 -36.153 1.00 55.66 476 ARG A O 1
ATOM 3705 N N . PRO A 1 477 ? -23.617 17.646 -37.813 1.00 57.56 477 PRO A N 1
ATOM 3706 C CA . PRO A 1 477 ? -24.915 17.816 -37.171 1.00 57.56 477 PRO A CA 1
ATOM 3707 C C . PRO A 1 477 ? -25.611 16.461 -37.005 1.00 57.56 477 PRO A C 1
ATOM 3709 O O . PRO A 1 477 ? -25.674 15.662 -37.944 1.00 57.56 477 PRO A O 1
ATOM 3712 N N . PHE A 1 478 ? -26.156 16.207 -35.814 1.00 60.47 478 PHE A N 1
ATOM 3713 C CA . PHE A 1 478 ? -27.003 15.041 -35.574 1.00 60.47 478 PHE A CA 1
ATOM 3714 C C . PHE A 1 478 ? -28.229 15.073 -36.496 1.00 60.47 478 PHE A C 1
ATOM 3716 O O . PHE A 1 478 ? -28.835 16.126 -36.703 1.00 60.47 478 PHE A O 1
ATOM 3723 N N . SER A 1 479 ? -28.632 13.906 -37.013 1.00 67.12 479 SER A N 1
ATOM 3724 C CA . SER A 1 479 ? -29.871 13.779 -37.791 1.00 67.12 479 SER A CA 1
ATOM 3725 C C . SER A 1 479 ? -31.063 14.342 -37.007 1.00 67.12 479 SER A C 1
ATOM 3727 O O . SER A 1 479 ? -31.186 14.112 -35.798 1.00 67.12 479 SER A O 1
ATOM 3729 N N . ALA A 1 480 ? -31.970 15.042 -37.696 1.00 66.62 480 ALA A N 1
ATOM 3730 C CA . ALA A 1 480 ? -33.160 15.644 -37.092 1.00 66.62 480 ALA A CA 1
ATOM 3731 C C . ALA A 1 480 ? -33.986 14.621 -36.286 1.00 66.62 480 ALA A C 1
ATOM 3733 O O . ALA A 1 480 ? -34.467 14.928 -35.197 1.00 66.62 480 ALA A O 1
ATOM 3734 N N . GLU A 1 481 ? -34.052 13.376 -36.760 1.00 67.38 481 GLU A N 1
ATOM 3735 C CA . GLU A 1 481 ? -34.724 12.257 -36.093 1.00 67.38 481 GLU A CA 1
ATOM 3736 C C . GLU A 1 481 ? -34.016 11.813 -34.796 1.00 67.38 481 GLU A C 1
ATOM 3738 O O . GLU A 1 481 ? -34.663 11.451 -33.811 1.00 67.38 481 GLU A O 1
ATOM 3743 N N . SER A 1 482 ? -32.683 11.907 -34.743 1.00 71.31 482 SER A N 1
ATOM 3744 C CA . SER A 1 482 ? -31.895 11.622 -33.537 1.00 71.31 482 SER A CA 1
ATOM 3745 C C . SER A 1 482 ? -32.117 12.689 -32.458 1.00 71.31 482 SER A C 1
ATOM 3747 O O . SER A 1 482 ? -32.326 12.355 -31.290 1.00 71.31 482 SER A O 1
ATOM 3749 N N . THR A 1 483 ? -32.171 13.970 -32.845 1.00 75.12 483 THR A N 1
ATOM 3750 C CA . THR A 1 483 ? -32.418 15.072 -31.894 1.00 75.12 483 THR A CA 1
ATOM 3751 C C . THR A 1 483 ? -33.848 15.075 -31.342 1.00 75.12 483 THR A C 1
ATOM 3753 O O . THR A 1 483 ? -34.043 15.395 -30.169 1.00 75.12 483 THR A O 1
ATOM 3756 N N . LEU A 1 484 ? -34.843 14.661 -32.138 1.00 75.50 484 LEU A N 1
ATOM 3757 C CA . LEU A 1 484 ? -36.222 14.424 -31.686 1.00 75.50 484 LEU A CA 1
ATOM 3758 C C . LEU A 1 484 ? -36.276 13.306 -30.633 1.00 75.50 484 LEU A C 1
ATOM 3760 O O . LEU A 1 484 ? -36.747 13.530 -29.518 1.00 75.50 484 LEU A O 1
ATOM 3764 N N . ASN A 1 485 ? -35.673 12.152 -30.935 1.00 79.38 485 ASN A N 1
ATOM 3765 C CA . ASN A 1 485 ? -35.567 11.036 -29.993 1.00 79.38 485 ASN A CA 1
ATOM 3766 C C . ASN A 1 485 ? -34.834 11.408 -28.688 1.00 79.38 485 ASN A C 1
ATOM 3768 O O . ASN A 1 485 ? -35.175 10.887 -27.623 1.00 79.38 485 ASN A O 1
ATOM 3772 N N . LEU A 1 486 ? -33.837 12.302 -28.735 1.00 74.94 486 LEU A N 1
ATOM 3773 C CA . LEU A 1 486 ? -33.159 12.790 -27.529 1.00 74.94 486 LEU A CA 1
ATOM 3774 C C . LEU A 1 486 ? -34.077 13.682 -26.677 1.00 74.94 486 LEU A C 1
ATOM 3776 O O . LEU A 1 486 ? -34.130 13.516 -25.458 1.00 74.94 486 LEU A O 1
ATOM 3780 N N . LYS A 1 487 ? -34.846 14.580 -27.310 1.00 80.81 487 LYS A N 1
ATOM 3781 C CA . LYS A 1 487 ? -35.816 15.462 -26.635 1.00 80.81 487 LYS A CA 1
ATOM 3782 C C . LYS A 1 487 ? -36.937 14.675 -25.954 1.00 80.81 487 LYS A C 1
ATOM 3784 O O . LYS A 1 487 ? -37.271 14.976 -24.808 1.00 80.81 487 LYS A O 1
ATOM 3789 N N . ASP A 1 488 ? -37.466 13.636 -26.599 1.00 82.88 488 ASP A N 1
ATOM 3790 C CA . ASP A 1 488 ? -38.511 12.796 -26.002 1.00 82.88 488 ASP A CA 1
ATOM 3791 C C . ASP A 1 488 ? -37.988 11.961 -24.825 1.00 82.88 488 ASP A C 1
ATOM 3793 O O . ASP A 1 488 ? -38.634 11.903 -23.775 1.00 82.88 488 ASP A O 1
ATOM 3797 N N . LYS A 1 489 ? -36.774 11.399 -24.926 1.00 81.00 489 LYS A N 1
ATOM 3798 C CA . LYS A 1 489 ? -36.101 10.744 -23.787 1.00 81.00 489 LYS A CA 1
ATOM 3799 C C . LYS A 1 489 ? -35.872 11.715 -22.629 1.00 81.00 489 LYS A C 1
ATOM 3801 O O . LYS A 1 489 ? -36.127 11.366 -21.477 1.00 81.00 489 LYS A O 1
ATOM 3806 N N . LEU A 1 490 ? -35.440 12.941 -22.923 1.00 83.25 490 LEU A N 1
ATOM 3807 C CA . LEU A 1 490 ? -35.222 13.983 -21.923 1.00 83.25 490 LEU A CA 1
ATOM 3808 C C . LEU A 1 490 ? -36.526 14.384 -21.220 1.00 83.25 490 LEU A C 1
ATOM 3810 O O . LEU A 1 490 ? -36.538 14.542 -19.996 1.00 83.25 490 LEU A O 1
ATOM 3814 N N . ARG A 1 491 ? -37.635 14.484 -21.964 1.00 87.25 491 ARG A N 1
ATOM 3815 C CA . ARG A 1 491 ? -38.978 14.717 -21.413 1.00 87.25 491 ARG A CA 1
ATOM 3816 C C . ARG A 1 491 ? -39.414 13.577 -20.488 1.00 87.25 491 ARG A C 1
ATOM 3818 O O . ARG A 1 491 ? -39.781 13.846 -19.348 1.00 87.25 491 ARG A O 1
ATOM 3825 N N . GLN A 1 492 ? -39.307 12.323 -20.936 1.00 85.19 492 GLN A N 1
ATOM 3826 C CA . GLN A 1 492 ? -39.671 11.142 -20.138 1.00 85.19 492 GLN A CA 1
ATOM 3827 C C . GLN A 1 492 ? -38.842 11.021 -18.849 1.00 85.19 492 GLN A C 1
ATOM 3829 O O . GLN A 1 492 ? -39.382 10.698 -17.791 1.00 85.19 492 GLN A O 1
ATOM 3834 N N . LEU A 1 493 ? -37.535 11.301 -18.908 1.00 75.38 493 LEU A N 1
ATOM 3835 C CA . LEU A 1 493 ? -36.665 11.291 -17.728 1.00 75.38 493 LEU A CA 1
ATOM 3836 C C . LEU A 1 493 ? -36.981 12.441 -16.764 1.00 75.38 493 LEU A C 1
ATOM 3838 O O . LEU A 1 493 ? -37.031 12.216 -15.557 1.00 75.38 493 LEU A O 1
ATOM 3842 N N . SER A 1 494 ? -37.262 13.641 -17.282 1.00 81.75 494 SER A N 1
ATOM 3843 C CA . SER A 1 494 ? -37.661 14.795 -16.461 1.00 81.75 494 SER A CA 1
ATOM 3844 C C . SER A 1 494 ? -39.000 14.555 -15.750 1.00 81.75 494 SER A C 1
ATOM 3846 O O . SER A 1 494 ? -39.166 14.925 -14.591 1.00 81.75 494 SER A O 1
ATOM 3848 N N . GLU A 1 495 ? -39.951 13.895 -16.416 1.00 87.00 495 GLU A N 1
ATOM 3849 C CA . GLU A 1 495 ? -41.250 13.540 -15.834 1.00 87.00 495 GLU A CA 1
ATOM 3850 C C . GLU A 1 495 ? -41.131 12.452 -14.754 1.00 87.00 495 GLU A C 1
ATOM 3852 O O . GLU A 1 495 ? -41.751 12.571 -13.694 1.00 87.00 495 GLU A O 1
ATOM 3857 N N . ARG A 1 496 ? -40.272 11.442 -14.967 1.00 80.31 496 ARG A N 1
ATOM 3858 C CA . ARG A 1 496 ? -39.944 10.424 -13.952 1.00 80.31 496 ARG A CA 1
ATOM 3859 C C . ARG A 1 496 ? -39.252 11.024 -12.727 1.00 80.31 496 ARG A C 1
ATOM 3861 O O . ARG A 1 496 ? -39.658 10.709 -11.612 1.00 80.31 496 ARG A O 1
ATOM 3868 N N . LEU A 1 497 ? -38.276 11.913 -12.926 1.00 79.00 497 LEU A N 1
ATOM 3869 C CA . LEU A 1 497 ? -37.612 12.644 -11.840 1.00 79.00 497 LEU A CA 1
ATOM 3870 C C . LEU A 1 497 ? -38.642 13.426 -11.007 1.00 79.00 497 LEU A C 1
ATOM 3872 O O . LEU A 1 497 ? -38.723 13.248 -9.795 1.00 79.00 497 LEU A O 1
ATOM 3876 N N . ALA A 1 498 ? -39.508 14.203 -11.665 1.00 83.56 498 ALA A N 1
ATOM 3877 C CA . ALA A 1 498 ? -40.554 14.970 -10.990 1.00 83.56 498 ALA A CA 1
ATOM 3878 C C . ALA A 1 498 ? -41.591 14.086 -10.265 1.00 83.56 498 ALA A C 1
ATOM 3880 O O . ALA A 1 498 ? -42.185 14.519 -9.277 1.00 83.56 498 ALA A O 1
ATOM 3881 N N . ALA A 1 499 ? -41.844 12.858 -10.728 1.00 81.25 499 ALA A N 1
ATOM 3882 C CA . ALA A 1 499 ? -42.693 11.901 -10.017 1.00 81.25 499 ALA A CA 1
ATOM 3883 C C . ALA A 1 499 ? -42.012 11.371 -8.741 1.00 81.25 499 ALA A C 1
ATOM 3885 O O . ALA A 1 499 ? -42.615 11.421 -7.668 1.00 81.25 499 ALA A O 1
ATOM 3886 N N . ALA A 1 500 ? -40.748 10.953 -8.836 1.00 74.62 500 ALA A N 1
ATOM 3887 C CA . ALA A 1 500 ? -39.972 10.457 -7.702 1.00 74.62 500 ALA A CA 1
ATOM 3888 C C . ALA A 1 500 ? -39.706 11.547 -6.643 1.00 74.62 500 ALA A C 1
ATOM 3890 O O . ALA A 1 500 ? -39.762 11.278 -5.446 1.00 74.62 500 ALA A O 1
ATOM 3891 N N . GLU A 1 501 ? -39.496 12.806 -7.043 1.00 80.44 501 GLU A N 1
ATOM 3892 C CA . GLU A 1 501 ? -39.416 13.950 -6.119 1.00 80.44 501 GLU A CA 1
ATOM 3893 C C . GLU A 1 501 ? -40.722 14.182 -5.339 1.00 80.44 501 GLU A C 1
ATOM 3895 O O . GLU A 1 501 ? -40.679 14.484 -4.143 1.00 80.44 501 GLU A O 1
ATOM 3900 N N . ARG A 1 502 ? -41.891 14.003 -5.976 1.00 85.38 502 ARG A N 1
ATOM 3901 C CA . ARG A 1 502 ? -43.195 14.084 -5.290 1.00 85.38 502 ARG A CA 1
ATOM 3902 C C . ARG A 1 502 ? -43.384 12.938 -4.294 1.00 85.38 502 ARG A C 1
ATOM 3904 O O . ARG A 1 502 ? -43.861 13.199 -3.192 1.00 85.38 502 ARG A O 1
ATOM 3911 N N . GLU A 1 503 ? -42.982 11.713 -4.641 1.00 81.38 503 GLU A N 1
ATOM 3912 C CA . GLU A 1 503 ? -42.993 10.560 -3.722 1.00 81.38 503 GLU A CA 1
ATOM 3913 C C . GLU A 1 503 ? -42.098 10.831 -2.503 1.00 81.38 503 GLU A C 1
ATOM 3915 O O . GLU A 1 503 ? -42.561 10.752 -1.366 1.00 81.38 503 GLU A O 1
ATOM 3920 N N . ASN A 1 504 ? -40.855 11.270 -2.725 1.00 74.00 504 ASN A N 1
ATOM 3921 C CA . ASN A 1 504 ? -39.907 11.601 -1.655 1.00 74.00 504 ASN A CA 1
ATOM 3922 C C . ASN A 1 504 ? -40.440 12.713 -0.730 1.00 74.00 504 ASN A C 1
ATOM 3924 O O . ASN A 1 504 ? -40.317 12.638 0.495 1.00 74.00 504 ASN A O 1
ATOM 3928 N N . LYS A 1 505 ? -41.094 13.733 -1.303 1.00 84.44 505 LYS A N 1
ATOM 3929 C CA . LYS A 1 505 ? -41.765 14.793 -0.539 1.00 84.44 505 LYS A CA 1
ATOM 3930 C C . LYS A 1 505 ? -42.957 14.262 0.264 1.00 84.44 505 LYS A C 1
ATOM 3932 O O . LYS A 1 505 ? -43.143 14.701 1.393 1.00 84.44 505 LYS A O 1
ATOM 3937 N N . SER A 1 506 ? -43.729 13.320 -0.281 1.00 80.44 506 SER A N 1
ATOM 3938 C CA . SER A 1 506 ? -44.856 12.686 0.415 1.00 80.44 506 SER A CA 1
ATOM 3939 C C . SER A 1 506 ? -44.391 11.813 1.586 1.00 80.44 506 SER A C 1
ATOM 3941 O O . SER A 1 506 ? -44.924 11.960 2.682 1.00 80.44 506 SER A O 1
ATOM 3943 N N . LEU A 1 507 ? -43.344 11.000 1.403 1.00 77.62 507 LEU A N 1
ATOM 3944 C CA . LEU A 1 507 ? -42.736 10.194 2.472 1.00 77.62 507 LEU A CA 1
ATOM 3945 C C . LEU A 1 507 ? -42.183 11.069 3.607 1.00 77.62 507 LEU A C 1
ATOM 3947 O O . LEU A 1 507 ? -42.387 10.766 4.777 1.00 77.62 507 LEU A O 1
ATOM 3951 N N . ARG A 1 508 ? -41.551 12.204 3.276 1.00 78.19 508 ARG A N 1
ATOM 3952 C CA . ARG A 1 508 ? -41.085 13.206 4.256 1.00 78.19 508 ARG A CA 1
ATOM 3953 C C . ARG A 1 508 ? -42.217 13.989 4.941 1.00 78.19 508 ARG A C 1
ATOM 3955 O O . ARG A 1 508 ? -41.950 14.670 5.928 1.00 78.19 508 ARG A O 1
ATOM 3962 N N . GLN A 1 509 ? -43.440 13.948 4.408 1.00 80.50 509 GLN A N 1
ATOM 3963 C CA . GLN A 1 509 ? -44.615 14.646 4.943 1.00 80.50 509 GLN A CA 1
ATOM 3964 C C . GLN A 1 509 ? -45.599 13.729 5.677 1.00 80.50 509 GLN A C 1
ATOM 3966 O O . GLN A 1 509 ? -46.539 14.248 6.275 1.00 80.50 509 GLN A O 1
ATOM 3971 N N . GLN A 1 510 ? -45.399 12.406 5.680 1.00 72.88 510 GLN A N 1
ATOM 3972 C CA . GLN A 1 510 ? -46.128 11.523 6.589 1.00 72.88 510 GLN A CA 1
ATOM 3973 C C . GLN A 1 510 ? -45.678 11.821 8.029 1.00 72.88 510 GLN A C 1
ATOM 3975 O O . GLN A 1 510 ? -44.511 11.591 8.354 1.00 72.88 510 GLN A O 1
ATOM 3980 N N . PRO A 1 511 ? -46.550 12.362 8.902 1.00 52.03 511 PRO A N 1
ATOM 3981 C CA . PRO A 1 511 ? -46.199 12.530 10.302 1.00 52.03 511 PRO A CA 1
ATOM 3982 C C . PRO A 1 511 ? -46.092 11.152 10.959 1.00 52.03 511 PRO A C 1
ATOM 3984 O O . PRO A 1 511 ? -46.828 10.231 10.604 1.00 52.03 511 PRO A O 1
ATOM 3987 N N . ALA A 1 512 ? -45.229 11.029 11.968 1.00 53.50 512 ALA A N 1
ATOM 3988 C CA . ALA A 1 512 ? -45.167 9.862 12.844 1.00 53.50 512 ALA A CA 1
ATOM 3989 C C . ALA A 1 512 ? -46.400 9.810 13.774 1.00 53.50 512 ALA A C 1
ATOM 3991 O O . ALA A 1 512 ? -46.304 9.953 14.991 1.00 53.50 512 ALA A O 1
ATOM 3992 N N . SER A 1 513 ? -47.592 9.652 13.195 1.00 49.97 513 SER A N 1
ATOM 3993 C CA . SER A 1 513 ? -48.864 9.487 13.901 1.00 49.97 513 SER A CA 1
ATOM 3994 C C . SER A 1 513 ? -49.017 8.027 14.336 1.00 49.97 513 SER A C 1
ATOM 3996 O O . SER A 1 513 ? -49.798 7.272 13.758 1.00 49.97 513 SER A O 1
ATOM 3998 N N . GLY A 1 514 ? -48.198 7.627 15.312 1.00 52.56 514 GLY A N 1
ATOM 3999 C CA . GLY A 1 514 ? -47.986 6.233 15.702 1.00 52.56 514 GLY A CA 1
ATOM 4000 C C . GLY A 1 514 ? -47.787 6.034 17.204 1.00 52.56 514 GLY A C 1
ATOM 4001 O O . GLY A 1 514 ? -46.801 5.428 17.604 1.00 52.56 514 GLY A O 1
ATOM 4002 N N . GLY A 1 515 ? -48.741 6.509 18.011 1.00 48.31 515 GLY A N 1
ATOM 4003 C CA . GLY A 1 515 ? -48.911 6.090 19.407 1.00 48.31 515 GLY A CA 1
ATOM 4004 C C . GLY A 1 515 ? -48.230 6.961 20.464 1.00 48.31 515 GLY A C 1
ATOM 4005 O O . GLY A 1 515 ? -47.112 6.673 20.872 1.00 48.31 515 GLY A O 1
ATOM 4006 N N . ASP A 1 516 ? -48.975 7.933 20.996 1.00 43.72 516 ASP A N 1
ATOM 4007 C CA . ASP A 1 516 ? -48.768 8.416 22.368 1.00 43.72 516 ASP A CA 1
ATOM 4008 C C . ASP A 1 516 ? -50.121 8.797 23.003 1.00 43.72 516 ASP A C 1
ATOM 4010 O O . ASP A 1 516 ? -50.445 9.962 23.224 1.00 43.72 516 ASP A O 1
ATOM 4014 N N . ASP A 1 517 ? -50.954 7.773 23.224 1.00 46.41 517 ASP A N 1
ATOM 4015 C CA . ASP A 1 517 ? -52.229 7.858 23.948 1.00 46.41 517 ASP A CA 1
ATOM 4016 C C . ASP A 1 517 ? -52.137 7.026 25.240 1.00 46.41 517 ASP A C 1
ATOM 4018 O O . ASP A 1 517 ? -52.502 5.848 25.282 1.00 46.41 517 ASP A O 1
ATOM 4022 N N . SER A 1 518 ? -51.642 7.630 26.326 1.00 38.41 518 SER A N 1
ATOM 4023 C CA . SER A 1 518 ? -51.998 7.227 27.698 1.00 38.41 518 SER A CA 1
ATOM 4024 C C . SER A 1 518 ? -51.712 8.336 28.726 1.00 38.41 518 SER A C 1
ATOM 4026 O O . SER A 1 518 ? -50.628 8.919 28.717 1.00 38.41 518 SER A O 1
ATOM 4028 N N . PRO A 1 519 ? -52.658 8.656 29.634 1.00 53.25 519 PRO A N 1
ATOM 4029 C CA . PRO A 1 519 ? -52.583 9.872 30.439 1.00 53.25 519 PRO A CA 1
ATOM 4030 C C . PRO A 1 519 ? -52.020 9.686 31.861 1.00 53.25 519 PRO A C 1
ATOM 4032 O O . PRO A 1 519 ? -52.289 8.704 32.541 1.00 53.25 519 PRO A O 1
ATOM 4035 N N . ALA A 1 520 ? -51.366 10.754 32.332 1.00 45.88 520 ALA A N 1
ATOM 4036 C CA . ALA A 1 520 ? -51.332 11.263 33.711 1.00 45.88 520 ALA A CA 1
ATOM 4037 C C . ALA A 1 520 ? -50.979 10.317 34.889 1.00 45.88 520 ALA A C 1
ATOM 4039 O O . ALA A 1 520 ? -51.795 9.505 35.317 1.00 45.88 520 ALA A O 1
ATOM 4040 N N . SER A 1 521 ? -49.894 10.644 35.617 1.00 37.00 521 SER A N 1
ATOM 4041 C CA . SER A 1 521 ? -49.978 11.242 36.981 1.00 37.00 521 SER A CA 1
ATOM 4042 C C . SER A 1 521 ? -48.705 11.071 37.835 1.00 37.00 521 SER A C 1
ATOM 4044 O O . SER A 1 521 ? -48.521 10.021 38.442 1.00 37.00 521 SER A O 1
ATOM 4046 N N . ARG A 1 522 ? -47.917 12.144 38.035 1.00 37.94 522 ARG A N 1
ATOM 4047 C CA . ARG A 1 522 ? -47.688 12.825 39.344 1.00 37.94 522 ARG A CA 1
ATOM 4048 C C . ARG A 1 522 ? -46.443 13.740 39.349 1.00 37.94 522 ARG A C 1
ATOM 4050 O O . ARG A 1 522 ? -45.541 13.540 38.544 1.00 37.94 522 ARG A O 1
ATOM 4057 N N . PRO A 1 523 ? -46.390 14.755 40.239 1.00 56.22 523 PRO A N 1
ATOM 4058 C CA . PRO A 1 523 ? -45.329 15.759 40.243 1.00 56.22 523 PRO A CA 1
ATOM 4059 C C . PRO A 1 523 ? -44.249 15.531 41.314 1.00 56.22 523 PRO A C 1
ATOM 4061 O O . PRO A 1 523 ? -44.527 15.023 42.398 1.00 56.22 523 PRO A O 1
ATOM 4064 N N . GLY A 1 524 ? -43.065 16.095 41.055 1.00 36.56 524 GLY A N 1
ATOM 4065 C CA . GLY A 1 524 ? -42.170 16.605 42.096 1.00 36.56 524 GLY A CA 1
ATOM 4066 C C . GLY A 1 524 ? -40.906 15.792 42.375 1.00 36.56 524 GLY A C 1
ATOM 4067 O O . GLY A 1 524 ? -40.941 14.799 43.091 1.00 36.56 524 GLY A O 1
ATOM 4068 N N . SER A 1 525 ? -39.755 16.340 41.978 1.00 35.91 525 SER A N 1
ATOM 4069 C CA . SER A 1 525 ? -38.802 16.914 42.947 1.00 35.91 525 SER A CA 1
ATOM 4070 C C . SER A 1 525 ? -37.685 17.686 42.243 1.00 35.91 525 SER A C 1
ATOM 4072 O O . SER A 1 525 ? -37.161 17.261 41.220 1.00 35.91 525 SER A O 1
ATOM 4074 N N . ARG A 1 526 ? -37.316 18.844 42.802 1.00 44.78 526 ARG A N 1
ATOM 4075 C CA . ARG A 1 526 ? -36.111 19.586 42.410 1.00 44.78 526 ARG A CA 1
ATOM 4076 C C . ARG A 1 526 ? -34.920 19.012 43.174 1.00 44.78 526 ARG A C 1
ATOM 4078 O O . ARG A 1 526 ? -34.904 19.111 44.398 1.00 44.78 526 ARG A O 1
ATOM 4085 N N . SER A 1 527 ? -33.891 18.545 42.479 1.00 35.19 527 SER A N 1
ATOM 4086 C CA . SER A 1 527 ? -32.559 18.355 43.059 1.00 35.19 527 SER A CA 1
ATOM 4087 C C . SER A 1 527 ? -31.501 18.915 42.110 1.00 35.19 527 SER A C 1
ATOM 4089 O O . SER A 1 527 ? -31.450 18.605 40.924 1.00 35.19 527 SER A O 1
ATOM 4091 N N . SER A 1 528 ? -30.689 19.826 42.641 1.00 46.44 528 SER A N 1
ATOM 4092 C CA . SER A 1 528 ? -29.589 20.460 41.920 1.00 46.44 528 SER A CA 1
ATOM 4093 C C . SER A 1 528 ? -28.361 19.556 41.982 1.00 46.44 528 SER A C 1
ATOM 4095 O O . SER A 1 528 ? -27.830 19.337 43.070 1.00 46.44 528 SER A O 1
ATOM 4097 N N . SER A 1 529 ? -27.878 19.064 40.841 1.00 36.69 529 SER A N 1
ATOM 4098 C CA . SER A 1 529 ? -26.561 18.427 40.732 1.00 36.69 529 SER A CA 1
ATOM 4099 C C . SER A 1 529 ? -25.792 19.005 39.542 1.00 36.69 529 SER A C 1
ATOM 4101 O O . SER A 1 529 ? -26.008 18.703 38.371 1.00 36.69 529 SER A O 1
ATOM 4103 N N . ARG A 1 530 ? -24.876 19.916 39.871 1.00 44.81 530 ARG A N 1
ATOM 4104 C CA . ARG A 1 530 ? -24.038 20.677 38.941 1.00 44.81 530 ARG A CA 1
ATOM 4105 C C . ARG A 1 530 ? -22.893 19.799 38.416 1.00 44.81 530 ARG A C 1
ATOM 4107 O O . ARG A 1 530 ? -21.759 19.931 38.865 1.00 44.81 530 ARG A O 1
ATOM 4114 N N . GLY A 1 531 ? -23.197 18.888 37.494 1.00 36.06 531 GLY A N 1
ATOM 4115 C CA . GLY A 1 531 ? -22.203 18.058 36.807 1.00 36.06 531 GLY A CA 1
ATOM 4116 C C . GLY A 1 531 ? -21.560 18.799 35.635 1.00 36.06 531 GLY A C 1
ATOM 4117 O O . GLY A 1 531 ? -22.245 19.144 34.676 1.00 36.06 531 GLY A O 1
ATOM 4118 N N . MET A 1 532 ? -20.248 19.042 35.693 1.00 43.00 532 MET A N 1
ATOM 4119 C CA . MET A 1 532 ? -19.495 19.626 34.577 1.00 43.00 532 MET A CA 1
ATOM 4120 C C . MET A 1 532 ? -19.260 18.576 33.484 1.00 43.00 532 MET A C 1
ATOM 4122 O O . MET A 1 532 ? -18.224 17.914 33.458 1.00 43.00 532 MET A O 1
ATOM 4126 N N . SER A 1 533 ? -20.212 18.433 32.562 1.00 39.56 533 SER A N 1
ATOM 4127 C CA . SER A 1 533 ? -19.943 17.789 31.279 1.00 39.56 533 SER A CA 1
ATOM 4128 C C . SER A 1 533 ? -19.025 18.694 30.456 1.00 39.56 533 SER A C 1
ATOM 4130 O O . SER A 1 533 ? -19.375 19.824 30.113 1.00 39.56 533 SER A O 1
ATOM 4132 N N . GLY A 1 534 ? -17.827 18.200 30.139 1.00 44.22 534 GLY A N 1
ATOM 4133 C CA . GLY A 1 534 ? -16.950 18.843 29.168 1.00 44.22 534 GLY A CA 1
ATOM 4134 C C . GLY A 1 534 ? -17.602 18.788 27.792 1.00 44.22 534 GLY A C 1
ATOM 4135 O O . GLY A 1 534 ? -17.481 17.783 27.094 1.00 44.22 534 GLY A O 1
ATOM 4136 N N . ALA A 1 535 ? -18.320 19.847 27.422 1.00 45.31 535 ALA A N 1
ATOM 4137 C CA . ALA A 1 535 ? -18.840 20.003 26.077 1.00 45.31 535 ALA A CA 1
ATOM 4138 C C . ALA A 1 535 ? -17.653 20.044 25.107 1.00 45.31 535 ALA A C 1
ATOM 4140 O O . ALA A 1 535 ? -16.848 20.977 25.134 1.00 45.31 535 ALA A O 1
ATOM 4141 N N . GLY A 1 536 ? -17.545 19.021 24.253 1.00 56.53 536 GLY A N 1
ATOM 4142 C CA . GLY A 1 536 ? -16.741 19.133 23.039 1.00 56.53 536 GLY A CA 1
ATOM 4143 C C . GLY A 1 536 ? -17.224 20.336 22.218 1.00 56.53 536 GLY A C 1
ATOM 4144 O O . GLY A 1 536 ? -18.374 20.751 22.395 1.00 56.53 536 GLY A O 1
ATOM 4145 N N . PRO A 1 537 ? -16.371 20.912 21.352 1.00 54.44 537 PRO A N 1
ATOM 4146 C CA . PRO A 1 537 ? -16.734 22.091 20.577 1.00 54.44 537 PRO A CA 1
ATOM 4147 C C . PRO A 1 537 ? -18.053 21.832 19.858 1.00 54.44 537 PRO A C 1
ATOM 4149 O O . PRO A 1 537 ? -18.196 20.827 19.156 1.00 54.44 537 PRO A O 1
ATOM 4152 N N . ASP A 1 538 ? -19.006 22.731 20.095 1.00 66.00 538 ASP A N 1
ATOM 4153 C CA . ASP A 1 538 ? -20.360 22.648 19.566 1.00 66.00 538 ASP A CA 1
ATOM 4154 C C . ASP A 1 538 ? -20.303 22.348 18.062 1.00 66.00 538 ASP A C 1
ATOM 4156 O O . ASP A 1 538 ? -19.476 22.915 17.336 1.00 66.00 538 ASP A O 1
ATOM 4160 N N . ALA A 1 539 ? -21.162 21.448 17.579 1.00 61.31 539 ALA A N 1
ATOM 4161 C CA . ALA A 1 539 ? -21.186 21.078 16.168 1.00 61.31 539 ALA A CA 1
ATOM 4162 C C . ALA A 1 539 ? -21.358 22.326 15.282 1.00 61.31 539 ALA A C 1
ATOM 4164 O O . ALA A 1 539 ? -20.788 22.402 14.192 1.00 61.31 539 ALA A O 1
ATOM 4165 N N . GLU A 1 540 ? -22.053 23.348 15.791 1.00 66.31 540 GLU A N 1
ATOM 4166 C CA . GLU A 1 540 ? -22.178 24.647 15.139 1.00 66.31 540 GLU A CA 1
ATOM 4167 C C . GLU A 1 540 ? -20.857 25.445 15.081 1.00 66.31 540 GLU A C 1
ATOM 4169 O O . GLU A 1 540 ? -20.553 26.051 14.052 1.00 66.31 540 GLU A O 1
ATOM 4174 N N . GLN A 1 541 ? -20.015 25.407 16.123 1.00 76.88 541 GLN A N 1
ATOM 4175 C CA . GLN A 1 541 ? -18.668 26.002 16.084 1.00 76.88 541 GLN A CA 1
ATOM 4176 C C . GLN A 1 541 ? -17.764 25.297 15.069 1.00 76.88 541 GLN A C 1
ATOM 4178 O O . GLN A 1 541 ? -17.053 25.964 14.314 1.00 76.88 541 GLN A O 1
ATOM 4183 N N . VAL A 1 542 ? -17.815 23.962 15.006 1.00 77.44 542 VAL A N 1
ATOM 4184 C CA . VAL A 1 542 ? -17.038 23.181 14.030 1.00 77.44 542 VAL A CA 1
ATOM 4185 C C . VAL A 1 542 ? -17.491 23.492 12.599 1.00 77.44 542 VAL A C 1
ATOM 4187 O O . VAL A 1 542 ? -16.649 23.643 11.711 1.00 77.44 542 VAL A O 1
ATOM 4190 N N . LEU A 1 543 ? -18.796 23.658 12.361 1.00 79.62 543 LEU A N 1
ATOM 4191 C CA . LEU A 1 543 ? -19.327 24.073 11.059 1.00 79.62 543 LEU A CA 1
ATOM 4192 C C . LEU A 1 543 ? -18.885 25.495 10.684 1.00 79.62 543 LEU A C 1
ATOM 4194 O O . LEU A 1 543 ? -18.346 25.682 9.593 1.00 79.62 543 LEU A O 1
ATOM 4198 N N . ARG A 1 544 ? -19.014 26.473 11.593 1.00 86.94 544 ARG A N 1
ATOM 4199 C CA . ARG A 1 544 ? -18.568 27.863 11.368 1.00 86.94 544 ARG A CA 1
ATOM 4200 C C . ARG A 1 544 ? -17.061 27.952 11.083 1.00 86.94 544 ARG A C 1
ATOM 4202 O O . ARG A 1 544 ? -16.653 28.693 10.191 1.00 86.94 544 ARG A O 1
ATOM 4209 N N . HIS A 1 545 ? -16.232 27.169 11.779 1.00 86.38 545 HIS A N 1
ATOM 4210 C CA . HIS A 1 545 ? -14.786 27.117 11.531 1.00 86.38 545 HIS A CA 1
ATOM 4211 C C . HIS A 1 545 ? -14.449 26.505 10.159 1.00 86.38 545 HIS A C 1
ATOM 4213 O O . HIS A 1 545 ? -13.643 27.061 9.413 1.00 86.38 545 HIS A O 1
ATOM 4219 N N . ASN A 1 546 ? -15.118 25.413 9.773 1.00 78.06 546 ASN A N 1
ATOM 4220 C CA . ASN A 1 546 ? -14.967 24.830 8.436 1.00 78.06 546 ASN A CA 1
ATOM 4221 C C . ASN A 1 546 ? -15.441 25.777 7.321 1.00 78.06 546 ASN A C 1
ATOM 4223 O O . ASN A 1 546 ? -14.861 25.792 6.235 1.00 78.06 546 ASN A O 1
ATOM 4227 N N . GLU A 1 547 ? -16.479 26.577 7.563 1.00 90.56 547 GLU A N 1
ATOM 4228 C CA . GLU A 1 547 ? -16.942 27.572 6.596 1.00 90.56 547 GLU A CA 1
ATOM 4229 C C . GLU A 1 547 ? -15.948 28.735 6.442 1.00 90.56 547 GLU A C 1
ATOM 4231 O O . GLU A 1 547 ? -15.678 29.165 5.320 1.00 90.56 547 GLU A O 1
ATOM 4236 N N . ALA A 1 548 ? -15.331 29.188 7.540 1.00 90.50 548 ALA A N 1
ATOM 4237 C CA . ALA A 1 548 ? -14.247 30.169 7.502 1.00 90.50 548 ALA A CA 1
ATOM 4238 C C . ALA A 1 548 ? -13.041 29.652 6.694 1.00 90.50 548 ALA A C 1
ATOM 4240 O O . ALA A 1 548 ? -12.595 30.329 5.768 1.00 90.50 548 ALA A O 1
ATOM 4241 N N . LEU A 1 549 ? -12.586 28.418 6.951 1.00 88.81 549 LEU A N 1
ATOM 4242 C CA . LEU A 1 549 ? -11.497 27.788 6.190 1.00 88.81 549 LEU A CA 1
ATOM 4243 C C . LEU A 1 549 ? -11.817 27.661 4.691 1.00 88.81 549 LEU A C 1
ATOM 4245 O O . LEU A 1 549 ? -10.950 27.912 3.856 1.00 88.81 549 LEU A O 1
ATOM 4249 N N . LYS A 1 550 ? -13.063 27.337 4.318 1.00 90.75 550 LYS A N 1
ATOM 4250 C CA . LYS A 1 550 ? -13.484 27.318 2.904 1.00 90.75 550 LYS A CA 1
ATOM 4251 C C . LYS A 1 550 ? -13.362 28.696 2.246 1.00 90.75 550 LYS A C 1
ATOM 4253 O O . LYS A 1 550 ? -12.907 28.776 1.106 1.00 90.75 550 LYS A O 1
ATOM 4258 N N . ARG A 1 551 ? -13.731 29.774 2.947 1.00 92.12 551 ARG A N 1
ATOM 4259 C CA . ARG A 1 551 ? -13.590 31.155 2.448 1.00 92.12 551 ARG A CA 1
ATOM 4260 C C . ARG A 1 551 ? -12.113 31.550 2.300 1.00 92.12 551 ARG A C 1
ATOM 4262 O O . ARG A 1 551 ? -11.752 32.134 1.280 1.00 92.12 551 ARG A O 1
ATOM 4269 N N . GLU A 1 552 ? -11.262 31.158 3.250 1.00 91.75 552 GLU A N 1
ATOM 4270 C CA . GLU A 1 552 ? -9.804 31.355 3.201 1.00 91.75 552 GLU A CA 1
ATOM 4271 C C . GLU A 1 552 ? -9.181 30.661 1.973 1.00 91.75 552 GLU A C 1
ATOM 4273 O O . GLU A 1 552 ? -8.462 31.285 1.195 1.00 91.75 552 GLU A O 1
ATOM 4278 N N . VAL A 1 553 ? -9.528 29.391 1.729 1.00 90.75 553 VAL A N 1
ATOM 4279 C CA . VAL A 1 553 ? -9.033 28.611 0.579 1.00 90.75 553 VAL A CA 1
ATOM 4280 C C . VAL A 1 553 ? -9.483 29.208 -0.758 1.00 90.75 553 VAL A C 1
ATOM 4282 O O . VAL A 1 553 ? -8.686 29.273 -1.693 1.00 90.75 553 VAL A O 1
ATOM 4285 N N . VAL A 1 554 ? -10.728 29.688 -0.868 1.00 91.88 554 VAL A N 1
ATOM 4286 C CA . VAL A 1 554 ? -11.207 30.381 -2.081 1.00 91.88 554 VAL A CA 1
ATOM 4287 C C . VAL A 1 554 ? -10.438 31.687 -2.311 1.00 91.88 554 VAL A C 1
ATOM 4289 O O . VAL A 1 554 ? -10.016 31.951 -3.437 1.00 91.88 554 VAL A O 1
ATOM 4292 N N . ARG A 1 555 ? -10.190 32.470 -1.253 1.00 94.81 555 ARG A N 1
ATOM 4293 C CA . ARG A 1 555 ? -9.382 33.700 -1.309 1.00 94.81 555 ARG A CA 1
ATOM 4294 C C . ARG A 1 555 ? -7.944 33.416 -1.755 1.00 94.81 555 ARG A C 1
ATOM 4296 O O . ARG A 1 555 ? -7.456 34.098 -2.649 1.00 94.81 555 ARG A O 1
ATOM 4303 N N . LEU A 1 556 ? -7.285 32.405 -1.186 1.00 92.12 556 LEU A N 1
ATOM 4304 C CA . LEU A 1 556 ? -5.924 32.010 -1.571 1.00 92.12 556 LEU A CA 1
ATOM 4305 C C . LEU A 1 556 ? -5.869 31.487 -3.015 1.00 92.12 556 LEU A C 1
ATOM 4307 O O . LEU A 1 556 ? -4.965 31.842 -3.767 1.00 92.12 556 LEU A O 1
ATOM 4311 N N . ARG A 1 557 ? -6.875 30.718 -3.451 1.00 88.94 557 ARG A N 1
ATOM 4312 C CA . ARG A 1 557 ? -6.973 30.240 -4.839 1.00 88.94 557 ARG A CA 1
ATOM 4313 C C . ARG A 1 557 ? -7.181 31.374 -5.849 1.00 88.94 557 ARG A C 1
ATOM 4315 O O . ARG A 1 557 ? -6.740 31.243 -6.983 1.00 88.94 557 ARG A O 1
ATOM 4322 N N . ALA A 1 558 ? -7.809 32.478 -5.444 1.00 87.25 558 ALA A N 1
ATOM 4323 C CA . ALA A 1 558 ? -7.935 33.688 -6.258 1.00 87.25 558 ALA A CA 1
ATOM 4324 C C . ALA A 1 558 ? -6.656 34.555 -6.288 1.00 87.25 558 ALA A C 1
ATOM 4326 O O . ALA A 1 558 ? -6.556 35.442 -7.130 1.00 87.25 558 ALA A O 1
ATOM 4327 N N . GLN A 1 559 ? -5.698 34.314 -5.384 1.00 86.69 559 GLN A N 1
ATOM 4328 C CA . GLN A 1 559 ? -4.403 35.011 -5.325 1.00 86.69 559 GLN A CA 1
ATOM 4329 C C . GLN A 1 559 ? -3.277 34.268 -6.058 1.00 86.69 559 GLN A C 1
ATOM 4331 O O . GLN A 1 559 ? -2.224 34.854 -6.302 1.00 86.69 559 GLN A O 1
ATOM 4336 N N . LEU A 1 560 ? -3.481 32.999 -6.423 1.00 82.06 560 LEU A N 1
ATOM 4337 C CA . LEU A 1 560 ? -2.553 32.279 -7.290 1.00 82.06 560 LEU A CA 1
ATOM 4338 C C . LEU A 1 560 ? -2.601 32.877 -8.708 1.00 82.06 560 LEU A C 1
ATOM 4340 O O . LEU A 1 560 ? -3.699 33.008 -9.261 1.00 82.06 560 LEU A O 1
ATOM 4344 N N . PRO A 1 561 ? -1.448 33.227 -9.312 1.00 71.31 561 PRO A N 1
ATOM 4345 C CA . PRO A 1 561 ? -1.415 33.668 -10.699 1.00 71.31 561 PRO A CA 1
ATOM 4346 C C . PRO A 1 561 ? -1.965 32.552 -11.588 1.00 71.31 561 PRO A C 1
ATOM 4348 O O . PRO A 1 561 ? -1.664 31.371 -11.387 1.00 71.31 561 PRO A O 1
ATOM 4351 N N . ARG A 1 562 ? -2.804 32.921 -12.560 1.00 67.94 562 ARG A N 1
ATOM 4352 C CA . ARG A 1 562 ? -3.239 31.966 -13.581 1.00 67.94 562 ARG A CA 1
ATOM 4353 C C . ARG A 1 562 ? -2.015 31.604 -14.430 1.00 67.94 562 ARG A C 1
ATOM 4355 O O . ARG A 1 562 ? -1.266 32.519 -14.758 1.00 67.94 562 ARG A O 1
ATOM 4362 N N . PRO A 1 563 ? -1.787 30.318 -14.745 1.00 65.81 563 PRO A N 1
ATOM 4363 C CA . PRO A 1 563 ? -0.784 29.959 -15.735 1.00 65.81 563 PRO A CA 1
ATOM 4364 C C . PRO A 1 563 ? -1.226 30.508 -17.098 1.00 65.81 563 PRO A C 1
ATOM 4366 O O . PRO A 1 563 ? -2.395 30.341 -17.462 1.00 65.81 563 PRO A O 1
ATOM 4369 N N . ASP A 1 564 ? -0.299 31.183 -17.777 1.00 59.03 564 ASP A N 1
ATOM 4370 C CA . ASP A 1 564 ? -0.434 31.652 -19.163 1.00 59.03 564 ASP A CA 1
ATOM 4371 C C . ASP A 1 564 ? -0.334 30.484 -20.168 1.00 59.03 564 ASP A C 1
ATOM 4373 O O . ASP A 1 564 ? 0.426 29.524 -19.883 1.00 59.03 564 ASP A O 1
#

Organism: Polarella glacialis (NCBI:txid89957)

Radius of gyration: 62.79 Å; chains: 1; bounding box: 146×84×194 Å

InterPro domains:
  IPR038929 Coiled-coil domain-containing protein 13 [PTHR31935] (77-416)